Protein AF-A0A498NTJ5-F1 (afdb_monomer)

Structure (mmCIF, N/CA/C/O backbone):
data_AF-A0A498NTJ5-F1
#
_entry.id   AF-A0A498NTJ5-F1
#
loop_
_atom_site.group_PDB
_atom_site.id
_atom_site.type_symbol
_atom_site.label_atom_id
_atom_site.label_alt_id
_atom_site.label_comp_id
_atom_site.label_asym_id
_atom_site.label_entity_id
_atom_site.label_seq_id
_atom_site.pdbx_PDB_ins_code
_atom_site.Cartn_x
_atom_site.Cartn_y
_atom_site.Cartn_z
_atom_site.occupancy
_atom_site.B_iso_or_equiv
_atom_site.auth_seq_id
_atom_site.auth_comp_id
_atom_site.auth_asym_id
_atom_site.auth_atom_id
_atom_site.pdbx_PDB_model_num
ATOM 1 N N . MET A 1 1 ? -10.628 9.350 -6.117 1.00 83.56 1 MET A N 1
ATOM 2 C CA . MET A 1 1 ? -10.776 7.875 -6.080 1.00 83.56 1 MET A CA 1
ATOM 3 C C . MET A 1 1 ? -10.004 7.209 -4.951 1.00 83.56 1 MET A C 1
ATOM 5 O O . MET A 1 1 ? -10.630 6.451 -4.232 1.00 83.56 1 MET A O 1
ATOM 9 N N . HIS A 1 2 ? -8.700 7.454 -4.763 1.00 80.25 2 HIS A N 1
ATOM 10 C CA . HIS A 1 2 ? -7.953 6.816 -3.663 1.00 80.25 2 HIS A CA 1
ATOM 11 C C . HIS A 1 2 ? -8.502 7.172 -2.269 1.00 80.25 2 HIS A C 1
ATOM 13 O O . HIS A 1 2 ? -8.795 6.259 -1.506 1.00 80.25 2 HIS A O 1
ATOM 19 N N . THR A 1 3 ? -8.761 8.456 -1.995 1.00 82.31 3 THR A N 1
ATOM 20 C CA . THR A 1 3 ? -9.431 8.919 -0.761 1.00 82.31 3 THR A CA 1
ATOM 21 C C . THR A 1 3 ? -10.781 8.233 -0.555 1.00 82.31 3 THR A C 1
ATOM 23 O O . THR A 1 3 ? -11.012 7.612 0.473 1.00 82.31 3 THR A O 1
ATOM 26 N N . TRP A 1 4 ? -11.628 8.233 -1.590 1.00 89.62 4 TRP A N 1
ATOM 27 C CA . TRP A 1 4 ? -12.925 7.550 -1.563 1.00 89.62 4 TRP A CA 1
ATOM 28 C C . TRP A 1 4 ? -12.794 6.048 -1.250 1.00 89.62 4 TRP A C 1
ATOM 30 O O . TRP A 1 4 ? -13.597 5.501 -0.505 1.00 89.62 4 TRP A O 1
ATOM 40 N N . ALA A 1 5 ? -11.773 5.367 -1.784 1.00 89.00 5 ALA A N 1
ATOM 41 C CA . ALA A 1 5 ? -11.555 3.945 -1.521 1.00 89.00 5 ALA A CA 1
ATOM 42 C C . ALA A 1 5 ? -11.140 3.671 -0.064 1.00 89.00 5 ALA A C 1
ATOM 44 O O . ALA A 1 5 ? -11.487 2.619 0.468 1.00 89.00 5 ALA A O 1
ATOM 45 N N . LEU A 1 6 ? -10.418 4.600 0.574 1.00 87.62 6 LEU A N 1
ATOM 46 C CA . LEU A 1 6 ? -10.093 4.534 2.002 1.00 87.62 6 LEU A CA 1
ATOM 47 C C . LEU A 1 6 ? -11.348 4.738 2.865 1.00 87.62 6 LEU A C 1
ATOM 49 O O . LEU A 1 6 ? -11.599 3.968 3.784 1.00 87.62 6 LEU A O 1
ATOM 53 N N . GLU A 1 7 ? -12.174 5.731 2.537 1.00 89.50 7 GLU A N 1
ATOM 54 C CA . GLU A 1 7 ? -13.449 5.975 3.229 1.00 89.50 7 GLU A CA 1
ATOM 55 C C . GLU A 1 7 ? -14.404 4.778 3.087 1.00 89.50 7 GLU A C 1
ATOM 57 O O . GLU A 1 7 ? -15.030 4.348 4.055 1.00 89.50 7 GLU A O 1
ATOM 62 N N . ALA A 1 8 ? -14.477 4.187 1.891 1.00 92.19 8 ALA A N 1
ATOM 63 C CA . ALA A 1 8 ? -15.269 2.992 1.615 1.00 92.19 8 ALA A CA 1
ATOM 64 C C . ALA A 1 8 ? -14.791 1.775 2.427 1.00 92.19 8 ALA A C 1
ATOM 66 O O . ALA A 1 8 ? -15.608 1.043 2.986 1.00 92.19 8 ALA A O 1
ATOM 67 N N . GLU A 1 9 ? -13.476 1.572 2.533 1.00 91.62 9 GLU A N 1
ATOM 68 C CA . GLU A 1 9 ? -12.885 0.556 3.408 1.00 91.62 9 GLU A CA 1
ATOM 69 C C . GLU A 1 9 ? -13.235 0.808 4.880 1.00 91.62 9 GLU A C 1
ATOM 71 O O . GLU A 1 9 ? -13.718 -0.101 5.556 1.00 91.62 9 GLU A O 1
ATOM 76 N N . THR A 1 10 ? -13.048 2.036 5.368 1.00 91.06 10 THR A N 1
ATOM 77 C CA . THR A 1 10 ? -13.379 2.436 6.744 1.00 91.06 10 THR A CA 1
ATOM 78 C C . THR A 1 10 ? -14.848 2.174 7.065 1.00 91.06 10 THR A C 1
ATOM 80 O O . THR A 1 10 ? -15.159 1.615 8.119 1.00 91.06 10 THR A O 1
ATOM 83 N N . LYS A 1 11 ? -15.751 2.467 6.124 1.00 91.25 11 LYS A N 1
ATOM 84 C CA . LYS A 1 11 ? -17.179 2.170 6.256 1.00 91.25 11 LYS A CA 1
ATOM 85 C C . LYS A 1 11 ? -17.448 0.673 6.435 1.00 91.25 11 LYS A C 1
ATOM 87 O O . LYS A 1 11 ? -18.218 0.296 7.316 1.00 91.25 11 LYS A O 1
ATOM 92 N N . ILE A 1 12 ? -16.796 -0.189 5.649 1.00 92.00 12 ILE A N 1
ATOM 93 C CA . ILE A 1 12 ? -16.911 -1.649 5.809 1.00 92.00 12 ILE A CA 1
ATOM 94 C C . ILE A 1 12 ? -16.368 -2.085 7.177 1.00 92.00 12 ILE A C 1
ATOM 96 O O . ILE A 1 12 ? -17.017 -2.857 7.879 1.00 92.00 12 ILE A O 1
ATOM 100 N N . LEU A 1 13 ? -15.214 -1.563 7.601 1.00 89.94 13 LEU A N 1
ATOM 101 C CA . LEU A 1 13 ? -14.592 -1.912 8.885 1.00 89.94 13 LEU A CA 1
ATOM 102 C C . LEU A 1 13 ? -15.411 -1.469 10.113 1.00 89.94 13 LEU A C 1
ATOM 104 O O . LEU A 1 13 ? -15.220 -2.024 11.200 1.00 89.94 13 LEU A O 1
ATOM 108 N N . ASN A 1 14 ? -16.312 -0.497 9.962 1.00 90.44 14 ASN A N 1
ATOM 109 C CA . ASN A 1 14 ? -17.188 -0.006 11.030 1.00 90.44 14 ASN A CA 1
ATOM 110 C C . ASN A 1 14 ? -18.611 -0.579 11.017 1.00 90.44 14 ASN A C 1
ATOM 112 O O . ASN A 1 14 ? -19.323 -0.423 12.013 1.00 90.44 14 ASN A O 1
ATOM 116 N N . HIS A 1 15 ? -19.003 -1.291 9.958 1.00 89.38 15 HIS A N 1
ATOM 117 C CA . HIS A 1 15 ? -20.323 -1.914 9.830 1.00 89.38 15 HIS A CA 1
ATOM 118 C C . HIS A 1 15 ? -20.696 -2.723 11.086 1.00 89.38 15 HIS A C 1
ATOM 120 O O . HIS A 1 15 ? -19.908 -3.528 11.573 1.00 89.38 15 HIS A O 1
ATOM 126 N N . GLY A 1 16 ? -21.857 -2.491 11.680 1.00 84.75 16 GLY A N 1
ATOM 127 C CA . GLY A 1 16 ? -22.404 -3.260 12.802 1.00 84.75 16 GLY A CA 1
ATOM 128 C C . GLY A 1 16 ? -21.747 -2.985 14.154 1.00 84.75 16 GLY A C 1
ATOM 129 O O . GLY A 1 16 ? -22.014 -3.691 15.136 1.00 84.75 16 GLY A O 1
ATOM 130 N N . LYS A 1 17 ? -20.852 -1.991 14.250 1.00 85.25 17 LYS A N 1
ATOM 131 C CA . LYS A 1 17 ? -20.235 -1.609 15.532 1.00 85.25 17 LYS A CA 1
ATOM 132 C C . LYS A 1 17 ? -21.141 -0.714 16.371 1.00 85.25 17 LYS A C 1
ATOM 134 O O . LYS A 1 17 ? -21.290 -0.977 17.564 1.00 85.25 17 LYS A O 1
ATOM 139 N N . PHE A 1 18 ? -21.761 0.293 15.755 1.00 77.12 18 PHE A N 1
ATOM 140 C CA . PHE A 1 18 ? -22.486 1.357 16.468 1.00 77.12 18 PHE A CA 1
ATOM 141 C C . PHE A 1 18 ? -23.974 1.461 16.102 1.00 77.12 18 PHE A C 1
ATOM 143 O O . PHE A 1 18 ? -24.696 2.257 16.703 1.00 77.12 18 PHE A O 1
ATOM 150 N N . GLU A 1 19 ? -24.461 0.639 15.168 1.00 67.44 19 GLU A N 1
ATOM 151 C CA . GLU A 1 19 ? -25.876 0.588 14.795 1.00 67.44 19 GLU A CA 1
ATOM 152 C C . GLU A 1 19 ? -26.644 -0.499 15.563 1.00 67.44 19 GLU A C 1
ATOM 154 O O . GLU A 1 19 ? -26.161 -1.611 15.766 1.00 67.44 19 GLU A O 1
ATOM 159 N N . ASN A 1 20 ? -27.867 -0.171 15.996 1.00 53.12 20 ASN A N 1
ATOM 160 C CA . ASN A 1 20 ? -28.723 -1.083 16.764 1.00 53.12 20 ASN A CA 1
ATOM 161 C C . ASN A 1 20 ? -29.519 -2.067 15.878 1.00 53.12 20 ASN A C 1
ATOM 163 O O . ASN A 1 20 ? -30.051 -3.044 16.399 1.00 53.12 20 ASN A O 1
ATOM 167 N N . SER A 1 21 ? -29.603 -1.826 14.563 1.00 51.69 21 SER A N 1
ATOM 168 C CA . SER A 1 21 ? -30.212 -2.733 13.579 1.00 51.69 21 SER A CA 1
ATOM 169 C C . SER A 1 21 ? -29.812 -2.315 12.157 1.00 51.69 21 SER A C 1
ATOM 171 O O . SER A 1 21 ? -30.426 -1.411 11.582 1.00 51.69 21 SER A O 1
ATOM 173 N N . GLU A 1 22 ? -28.792 -2.943 11.580 1.00 61.88 22 GLU A N 1
ATOM 174 C CA . GLU A 1 22 ? -28.460 -2.707 10.174 1.00 61.88 22 GLU A CA 1
ATOM 175 C C . GLU A 1 22 ? -29.537 -3.324 9.280 1.00 61.88 22 GLU A C 1
ATOM 177 O O . GLU A 1 22 ? -29.847 -4.510 9.370 1.00 61.88 22 GLU A O 1
ATOM 182 N N . LYS A 1 23 ? -30.150 -2.496 8.426 1.00 66.00 23 LYS A N 1
ATOM 183 C CA . LYS A 1 23 ? -31.167 -2.944 7.457 1.00 66.00 23 LYS A CA 1
ATOM 184 C C . LYS A 1 23 ? -30.574 -3.743 6.293 1.00 66.00 23 LYS A C 1
ATOM 186 O O . LYS A 1 23 ? -31.330 -4.313 5.515 1.00 66.00 23 LYS A O 1
ATOM 191 N N . CYS A 1 24 ? -29.254 -3.737 6.148 1.00 80.12 24 CYS A N 1
ATOM 192 C CA . CYS A 1 24 ? -28.522 -4.336 5.039 1.00 80.12 24 CYS A CA 1
ATOM 193 C C . CYS A 1 24 ? -27.321 -5.115 5.572 1.00 80.12 24 CYS A C 1
ATOM 195 O O . CYS A 1 24 ? -26.736 -4.718 6.579 1.00 80.12 24 CYS A O 1
ATOM 197 N N . THR A 1 25 ? -26.968 -6.206 4.900 1.00 87.75 25 THR A N 1
ATOM 198 C CA . THR A 1 25 ? -25.796 -7.019 5.243 1.00 87.75 25 THR A CA 1
ATOM 199 C C . THR A 1 25 ? -24.503 -6.306 4.852 1.00 87.75 25 THR A C 1
ATOM 201 O O . THR A 1 25 ? -24.502 -5.381 4.034 1.00 87.75 25 THR A O 1
ATOM 204 N N . ILE A 1 26 ? -23.373 -6.749 5.398 1.00 88.50 26 ILE A N 1
ATOM 205 C CA . ILE A 1 26 ? -22.072 -6.195 5.022 1.00 88.50 26 ILE A CA 1
ATOM 206 C C . ILE A 1 26 ? -21.744 -6.478 3.549 1.00 88.50 26 ILE A C 1
ATOM 208 O O . ILE A 1 26 ? -21.110 -5.660 2.875 1.00 88.50 26 ILE A O 1
ATOM 212 N N . GLU A 1 27 ? -22.230 -7.603 3.022 1.00 90.50 27 GLU A N 1
ATOM 213 C CA . GLU A 1 27 ? -22.153 -7.949 1.609 1.00 90.50 27 GLU A CA 1
ATOM 214 C C . GLU A 1 27 ? -22.937 -6.950 0.745 1.00 90.50 27 GLU A C 1
ATOM 216 O O . GLU A 1 27 ? -22.429 -6.533 -0.301 1.00 90.50 27 GLU A O 1
ATOM 221 N N . ASP A 1 28 ? -24.112 -6.497 1.196 1.00 91.56 28 ASP A N 1
ATOM 222 C CA . ASP A 1 28 ? -24.896 -5.460 0.508 1.00 91.56 28 ASP A CA 1
ATOM 223 C C . ASP A 1 28 ? -24.151 -4.118 0.494 1.00 91.56 28 ASP A C 1
ATOM 225 O O . ASP A 1 28 ? -24.064 -3.466 -0.550 1.00 91.56 28 ASP A O 1
ATOM 229 N N . VAL A 1 29 ? -23.553 -3.722 1.628 1.00 91.81 29 VAL A N 1
ATOM 230 C CA . VAL A 1 29 ? -22.753 -2.486 1.731 1.00 91.81 29 VAL A CA 1
ATOM 231 C C . VAL A 1 29 ? -21.572 -2.524 0.766 1.00 91.81 29 VAL A C 1
ATOM 233 O O . VAL A 1 29 ? -21.326 -1.555 0.045 1.00 91.81 29 VAL A O 1
ATOM 236 N N . ARG A 1 30 ? -20.853 -3.649 0.709 1.00 93.94 30 ARG A N 1
ATOM 237 C CA . ARG A 1 30 ? -19.770 -3.845 -0.259 1.00 93.94 30 ARG A CA 1
ATOM 238 C C . ARG A 1 30 ? -20.280 -3.707 -1.695 1.00 93.94 30 ARG A C 1
ATOM 240 O O . ARG A 1 30 ? -19.623 -3.048 -2.501 1.00 93.94 30 ARG A O 1
ATOM 247 N N . CYS A 1 31 ? -21.411 -4.327 -2.030 1.00 93.06 31 CYS A N 1
ATOM 248 C CA . CYS A 1 31 ? -21.962 -4.275 -3.385 1.00 93.06 31 CYS A CA 1
ATOM 249 C C . CYS A 1 31 ? -22.344 -2.845 -3.800 1.00 93.06 31 CYS A C 1
ATOM 251 O O . CYS A 1 31 ? -21.976 -2.419 -4.895 1.00 93.06 31 CYS A O 1
ATOM 253 N N . ASP A 1 32 ? -22.990 -2.078 -2.916 1.00 94.56 32 ASP A N 1
ATOM 254 C CA . ASP A 1 32 ? -23.315 -0.660 -3.145 1.00 94.56 32 ASP A CA 1
ATOM 255 C C . ASP A 1 32 ? -22.052 0.189 -3.369 1.00 94.56 32 ASP A C 1
ATOM 257 O O . ASP A 1 32 ? -21.980 0.993 -4.303 1.00 94.56 32 ASP A O 1
ATOM 261 N N . LEU A 1 33 ? -21.013 -0.019 -2.555 1.00 95.25 33 LEU A N 1
ATOM 262 C CA . LEU A 1 33 ? -19.736 0.680 -2.716 1.00 95.25 33 LEU A CA 1
ATOM 263 C C . LEU A 1 33 ? -19.075 0.348 -4.060 1.00 95.25 33 LEU A C 1
ATOM 265 O O . LEU A 1 33 ? -18.625 1.258 -4.756 1.00 95.25 33 LEU A O 1
ATOM 269 N N . LEU A 1 34 ? -19.059 -0.921 -4.475 1.00 94.81 34 LEU A N 1
ATOM 270 C CA . LEU A 1 34 ? -18.514 -1.312 -5.780 1.00 94.81 34 LEU A CA 1
ATOM 271 C C . LEU A 1 34 ? -19.282 -0.696 -6.947 1.00 94.81 34 LEU A C 1
ATOM 273 O O . LEU A 1 34 ? -18.663 -0.239 -7.908 1.00 94.81 34 LEU A O 1
ATOM 277 N N . GLN A 1 35 ? -20.609 -0.628 -6.851 1.00 95.25 35 GLN A N 1
ATOM 278 C CA . GLN A 1 35 ? -21.428 0.024 -7.867 1.00 95.25 35 GLN A CA 1
ATOM 279 C C . GLN A 1 35 ? -21.103 1.520 -7.968 1.00 95.25 35 GLN A C 1
ATOM 281 O O . GLN A 1 35 ? -20.920 2.039 -9.070 1.00 95.25 35 GLN A O 1
ATOM 286 N N . LYS A 1 36 ? -20.958 2.213 -6.832 1.00 95.50 36 LYS A N 1
ATOM 287 C CA . LYS A 1 36 ? -20.545 3.628 -6.796 1.00 95.50 36 LYS A CA 1
ATOM 288 C C . LYS A 1 36 ? -19.158 3.839 -7.400 1.00 95.50 36 LYS A C 1
ATOM 290 O O . LYS A 1 36 ? -18.973 4.777 -8.174 1.00 95.50 36 LYS A O 1
ATOM 295 N N . ALA A 1 37 ? -18.209 2.952 -7.097 1.00 95.50 37 ALA A N 1
ATOM 296 C CA . ALA A 1 37 ? -16.875 2.990 -7.687 1.00 95.50 37 ALA A CA 1
ATOM 297 C C . ALA A 1 37 ? -16.925 2.848 -9.213 1.00 95.50 37 ALA A C 1
ATOM 299 O O . ALA A 1 37 ? -16.280 3.623 -9.919 1.00 95.50 37 ALA A O 1
ATOM 300 N N . ASP A 1 38 ? -17.691 1.882 -9.728 1.00 95.56 38 ASP A N 1
ATOM 301 C CA . ASP A 1 38 ? -17.811 1.654 -11.170 1.00 95.56 38 ASP A CA 1
ATOM 302 C C . ASP A 1 38 ? -18.456 2.846 -11.887 1.00 95.56 38 ASP A C 1
ATOM 304 O O . ASP A 1 38 ? -17.970 3.251 -12.945 1.00 95.56 38 ASP A O 1
ATOM 308 N N . VAL A 1 39 ? -19.484 3.464 -11.296 1.00 95.56 39 VAL A N 1
ATOM 309 C CA . VAL A 1 39 ? -20.124 4.671 -11.844 1.00 95.56 39 VAL A CA 1
ATOM 310 C C . VAL A 1 39 ? -19.128 5.828 -11.945 1.00 95.56 39 VAL A C 1
ATOM 312 O O . VAL A 1 39 ? -18.985 6.416 -13.017 1.00 95.56 39 VAL A O 1
ATOM 315 N N . GLU A 1 40 ? -18.405 6.144 -10.869 1.00 94.56 40 GLU A N 1
ATOM 316 C CA . GLU A 1 40 ? -17.444 7.257 -10.873 1.00 94.56 40 GLU A CA 1
ATOM 317 C C . GLU A 1 40 ? -16.251 6.999 -11.803 1.00 94.56 40 GLU A C 1
ATOM 319 O O . GLU A 1 40 ? -15.837 7.884 -12.556 1.00 94.56 40 GLU A O 1
ATOM 324 N N . LEU A 1 41 ? -15.728 5.770 -11.833 1.00 95.31 41 LEU A N 1
ATOM 325 C CA . LEU A 1 41 ? -14.657 5.407 -12.762 1.00 95.31 41 LEU A CA 1
ATOM 326 C C . LEU A 1 41 ? -15.127 5.411 -14.224 1.00 95.31 41 LEU A C 1
ATOM 328 O O . LEU A 1 41 ? -14.341 5.753 -15.108 1.00 95.31 41 LEU A O 1
ATOM 332 N N . SER A 1 42 ? -16.391 5.069 -14.491 1.00 95.50 42 SER A N 1
ATOM 333 C CA . SER A 1 42 ? -16.978 5.162 -15.835 1.00 95.50 42 SER A CA 1
ATOM 334 C C . SER A 1 42 ? -17.059 6.608 -16.308 1.00 95.50 42 SER A C 1
ATOM 336 O O . SER A 1 42 ? -16.630 6.891 -17.422 1.00 95.50 42 SER A O 1
ATOM 338 N N . LYS A 1 43 ? -17.493 7.540 -15.448 1.00 95.19 43 LYS A N 1
ATOM 339 C CA . LYS A 1 43 ? -17.498 8.978 -15.775 1.00 95.19 43 LYS A CA 1
ATOM 340 C C . LYS A 1 43 ? -16.104 9.472 -16.162 1.00 95.19 43 LYS A C 1
ATOM 342 O O . LYS A 1 43 ? -15.949 10.121 -17.191 1.00 95.19 43 LYS A O 1
ATOM 347 N N . GLY A 1 44 ? -15.082 9.121 -15.376 1.00 94.25 44 GLY A N 1
ATOM 348 C CA . GLY A 1 44 ? -13.696 9.491 -15.678 1.00 94.25 44 GLY A CA 1
ATOM 349 C C . GLY A 1 44 ? -13.176 8.862 -16.976 1.00 94.25 44 GLY A C 1
ATOM 350 O O . GLY A 1 44 ? -12.490 9.525 -17.753 1.00 94.25 44 GLY A O 1
ATOM 351 N N . GLN A 1 45 ? -13.526 7.600 -17.249 1.00 95.00 45 GLN A N 1
ATOM 352 C CA . GLN A 1 45 ? -13.206 6.945 -18.519 1.00 95.00 45 GLN A CA 1
ATOM 353 C C . GLN A 1 45 ? -13.830 7.699 -19.700 1.00 95.00 45 GLN A C 1
ATOM 355 O O . GLN A 1 45 ? -13.142 7.964 -20.687 1.00 95.00 45 GLN A O 1
ATOM 360 N N . ASP A 1 46 ? -15.110 8.047 -19.599 1.00 96.06 46 ASP A N 1
ATOM 361 C CA . ASP A 1 46 ? -15.847 8.717 -20.668 1.00 96.06 46 ASP A CA 1
ATOM 362 C C . ASP A 1 46 ? -15.338 10.144 -20.894 1.00 96.06 46 ASP A C 1
ATOM 364 O O . ASP A 1 46 ? -15.208 10.565 -22.042 1.00 96.06 46 ASP A O 1
ATOM 368 N N . GLU A 1 47 ? -14.940 10.856 -19.834 1.00 96.44 47 GLU A N 1
ATOM 369 C CA . GLU A 1 47 ? -14.291 12.167 -19.938 1.00 96.44 47 GLU A CA 1
ATOM 370 C C . GLU A 1 47 ? -12.951 12.079 -20.687 1.00 96.44 47 GLU A C 1
ATOM 372 O O . GLU A 1 47 ? -12.678 12.883 -21.583 1.00 96.44 47 GLU A O 1
ATOM 377 N N . ILE A 1 48 ? -12.118 11.082 -20.363 1.00 93.38 48 ILE A N 1
ATOM 378 C CA . ILE A 1 48 ? -10.844 10.847 -21.057 1.00 93.38 48 ILE A CA 1
ATOM 379 C C . ILE A 1 48 ? -11.096 10.512 -22.530 1.00 93.38 48 ILE A C 1
ATOM 381 O O . ILE A 1 48 ? -10.462 11.097 -23.406 1.00 93.38 48 ILE A O 1
ATOM 385 N N . ILE A 1 49 ? -12.029 9.600 -22.817 1.00 94.19 49 ILE A N 1
ATOM 386 C CA . ILE A 1 49 ? -12.376 9.215 -24.191 1.00 94.19 49 ILE A CA 1
ATOM 387 C C . ILE A 1 49 ? -12.939 10.413 -24.964 1.00 94.19 49 ILE A C 1
ATOM 389 O O . ILE A 1 49 ? -12.591 10.590 -26.130 1.00 94.19 49 ILE A O 1
ATOM 393 N N . GLY A 1 50 ? -13.764 11.250 -24.332 1.00 94.44 50 GLY A N 1
ATOM 394 C CA . GLY A 1 50 ? -14.281 12.485 -24.917 1.00 94.44 50 GLY A CA 1
ATOM 395 C C . GLY A 1 50 ? -13.156 13.440 -25.309 1.00 94.44 50 GLY A C 1
ATOM 396 O O . GLY A 1 50 ? -13.084 13.850 -26.462 1.00 94.44 50 GLY A O 1
ATOM 397 N N . LYS A 1 51 ? -12.211 13.703 -24.396 1.00 92.50 51 LYS A N 1
ATOM 398 C CA . LYS A 1 51 ? -11.023 14.534 -24.670 1.00 92.50 51 LYS A CA 1
ATOM 399 C C . LYS A 1 51 ? -10.154 13.972 -25.796 1.00 92.50 51 LYS A C 1
ATOM 401 O O . LYS A 1 51 ? -9.672 14.739 -26.624 1.00 92.50 51 LYS A O 1
ATOM 406 N N . ILE A 1 52 ? -9.976 12.649 -25.844 1.00 89.56 52 ILE A N 1
ATOM 407 C CA . ILE A 1 52 ? -9.266 11.979 -26.942 1.00 89.56 52 ILE A CA 1
ATOM 408 C C . ILE A 1 52 ? -9.994 12.250 -28.262 1.00 89.56 52 ILE A C 1
ATOM 410 O O . ILE A 1 52 ? -9.361 12.705 -29.204 1.00 89.56 52 ILE A O 1
ATOM 414 N N . LYS A 1 53 ? -11.310 12.023 -28.338 1.00 89.50 53 LYS A N 1
ATOM 415 C CA . LYS A 1 53 ? -12.091 12.257 -29.565 1.00 89.50 53 LYS A CA 1
ATOM 416 C C . LYS A 1 53 ? -12.015 13.711 -30.026 1.00 89.50 53 LYS A C 1
ATOM 418 O O . LYS A 1 53 ? -11.673 13.944 -31.179 1.00 89.50 53 LYS A O 1
ATOM 423 N N . SER A 1 54 ? -12.217 14.666 -29.117 1.00 89.00 54 SER A N 1
ATOM 424 C CA . SER A 1 54 ? -12.141 16.092 -29.445 1.00 89.00 54 SER A CA 1
ATOM 425 C C . SER A 1 54 ? -10.769 16.505 -29.985 1.00 89.00 54 SER A C 1
ATOM 427 O O . SER A 1 54 ? -10.712 17.319 -30.897 1.00 89.00 54 SER A O 1
ATOM 429 N N . TYR A 1 55 ? -9.671 15.923 -29.486 1.00 86.25 55 TYR A N 1
ATOM 430 C CA . TYR A 1 55 ? -8.327 16.179 -30.021 1.00 86.25 55 TYR A CA 1
ATOM 431 C C . TYR A 1 55 ? -8.193 15.767 -31.497 1.00 86.25 55 TYR A C 1
ATOM 433 O O . TYR A 1 55 ? -7.617 16.506 -32.288 1.00 86.25 55 TYR A O 1
ATOM 441 N N . TYR A 1 56 ? -8.758 14.619 -31.885 1.00 83.69 56 TYR A N 1
ATOM 442 C CA . TYR A 1 56 ? -8.738 14.167 -33.282 1.00 83.69 56 TYR A CA 1
ATOM 443 C C . TYR A 1 56 ? -9.730 14.933 -34.172 1.00 83.69 56 TYR A C 1
ATOM 445 O O . TYR A 1 56 ? -9.459 15.131 -35.351 1.00 83.69 56 TYR A O 1
ATOM 453 N N . GLU A 1 57 ? -10.858 15.390 -33.622 1.00 84.56 57 GLU A N 1
ATOM 454 C CA . GLU A 1 57 ? -11.879 16.162 -34.351 1.00 84.56 57 GLU A CA 1
ATOM 455 C C . GLU A 1 57 ? -11.458 17.614 -34.629 1.00 84.56 57 GLU A C 1
ATOM 457 O O . GLU A 1 57 ? -11.863 18.181 -35.641 1.00 84.56 57 GLU A O 1
ATOM 462 N N . GLN A 1 58 ? -10.653 18.224 -33.751 1.00 78.19 58 GLN A N 1
ATOM 463 C CA . GLN A 1 58 ? -10.228 19.624 -33.883 1.00 78.19 58 GLN A CA 1
ATOM 464 C C . GLN A 1 58 ? -9.291 19.868 -35.074 1.00 78.19 58 GLN A C 1
ATOM 466 O O . GLN A 1 58 ? -9.183 21.006 -35.519 1.00 78.19 58 GLN A O 1
ATOM 471 N N . GLY A 1 59 ? -8.614 18.836 -35.596 1.00 63.59 59 GLY A N 1
ATOM 472 C CA . GLY A 1 59 ? -7.723 18.941 -36.762 1.00 63.59 59 GLY A CA 1
ATOM 473 C C . GLY A 1 59 ? -6.504 19.863 -36.585 1.00 63.59 59 GLY A C 1
ATOM 474 O O . GLY A 1 59 ? -5.709 20.003 -37.511 1.00 63.59 59 GLY A O 1
ATOM 475 N N . GLU A 1 60 ? -6.329 20.493 -35.420 1.00 58.84 60 GLU A N 1
ATOM 476 C CA . GLU A 1 60 ? -5.197 21.367 -35.115 1.00 58.84 60 GLU A CA 1
ATOM 477 C C . GLU A 1 60 ? -3.971 20.555 -34.661 1.00 58.84 60 GLU A C 1
ATOM 479 O O . GLU A 1 60 ? -4.035 19.727 -33.751 1.00 58.84 60 GLU A O 1
ATOM 484 N N . GLY A 1 61 ? -2.816 20.829 -35.277 1.00 62.19 61 GLY A N 1
ATOM 485 C CA . GLY A 1 61 ? -1.541 20.174 -34.975 1.00 62.19 61 GLY A CA 1
ATOM 486 C C . GLY A 1 61 ? -1.231 18.972 -35.874 1.00 62.19 61 GLY A C 1
ATOM 487 O O . GLY A 1 61 ? -1.871 18.738 -36.891 1.00 62.19 61 GLY A O 1
ATOM 488 N N . HIS A 1 62 ? -0.203 18.201 -35.514 1.00 71.75 62 HIS A N 1
ATOM 489 C CA . HIS A 1 62 ? 0.250 17.035 -36.281 1.00 71.75 62 HIS A CA 1
ATOM 490 C C . HIS A 1 62 ? -0.601 15.777 -36.011 1.00 71.75 62 HIS A C 1
ATOM 492 O O . HIS A 1 62 ? -0.058 14.709 -35.729 1.00 71.75 62 HIS A O 1
ATOM 498 N N . VAL A 1 63 ? -1.932 15.905 -36.058 1.00 72.88 63 VAL A N 1
ATOM 499 C CA . VAL A 1 63 ? -2.890 14.822 -35.754 1.00 72.88 63 VAL A CA 1
ATOM 500 C C . VAL A 1 63 ? -2.658 13.599 -36.650 1.00 72.88 63 VAL A C 1
ATOM 502 O O . VAL A 1 63 ? -2.666 12.469 -36.163 1.00 72.88 63 VAL A O 1
ATOM 505 N N . GLU A 1 64 ? -2.328 13.824 -37.925 1.00 72.81 64 GLU A N 1
ATOM 506 C CA . GLU A 1 64 ? -1.974 12.782 -38.904 1.00 72.81 64 GLU A CA 1
ATOM 507 C C . GLU A 1 64 ? -0.803 11.891 -38.441 1.00 72.81 64 GLU A C 1
ATOM 509 O O . GLU A 1 64 ? -0.744 10.710 -38.775 1.00 72.81 64 GLU A O 1
ATOM 514 N N . LEU A 1 65 ? 0.125 12.420 -37.629 1.00 71.94 65 LEU A N 1
ATOM 515 C CA . LEU A 1 65 ? 1.275 11.654 -37.127 1.00 71.94 65 LEU A CA 1
ATOM 516 C C . LEU A 1 65 ? 0.908 10.695 -35.989 1.00 71.94 65 LEU A C 1
ATOM 518 O O . LEU A 1 65 ? 1.690 9.798 -35.673 1.00 71.94 65 LEU A O 1
ATOM 522 N N . VAL A 1 66 ? -0.248 10.891 -35.350 1.00 74.56 66 VAL A N 1
ATOM 523 C CA . VAL A 1 66 ? -0.670 10.126 -34.166 1.00 74.56 66 VAL A CA 1
ATOM 524 C C . VAL A 1 66 ? -1.984 9.369 -34.354 1.00 74.56 66 VAL A C 1
ATOM 526 O O . VAL A 1 66 ? -2.388 8.630 -33.459 1.00 74.56 66 VAL A O 1
ATOM 529 N N . GLU A 1 67 ? -2.617 9.482 -35.523 1.00 77.56 67 GLU A N 1
ATOM 530 C CA . GLU A 1 67 ? -3.893 8.840 -35.866 1.00 77.56 67 GLU A CA 1
ATOM 531 C C . GLU A 1 67 ? -3.880 7.320 -35.637 1.00 77.56 67 GLU A C 1
ATOM 533 O O . GLU A 1 67 ? -4.819 6.755 -35.071 1.00 77.56 67 GLU A O 1
ATOM 538 N N . SER A 1 68 ? -2.760 6.661 -35.950 1.00 74.44 68 SER A N 1
ATOM 539 C CA . SER A 1 68 ? -2.569 5.222 -35.730 1.00 74.44 68 SER A CA 1
ATOM 540 C C . SER A 1 68 ? -2.635 4.796 -34.254 1.00 74.44 68 SER A C 1
ATOM 542 O O . SER A 1 68 ? -2.890 3.624 -33.973 1.00 74.44 68 SER A O 1
ATOM 544 N N . PHE A 1 69 ? -2.461 5.727 -33.308 1.00 77.06 69 PHE A N 1
ATOM 545 C CA . PHE A 1 69 ? -2.482 5.470 -31.865 1.00 77.06 69 PHE A CA 1
ATOM 546 C C . PHE A 1 69 ? -3.823 5.800 -31.198 1.00 77.06 69 PHE A C 1
ATOM 548 O O . PHE A 1 69 ? -3.993 5.530 -30.005 1.00 77.06 69 PHE A O 1
ATOM 555 N N . GLN A 1 70 ? -4.804 6.348 -31.926 1.00 83.62 70 GLN A N 1
ATOM 556 C CA . GLN A 1 70 ? -6.104 6.730 -31.360 1.00 83.62 70 GLN A CA 1
ATOM 557 C C . GLN A 1 70 ? -6.764 5.573 -30.596 1.00 83.62 70 GLN A C 1
ATOM 559 O O . GLN A 1 70 ? -7.185 5.729 -29.444 1.00 83.62 70 GLN A O 1
ATOM 564 N N . GLN A 1 71 ? -6.819 4.392 -31.217 1.00 84.31 71 GLN A N 1
ATOM 565 C CA . GLN A 1 71 ? -7.427 3.212 -30.608 1.00 84.31 71 GLN A CA 1
ATOM 566 C C . GLN A 1 71 ? -6.645 2.732 -29.376 1.00 84.31 71 GLN A C 1
ATOM 568 O O . GLN A 1 71 ? -7.257 2.302 -28.396 1.00 84.31 71 GLN A O 1
ATOM 573 N N . ASP A 1 72 ? -5.317 2.857 -29.383 1.00 81.19 72 ASP A N 1
ATOM 574 C CA . ASP A 1 72 ? -4.465 2.507 -28.243 1.00 81.19 72 ASP A CA 1
ATOM 575 C C . ASP A 1 72 ? -4.697 3.446 -27.048 1.00 81.19 72 ASP A C 1
ATOM 577 O O . ASP A 1 72 ? -4.747 2.987 -25.901 1.00 81.19 72 ASP A O 1
ATOM 581 N N . PHE A 1 73 ? -4.932 4.743 -27.281 1.00 83.88 73 PHE A N 1
ATOM 582 C CA . PHE A 1 73 ? -5.298 5.679 -26.211 1.00 83.88 73 PHE A CA 1
ATOM 583 C C . PHE A 1 73 ? -6.672 5.364 -25.609 1.00 83.88 73 PHE A C 1
ATOM 585 O O . PHE A 1 73 ? -6.823 5.362 -24.384 1.00 83.88 73 PHE A O 1
ATOM 592 N N . ILE A 1 74 ? -7.660 5.024 -26.443 1.00 88.00 74 ILE A N 1
ATOM 593 C CA . ILE A 1 74 ? -8.988 4.593 -25.973 1.00 88.00 74 ILE A CA 1
ATOM 594 C C . ILE A 1 74 ? -8.874 3.298 -25.156 1.00 88.00 74 ILE A C 1
ATOM 596 O O . ILE A 1 74 ? -9.466 3.185 -24.079 1.00 88.00 74 ILE A O 1
ATOM 600 N N . ASN A 1 75 ? -8.098 2.325 -25.637 1.00 85.62 75 ASN A N 1
ATOM 601 C CA . ASN A 1 75 ? -7.856 1.069 -24.927 1.00 85.62 75 ASN A CA 1
ATOM 602 C C . ASN A 1 75 ? -7.144 1.309 -23.589 1.00 85.62 75 ASN A C 1
ATOM 604 O O . ASN A 1 75 ? -7.509 0.698 -22.585 1.00 85.62 75 ASN A O 1
ATOM 608 N N . SER A 1 76 ? -6.197 2.248 -23.545 1.00 83.88 76 SER A N 1
ATOM 609 C CA . SER A 1 76 ? -5.503 2.644 -22.315 1.00 83.88 76 SER A CA 1
ATOM 610 C C . SER A 1 76 ? -6.459 3.233 -21.273 1.00 83.88 76 SER A C 1
ATOM 612 O O . SER A 1 76 ? -6.364 2.878 -20.099 1.00 83.88 76 SER A O 1
ATOM 614 N N . ALA A 1 77 ? -7.417 4.074 -21.680 1.00 88.56 77 ALA A N 1
ATOM 615 C CA . ALA A 1 77 ? -8.430 4.626 -20.773 1.00 88.56 77 ALA A CA 1
ATOM 616 C C . ALA A 1 77 ? -9.326 3.525 -20.170 1.00 88.56 77 ALA A C 1
ATOM 618 O O . ALA A 1 77 ? -9.569 3.505 -18.961 1.00 88.56 77 ALA A O 1
ATOM 619 N N . LYS A 1 78 ? -9.758 2.560 -20.993 1.00 89.81 78 LYS A N 1
ATOM 620 C CA . LYS A 1 78 ? -10.548 1.396 -20.546 1.00 89.81 78 LYS A CA 1
ATOM 621 C C . LYS A 1 78 ? -9.752 0.466 -19.623 1.00 89.81 78 LYS A C 1
ATOM 623 O O . LYS A 1 78 ? -10.285 -0.024 -18.624 1.00 89.81 78 LYS A O 1
ATOM 628 N N . SER A 1 79 ? -8.472 0.240 -19.932 1.00 85.31 79 SER A N 1
ATOM 629 C CA . SER A 1 79 ? -7.561 -0.535 -19.076 1.00 85.31 79 SER A CA 1
ATOM 630 C C . SER A 1 79 ? -7.415 0.131 -17.714 1.00 85.31 79 SER A C 1
ATOM 632 O O . SER A 1 79 ? -7.593 -0.527 -16.694 1.00 85.31 79 SER A O 1
ATOM 634 N N . LEU A 1 80 ? -7.208 1.453 -17.686 1.00 86.19 80 LEU A N 1
ATOM 635 C CA . LEU A 1 80 ? -7.079 2.214 -16.445 1.00 86.19 80 LEU A CA 1
ATOM 636 C C . LEU A 1 80 ? -8.332 2.097 -15.565 1.00 86.19 80 LEU A C 1
ATOM 638 O O . LEU A 1 80 ? -8.200 1.839 -14.368 1.00 86.19 80 LEU A O 1
ATOM 642 N N . LYS A 1 81 ? -9.539 2.221 -16.143 1.00 91.25 81 LYS A N 1
ATOM 643 C CA . LYS A 1 81 ? -10.800 1.973 -15.419 1.00 91.25 81 LYS A CA 1
ATOM 644 C C . LYS A 1 81 ? -10.784 0.586 -14.772 1.00 91.25 81 LYS A C 1
ATOM 646 O O . LYS A 1 81 ? -11.020 0.454 -13.574 1.00 91.25 81 LYS A O 1
ATOM 651 N N . THR A 1 82 ? -10.488 -0.437 -15.570 1.00 88.56 82 THR A N 1
ATOM 652 C CA . THR A 1 82 ? -10.507 -1.843 -15.142 1.00 88.56 82 THR A CA 1
ATOM 653 C C . THR A 1 82 ? -9.491 -2.107 -14.028 1.00 88.56 82 THR A C 1
ATOM 655 O O . THR A 1 82 ? -9.803 -2.754 -13.031 1.00 88.56 82 THR A O 1
ATOM 658 N N . GLU A 1 83 ? -8.277 -1.574 -14.155 1.00 83.56 83 GLU A N 1
ATOM 659 C CA . GLU A 1 83 ? -7.214 -1.701 -13.156 1.00 83.56 83 GLU A CA 1
ATOM 660 C C . GLU A 1 83 ? -7.570 -1.017 -11.833 1.00 83.56 83 GLU A C 1
ATOM 662 O O . GLU A 1 83 ? -7.324 -1.581 -10.763 1.00 83.56 83 GLU A O 1
ATOM 667 N N . LEU A 1 84 ? -8.156 0.183 -11.886 1.00 88.38 84 LEU A N 1
ATOM 668 C CA . LEU A 1 84 ? -8.610 0.899 -10.694 1.00 88.38 84 LEU A CA 1
ATOM 669 C C . LEU A 1 84 ? -9.778 0.176 -10.020 1.00 88.38 84 LEU A C 1
ATOM 671 O O . LEU A 1 84 ? -9.751 0.006 -8.802 1.00 88.38 84 LEU A O 1
ATOM 675 N N . LEU A 1 85 ? -10.751 -0.314 -10.791 1.00 91.38 85 LEU A N 1
ATOM 676 C CA . LEU A 1 85 ? -11.893 -1.054 -10.256 1.00 91.38 85 LEU A CA 1
ATOM 677 C C . LEU A 1 85 ? -11.457 -2.366 -9.594 1.00 91.38 85 LEU A C 1
ATOM 679 O O . LEU A 1 85 ? -11.890 -2.664 -8.484 1.00 91.38 85 LEU A O 1
ATOM 683 N N . ASN A 1 86 ? -10.544 -3.114 -10.217 1.00 85.06 86 ASN A N 1
ATOM 684 C CA . ASN A 1 86 ? -9.969 -4.324 -9.623 1.00 85.06 86 ASN A CA 1
ATOM 685 C C . ASN A 1 86 ? -9.214 -4.013 -8.324 1.00 85.06 86 ASN A C 1
ATOM 687 O O . ASN A 1 86 ? -9.339 -4.745 -7.345 1.00 85.06 86 ASN A O 1
ATOM 691 N N . SER A 1 87 ? -8.454 -2.913 -8.298 1.00 84.25 87 SER A N 1
ATOM 692 C CA . SER A 1 87 ? -7.740 -2.473 -7.096 1.00 84.25 87 SER A CA 1
ATOM 693 C C . SER A 1 87 ? -8.697 -2.128 -5.953 1.00 84.25 87 SER A C 1
ATOM 695 O O . SER A 1 87 ? -8.429 -2.500 -4.815 1.00 84.25 87 SER A O 1
ATOM 697 N N . ILE A 1 88 ? -9.799 -1.430 -6.245 1.00 90.19 88 ILE A N 1
ATOM 698 C CA . ILE A 1 88 ? -10.844 -1.116 -5.262 1.00 90.19 88 ILE A CA 1
ATOM 699 C C . ILE A 1 88 ? -11.529 -2.402 -4.800 1.00 90.19 88 ILE A C 1
ATOM 701 O O . ILE A 1 88 ? -11.707 -2.593 -3.605 1.00 90.19 88 ILE A O 1
ATOM 705 N N . THR A 1 89 ? -11.850 -3.307 -5.725 1.00 88.12 89 THR A N 1
ATOM 706 C CA . THR A 1 89 ? -12.512 -4.581 -5.415 1.00 88.12 89 THR A CA 1
ATOM 707 C C . THR A 1 89 ? -11.700 -5.408 -4.433 1.00 88.12 89 THR A C 1
ATOM 709 O O . THR A 1 89 ? -12.215 -5.743 -3.374 1.00 88.12 89 THR A O 1
ATOM 712 N N . ASN A 1 90 ? -10.412 -5.631 -4.709 1.00 81.62 90 ASN A N 1
ATOM 713 C CA . ASN A 1 90 ? -9.541 -6.366 -3.789 1.00 81.62 90 ASN A CA 1
ATOM 714 C C . ASN A 1 90 ? -9.468 -5.690 -2.409 1.00 81.62 90 ASN A C 1
ATOM 716 O O . ASN A 1 90 ? -9.473 -6.361 -1.381 1.00 81.62 90 ASN A O 1
ATOM 720 N N . LYS A 1 91 ? -9.424 -4.351 -2.378 1.00 85.00 91 LYS A N 1
ATOM 721 C CA . LYS A 1 91 ? -9.365 -3.586 -1.130 1.00 85.00 91 LYS A CA 1
ATOM 722 C C . LYS A 1 91 ? -10.649 -3.740 -0.301 1.00 85.00 91 LYS A C 1
ATOM 724 O O . LYS A 1 91 ? -10.575 -3.995 0.900 1.00 85.00 91 LYS A O 1
ATOM 729 N N . LEU A 1 92 ? -11.818 -3.652 -0.937 1.00 90.88 92 LEU A N 1
ATOM 730 C CA . LEU A 1 92 ? -13.107 -3.854 -0.268 1.00 90.88 92 LEU A CA 1
ATOM 731 C C . LEU A 1 92 ? -13.338 -5.323 0.120 1.00 90.88 92 LEU A C 1
ATOM 733 O O . LEU A 1 92 ? -13.911 -5.570 1.176 1.00 90.88 92 LEU A O 1
ATOM 737 N N . ASP A 1 93 ? -12.854 -6.287 -0.666 1.00 84.50 93 ASP A N 1
ATOM 738 C CA . ASP A 1 93 ? -12.880 -7.721 -0.332 1.00 84.50 93 ASP A CA 1
ATOM 739 C C . ASP A 1 93 ? -12.063 -8.016 0.925 1.00 84.50 93 ASP A C 1
ATOM 741 O O . ASP A 1 93 ? -12.540 -8.692 1.839 1.00 84.50 93 ASP A O 1
ATOM 745 N N . ALA A 1 94 ? -10.857 -7.451 1.009 1.00 81.31 94 ALA A N 1
ATOM 746 C CA . ALA A 1 94 ? -10.016 -7.568 2.191 1.00 81.31 94 ALA A CA 1
ATOM 747 C C . ALA A 1 94 ? -10.674 -6.914 3.419 1.00 81.31 94 ALA A C 1
ATOM 749 O O . ALA A 1 94 ? -10.646 -7.477 4.512 1.00 81.31 94 ALA A O 1
ATOM 750 N N . ALA A 1 95 ? -11.299 -5.741 3.269 1.00 87.56 95 ALA A N 1
ATOM 751 C CA . ALA A 1 95 ? -12.055 -5.099 4.348 1.00 87.56 95 ALA A CA 1
ATOM 752 C C . ALA A 1 95 ? -13.262 -5.940 4.800 1.00 87.56 95 ALA A C 1
ATOM 754 O O . ALA A 1 95 ? -13.471 -6.118 6.002 1.00 87.56 95 ALA A O 1
ATOM 755 N N . LEU A 1 96 ? -14.015 -6.498 3.846 1.00 88.12 96 LEU A N 1
ATOM 756 C CA . LEU A 1 96 ? -15.168 -7.359 4.099 1.00 88.12 96 LEU A CA 1
ATOM 757 C C . LEU A 1 96 ? -14.751 -8.599 4.890 1.00 88.12 96 LEU A C 1
ATOM 759 O O . LEU A 1 96 ? -15.356 -8.900 5.919 1.00 88.12 96 LEU A O 1
ATOM 763 N N . SER A 1 97 ? -13.705 -9.295 4.440 1.00 81.06 97 SER A N 1
ATOM 764 C CA . SER A 1 97 ? -13.220 -10.494 5.119 1.00 81.06 97 SER A CA 1
ATOM 765 C C . SER A 1 97 ? -12.764 -10.190 6.548 1.00 81.06 97 SER A C 1
ATOM 767 O O . SER A 1 97 ? -13.234 -10.836 7.488 1.00 81.06 97 SER A O 1
ATOM 769 N N . ARG A 1 98 ? -11.954 -9.136 6.744 1.00 81.56 98 ARG A N 1
ATOM 770 C CA . ARG A 1 98 ? -11.522 -8.690 8.082 1.00 81.56 98 ARG A CA 1
ATOM 771 C C . ARG A 1 98 ? -12.707 -8.434 9.002 1.00 81.56 98 ARG A C 1
ATOM 773 O O . ARG A 1 98 ? -12.738 -8.906 10.141 1.00 81.56 98 ARG A O 1
ATOM 780 N N . ARG A 1 99 ? -13.720 -7.720 8.507 1.00 86.94 99 ARG A N 1
ATOM 781 C CA . ARG A 1 99 ? -14.896 -7.399 9.310 1.00 86.94 99 ARG A CA 1
ATOM 782 C C . ARG A 1 99 ? -15.738 -8.636 9.628 1.00 86.94 99 ARG A C 1
ATOM 784 O O . ARG A 1 99 ? -16.138 -8.793 10.782 1.00 86.94 99 ARG A O 1
ATOM 791 N N . ASN A 1 100 ? -15.947 -9.525 8.659 1.00 82.69 100 ASN A N 1
ATOM 792 C CA . ASN A 1 100 ? -16.632 -10.808 8.847 1.00 82.69 100 ASN A CA 1
ATOM 793 C C . ASN A 1 100 ? -15.915 -11.706 9.862 1.00 82.69 100 ASN A C 1
ATOM 795 O O . ASN A 1 100 ? -16.571 -12.354 10.683 1.00 82.69 100 ASN A O 1
ATOM 799 N N . GLY A 1 101 ? -14.580 -11.710 9.838 1.00 76.62 101 GLY A N 1
ATOM 800 C CA . GLY A 1 101 ? -13.744 -12.324 10.863 1.00 76.62 101 GLY A CA 1
ATOM 801 C C . GLY A 1 101 ? -14.093 -11.772 12.241 1.00 76.62 101 GLY A C 1
ATOM 802 O O . GLY A 1 101 ? -14.558 -12.525 13.090 1.00 76.62 101 GLY A O 1
ATOM 803 N N . MET A 1 102 ? -13.980 -10.454 12.431 1.00 81.00 102 MET A N 1
ATOM 804 C CA . MET A 1 102 ? -14.202 -9.784 13.722 1.00 81.00 102 MET A CA 1
ATOM 805 C C . MET A 1 102 ? -15.635 -9.901 14.269 1.00 81.00 102 MET A C 1
ATOM 807 O O . MET A 1 102 ? -15.807 -10.101 15.473 1.00 81.00 102 MET A O 1
ATOM 811 N N . MET A 1 103 ? -16.671 -9.825 13.422 1.00 81.56 103 MET A N 1
ATOM 812 C CA . MET A 1 103 ? -18.082 -9.880 13.858 1.00 81.56 103 MET A CA 1
ATOM 813 C C . MET A 1 103 ? -18.403 -11.132 14.677 1.00 81.56 103 MET A C 1
ATOM 815 O O . MET A 1 103 ? -19.153 -11.062 15.654 1.00 81.56 103 MET A O 1
ATOM 819 N N . LYS A 1 104 ? -17.803 -12.272 14.314 1.00 75.88 104 LYS A N 1
ATOM 820 C CA . LYS A 1 104 ? -17.997 -13.546 15.019 1.00 75.88 104 LYS A CA 1
ATOM 821 C C . LYS A 1 104 ? -17.502 -13.484 16.469 1.00 75.88 104 LYS A C 1
ATOM 823 O O . LYS A 1 104 ? -18.121 -14.080 17.347 1.00 75.88 104 LYS A O 1
ATOM 828 N N . PHE A 1 105 ? -16.418 -12.752 16.729 1.00 76.94 105 PHE A N 1
ATOM 829 C CA . PHE A 1 105 ? -15.805 -12.632 18.057 1.00 76.94 105 PHE A CA 1
ATOM 830 C C . PHE A 1 105 ? -16.503 -11.583 18.914 1.00 76.94 105 PHE A C 1
ATOM 832 O O . PHE A 1 105 ? -16.747 -11.822 20.096 1.00 76.94 105 PHE A O 1
ATOM 839 N N . GLU A 1 106 ? -16.846 -10.442 18.315 1.00 80.25 106 GLU A N 1
ATOM 840 C CA . GLU A 1 106 ? -17.517 -9.335 19.002 1.00 80.25 106 GLU A CA 1
ATOM 841 C C . GLU A 1 106 ? -18.832 -9.784 19.653 1.00 80.25 106 GLU A C 1
ATOM 843 O O . GLU A 1 106 ? -19.137 -9.367 20.767 1.00 80.25 106 GLU A O 1
ATOM 848 N N . GLY A 1 107 ? -19.595 -10.673 19.002 1.00 79.19 107 GLY A N 1
ATOM 849 C CA . GLY A 1 107 ? -20.825 -11.230 19.573 1.00 79.19 107 GLY A CA 1
ATOM 850 C C . GLY A 1 107 ? -20.586 -11.993 20.882 1.00 79.19 107 GLY A C 1
ATOM 851 O O . GLY A 1 107 ? -21.264 -11.738 21.875 1.00 79.19 107 GLY A O 1
ATOM 852 N N . ILE A 1 108 ? -19.583 -12.877 20.908 1.00 80.56 108 ILE A N 1
ATOM 853 C CA . ILE A 1 108 ? -19.242 -13.685 22.091 1.00 80.56 108 ILE A CA 1
ATOM 854 C C . ILE A 1 108 ? -18.687 -12.795 23.208 1.00 80.56 108 ILE A C 1
ATOM 856 O O . ILE A 1 108 ? -19.135 -12.881 24.353 1.00 80.56 108 ILE A O 1
ATOM 860 N N . LYS A 1 109 ? -17.736 -11.911 22.874 1.00 82.25 109 LYS A N 1
ATOM 861 C CA . LYS A 1 109 ? -17.139 -10.967 23.831 1.00 82.25 109 LYS A CA 1
ATOM 862 C C . LYS A 1 109 ? -18.210 -10.090 24.474 1.00 82.25 109 LYS A C 1
ATOM 864 O O . LYS A 1 109 ? -18.236 -9.959 25.697 1.00 82.25 109 LYS A O 1
ATOM 869 N N . LYS A 1 110 ? -19.149 -9.576 23.674 1.00 83.06 110 LYS A N 1
ATOM 870 C CA . LYS A 1 110 ? -20.283 -8.792 24.166 1.00 83.06 110 LYS A CA 1
ATOM 871 C C . LYS A 1 110 ? -21.124 -9.572 25.173 1.00 83.06 110 LYS A C 1
ATOM 873 O O . LYS A 1 110 ? -21.396 -9.038 26.242 1.00 83.06 110 LYS A O 1
ATOM 878 N N . THR A 1 111 ? -21.476 -10.828 24.890 1.00 85.31 111 THR A N 1
ATOM 879 C CA . THR A 1 111 ? -22.230 -11.667 25.839 1.00 85.31 111 THR A CA 1
ATOM 880 C C . THR A 1 111 ? -21.492 -11.842 27.169 1.00 85.31 111 THR A C 1
ATOM 882 O O . THR A 1 111 ? -22.117 -11.782 28.231 1.00 85.31 111 THR A O 1
ATOM 885 N N . TYR A 1 112 ? -20.168 -12.021 27.143 1.00 86.25 112 TYR A N 1
ATOM 886 C CA . TYR A 1 112 ? -19.375 -12.173 28.370 1.00 86.25 112 TYR A CA 1
ATOM 887 C C . TYR A 1 112 ? -19.325 -10.867 29.158 1.00 86.25 112 TYR A C 1
ATOM 889 O O . TYR A 1 112 ? -19.528 -10.877 30.370 1.00 86.25 112 TYR A O 1
ATOM 897 N N . MET A 1 113 ? -19.125 -9.743 28.470 1.00 86.38 113 MET A N 1
ATOM 898 C CA . MET A 1 113 ? -19.120 -8.417 29.085 1.00 86.38 113 MET A CA 1
ATOM 899 C C . MET A 1 113 ? -20.485 -8.036 29.668 1.00 86.38 113 MET A C 1
ATOM 901 O O . MET A 1 113 ? -20.525 -7.497 30.769 1.00 86.38 113 MET A O 1
ATOM 905 N N . ASP A 1 114 ? -21.589 -8.341 28.973 1.00 87.81 114 ASP A N 1
ATOM 906 C CA . ASP A 1 114 ? -22.962 -8.136 29.463 1.00 87.81 114 ASP A CA 1
ATOM 907 C C . ASP A 1 114 ? -23.217 -8.960 30.738 1.00 87.81 114 ASP A C 1
ATOM 909 O O . ASP A 1 114 ? -23.780 -8.464 31.714 1.00 87.81 114 ASP A O 1
ATOM 913 N N . THR A 1 115 ? -22.764 -10.218 30.748 1.00 90.12 115 THR A N 1
ATOM 914 C CA . THR A 1 115 ? -22.901 -11.112 31.908 1.00 90.12 115 THR A CA 1
ATOM 915 C C . THR A 1 115 ? -22.087 -10.605 33.096 1.00 90.12 115 THR A C 1
ATOM 917 O O . THR A 1 115 ? -22.610 -10.529 34.207 1.00 90.12 115 THR A O 1
ATOM 920 N N . MET A 1 116 ? -20.826 -10.232 32.867 1.00 90.81 116 MET A N 1
ATOM 921 C CA . MET A 1 116 ? -19.937 -9.746 33.921 1.00 90.81 116 MET A CA 1
ATOM 922 C C . MET A 1 116 ? -20.404 -8.401 34.485 1.00 90.81 116 MET A C 1
ATOM 924 O O . MET A 1 116 ? -20.422 -8.225 35.698 1.00 90.81 116 MET A O 1
ATOM 928 N N . GLU A 1 117 ? -20.854 -7.474 33.633 1.00 90.44 117 GLU A N 1
ATOM 929 C CA . GLU A 1 117 ? -21.433 -6.201 34.081 1.00 90.44 117 GLU A CA 1
ATOM 930 C C . GLU A 1 117 ? -22.631 -6.435 35.003 1.00 90.44 117 GLU A C 1
ATOM 932 O O . GLU A 1 117 ? -22.682 -5.867 36.092 1.00 90.44 117 GLU A O 1
ATOM 937 N N . LYS A 1 118 ? -23.558 -7.320 34.615 1.00 91.69 118 LYS A N 1
ATOM 938 C CA . LYS A 1 118 ? -24.705 -7.665 35.460 1.00 91.69 118 LYS A CA 1
ATOM 939 C C . LYS A 1 118 ? -24.262 -8.203 36.823 1.00 91.69 118 LYS A C 1
ATOM 941 O O . LYS A 1 118 ? -24.771 -7.758 37.843 1.00 91.69 118 LYS A O 1
ATOM 946 N N . LYS A 1 119 ? -23.292 -9.120 36.847 1.00 94.25 119 LYS A N 1
ATOM 947 C CA . LYS A 1 119 ? -22.776 -9.715 38.088 1.00 94.25 119 LYS A CA 1
ATOM 948 C C . LYS A 1 119 ? -22.086 -8.701 38.999 1.00 94.25 119 LYS A C 1
ATOM 950 O O . LYS A 1 119 ? -22.269 -8.764 40.210 1.00 94.25 119 LYS A O 1
ATOM 955 N N . VAL A 1 120 ? -21.343 -7.754 38.428 1.00 92.88 120 VAL A N 1
ATOM 956 C CA . VAL A 1 120 ? -20.726 -6.653 39.182 1.00 92.88 120 VAL A CA 1
ATOM 957 C C . VAL A 1 120 ? -21.788 -5.719 39.769 1.00 92.88 120 VAL A C 1
ATOM 959 O O . VAL A 1 120 ? -21.668 -5.321 40.925 1.00 92.88 120 VAL A O 1
ATOM 962 N N . LEU A 1 121 ? -22.843 -5.395 39.015 1.00 91.19 121 LEU A N 1
ATOM 963 C CA . LEU A 1 121 ? -23.947 -4.561 39.505 1.00 91.19 121 LEU A CA 1
ATOM 964 C C . LEU A 1 121 ? -24.761 -5.255 40.606 1.00 91.19 121 LEU A C 1
ATOM 966 O O . LEU A 1 121 ? -25.107 -4.614 41.599 1.00 91.19 121 LEU A O 1
ATOM 970 N N . ASP A 1 122 ? -25.028 -6.555 40.457 1.00 93.00 122 ASP A N 1
ATOM 971 C CA . ASP A 1 122 ? -25.686 -7.369 41.485 1.00 93.00 122 ASP A CA 1
ATOM 972 C C . ASP A 1 122 ? -24.833 -7.389 42.772 1.00 93.00 122 ASP A C 1
ATOM 974 O O . ASP A 1 122 ? -25.342 -7.109 43.856 1.00 93.00 122 ASP A O 1
ATOM 978 N N . LEU A 1 123 ? -23.515 -7.605 42.649 1.00 94.00 123 LEU A N 1
ATOM 979 C CA . LEU A 1 123 ? -22.579 -7.563 43.778 1.00 94.00 123 LEU A CA 1
ATOM 980 C C . LEU A 1 123 ? -22.557 -6.187 44.463 1.00 94.00 123 LEU A C 1
ATOM 982 O O . LEU A 1 123 ? -22.580 -6.109 45.689 1.00 94.00 123 LEU A O 1
ATOM 986 N N . LEU A 1 124 ? -22.530 -5.101 43.687 1.00 90.75 124 LEU A N 1
ATOM 987 C CA . LEU A 1 124 ? -22.559 -3.732 44.210 1.00 90.75 124 LEU A CA 1
ATOM 988 C C . LEU A 1 124 ? -23.813 -3.479 45.050 1.00 90.75 124 LEU A C 1
ATOM 990 O O . LEU A 1 124 ? -23.721 -2.905 46.137 1.00 90.75 124 LEU A O 1
ATOM 994 N N . LYS A 1 125 ? -24.973 -3.928 44.565 1.00 90.06 125 LYS A N 1
ATOM 995 C CA . LYS A 1 125 ? -26.237 -3.827 45.294 1.00 90.06 125 LYS A CA 1
ATOM 996 C C . LYS A 1 125 ? -26.184 -4.622 46.602 1.00 90.06 125 LYS A C 1
ATOM 998 O O . LYS A 1 125 ? -26.477 -4.060 47.656 1.00 90.06 125 LYS A O 1
ATOM 1003 N N . ASP A 1 126 ? -25.734 -5.873 46.547 1.00 89.50 126 ASP A N 1
ATOM 1004 C CA . ASP A 1 126 ? -25.617 -6.743 47.722 1.00 89.50 126 ASP A CA 1
ATOM 1005 C C . ASP A 1 126 ? -24.668 -6.165 48.785 1.00 89.50 126 ASP A C 1
ATOM 1007 O O . ASP A 1 126 ? -24.937 -6.255 49.986 1.00 89.50 126 ASP A O 1
ATOM 1011 N N . CYS A 1 127 ? -23.552 -5.563 48.365 1.00 88.38 127 CYS A N 1
ATOM 1012 C CA . CYS A 1 127 ? -22.601 -4.916 49.267 1.00 88.38 127 CYS A CA 1
ATOM 1013 C C . CYS A 1 127 ? -23.192 -3.662 49.923 1.00 88.38 127 CYS A C 1
ATOM 1015 O O . CYS A 1 127 ? -23.005 -3.481 51.121 1.00 88.38 127 CYS A O 1
ATOM 1017 N N . ARG A 1 128 ? -23.938 -2.830 49.182 1.00 86.69 128 ARG A N 1
ATOM 1018 C CA . ARG A 1 128 ? -24.588 -1.621 49.726 1.00 86.69 128 ARG A CA 1
ATOM 1019 C C . ARG A 1 128 ? -25.745 -1.940 50.683 1.00 86.69 128 ARG A C 1
ATOM 1021 O O . ARG A 1 128 ? -25.994 -1.187 51.620 1.00 86.69 128 ARG A O 1
ATOM 1028 N N . GLU A 1 129 ? -26.463 -3.043 50.468 1.00 85.75 129 GLU A N 1
ATOM 1029 C CA . GLU A 1 129 ? -27.584 -3.458 51.330 1.00 85.75 129 GLU A CA 1
ATOM 1030 C C . GLU A 1 129 ? -27.127 -4.082 52.662 1.00 85.75 129 GLU A C 1
ATOM 1032 O O . GLU A 1 129 ? -27.849 -4.029 53.667 1.00 85.75 129 GLU A O 1
ATOM 1037 N N . LYS A 1 130 ? -25.909 -4.635 52.714 1.00 79.00 130 LYS A N 1
ATOM 1038 C CA . LYS A 1 130 ? -25.270 -5.101 53.952 1.00 79.00 130 LYS A CA 1
ATOM 1039 C C . LYS A 1 130 ? -24.821 -3.886 54.773 1.00 79.00 130 LYS A C 1
ATOM 1041 O O . LYS A 1 130 ? -23.716 -3.404 54.614 1.00 79.00 130 LYS A O 1
ATOM 1046 N N . LYS A 1 131 ? -25.692 -3.410 55.669 1.00 55.28 131 LYS A N 1
ATOM 1047 C CA . LYS A 1 131 ? -25.599 -2.202 56.533 1.00 55.28 131 LYS A CA 1
ATOM 1048 C C . LYS A 1 131 ? -24.318 -1.976 57.384 1.00 55.28 131 LYS A C 1
ATOM 1050 O O . LYS A 1 131 ? -24.335 -1.103 58.248 1.00 55.28 131 LYS A O 1
ATOM 1055 N N . SER A 1 132 ? -23.248 -2.746 57.218 1.00 61.38 132 SER A N 1
ATOM 1056 C CA . SER A 1 132 ? -21.947 -2.548 57.875 1.00 61.38 132 SER A CA 1
ATOM 1057 C C . SER A 1 132 ? -20.930 -2.030 56.860 1.00 61.38 132 SER A C 1
ATOM 1059 O O . SER A 1 132 ? -20.866 -2.601 55.775 1.00 61.38 132 SER A O 1
ATOM 1061 N N . ASP A 1 133 ? -20.110 -1.037 57.220 1.00 68.38 133 ASP A N 1
ATOM 1062 C CA . ASP A 1 133 ? -19.009 -0.553 56.374 1.00 68.38 133 ASP A CA 1
ATOM 1063 C C . ASP A 1 133 ? -18.101 -1.722 55.956 1.00 68.38 133 ASP A C 1
ATOM 1065 O O . ASP A 1 133 ? -17.298 -2.228 56.745 1.00 68.38 133 ASP A O 1
ATOM 1069 N N . MET A 1 134 ? -18.268 -2.199 54.718 1.00 79.31 134 MET A N 1
ATOM 1070 C CA . MET A 1 134 ? -17.382 -3.198 54.129 1.00 79.31 134 MET A CA 1
ATOM 1071 C C . MET A 1 134 ? -15.982 -2.594 54.021 1.00 79.31 134 MET A C 1
ATOM 1073 O O . MET A 1 134 ? -15.808 -1.523 53.440 1.00 79.31 134 MET A O 1
ATOM 1077 N N . THR A 1 135 ? -14.980 -3.285 54.560 1.00 86.56 135 THR A N 1
ATOM 1078 C CA . THR A 1 135 ? -13.580 -2.894 54.358 1.00 86.56 135 THR A CA 1
ATOM 1079 C C . THR A 1 135 ? -13.140 -3.222 52.931 1.00 86.56 135 THR A C 1
ATOM 1081 O O . THR A 1 135 ? -13.697 -4.125 52.302 1.00 86.56 135 THR A O 1
ATOM 1084 N N . ASP A 1 136 ? -12.101 -2.548 52.432 1.00 87.19 136 ASP A N 1
ATOM 1085 C CA . ASP A 1 136 ? -11.560 -2.809 51.088 1.00 87.19 136 ASP A CA 1
ATOM 1086 C C . ASP A 1 136 ? -11.183 -4.288 50.893 1.00 87.19 136 ASP A C 1
ATOM 1088 O O . ASP A 1 136 ? -11.534 -4.889 49.884 1.00 87.19 136 ASP A O 1
ATOM 1092 N N . SER A 1 137 ? -10.599 -4.930 51.913 1.00 89.00 137 SER A N 1
ATOM 1093 C CA . SER A 1 137 ? -10.274 -6.366 51.873 1.00 89.00 137 SER A CA 1
ATOM 1094 C C . SER A 1 137 ? -11.512 -7.252 51.692 1.00 89.00 137 SER A C 1
ATOM 1096 O O . SER A 1 137 ? -11.446 -8.273 51.012 1.00 89.00 137 SER A O 1
ATOM 1098 N N . MET A 1 138 ? -12.650 -6.884 52.292 1.00 89.75 138 MET A N 1
ATOM 1099 C CA . MET A 1 138 ? -13.900 -7.637 52.141 1.00 89.75 138 MET A CA 1
ATOM 1100 C C . MET A 1 138 ? -14.520 -7.433 50.756 1.00 89.75 138 MET A C 1
ATOM 1102 O O . MET A 1 138 ? -15.126 -8.358 50.213 1.00 89.75 138 MET A O 1
ATOM 1106 N N . LEU A 1 139 ? -14.383 -6.233 50.183 1.00 91.69 139 LEU A N 1
ATOM 1107 C CA . LEU A 1 139 ? -14.813 -5.939 48.815 1.00 91.69 139 LEU A CA 1
ATOM 1108 C C . LEU A 1 139 ? -13.970 -6.718 47.797 1.00 91.69 139 LEU A C 1
ATOM 1110 O O . LEU A 1 139 ? -14.533 -7.305 46.871 1.00 91.69 139 LEU A O 1
ATOM 1114 N N . ASP A 1 140 ? -12.655 -6.787 48.006 1.00 93.38 140 ASP A N 1
ATOM 1115 C CA . ASP A 1 140 ? -11.720 -7.544 47.169 1.00 93.38 140 ASP A CA 1
ATOM 1116 C C . ASP A 1 140 ? -12.047 -9.041 47.159 1.00 93.38 140 ASP A C 1
ATOM 1118 O O . ASP A 1 140 ? -12.180 -9.644 46.092 1.00 93.38 140 ASP A O 1
ATOM 1122 N N . GLU A 1 141 ? -12.248 -9.643 48.335 1.00 93.38 141 GLU A N 1
ATOM 1123 C CA . GLU A 1 141 ? -12.629 -11.056 48.453 1.00 93.38 141 GLU A CA 1
ATOM 1124 C C . GLU A 1 141 ? -13.982 -11.348 47.792 1.00 93.38 141 GLU A C 1
ATOM 1126 O O . GLU A 1 141 ? -14.142 -12.359 47.098 1.00 93.38 141 GLU A O 1
ATOM 1131 N N . ALA A 1 142 ? -14.963 -10.461 47.981 1.00 93.31 142 ALA A N 1
ATOM 1132 C CA . ALA A 1 142 ? -16.288 -10.618 47.394 1.00 93.31 142 ALA A CA 1
ATOM 1133 C C . ALA A 1 142 ? -16.246 -10.516 45.861 1.00 93.31 142 ALA A C 1
ATOM 1135 O O . ALA A 1 142 ? -16.882 -11.325 45.173 1.00 93.31 142 ALA A O 1
ATOM 1136 N N . PHE A 1 143 ? -15.465 -9.574 45.324 1.00 95.50 143 PHE A N 1
ATOM 1137 C CA . PHE A 1 143 ? -15.242 -9.447 43.888 1.00 95.50 143 PHE A CA 1
ATOM 1138 C C . PHE A 1 143 ? -14.535 -10.677 43.320 1.00 95.50 143 PHE A C 1
ATOM 1140 O O . PHE A 1 143 ? -14.997 -11.229 42.322 1.00 95.50 143 PHE A O 1
ATOM 1147 N N . GLU A 1 144 ? -13.450 -11.138 43.950 1.00 95.75 144 GLU A N 1
ATOM 1148 C CA . GLU A 1 144 ? -12.689 -12.291 43.463 1.00 95.75 144 GLU A CA 1
ATOM 1149 C C . GLU A 1 144 ? -13.557 -13.551 43.430 1.00 95.75 144 GLU A C 1
ATOM 1151 O O . GLU A 1 144 ? -13.562 -14.280 42.435 1.00 95.75 144 GLU A O 1
ATOM 1156 N N . LYS A 1 145 ? -14.360 -13.773 44.475 1.00 94.88 145 LYS A N 1
ATOM 1157 C CA . LYS A 1 145 ? -15.312 -14.884 44.519 1.00 94.88 145 LYS A CA 1
ATOM 1158 C C . LYS A 1 145 ? -16.332 -14.800 43.379 1.00 94.88 145 LYS A C 1
ATOM 1160 O O . LYS A 1 145 ? -16.494 -15.771 42.639 1.00 94.88 145 LYS A O 1
ATOM 1165 N N . MET A 1 146 ? -16.978 -13.644 43.207 1.00 95.75 146 MET A N 1
ATOM 1166 C CA . MET A 1 146 ? -17.941 -13.413 42.124 1.00 95.75 146 MET A CA 1
ATOM 1167 C C . MET A 1 146 ? -17.298 -13.629 40.748 1.00 95.75 146 MET A C 1
ATOM 1169 O O . MET A 1 146 ? -17.905 -14.261 39.877 1.00 95.75 146 MET A O 1
ATOM 1173 N N . TRP A 1 147 ? -16.064 -13.154 40.558 1.00 94.81 147 TRP A N 1
ATOM 1174 C CA . TRP A 1 147 ? -15.314 -13.303 39.315 1.00 94.81 147 TRP A CA 1
ATOM 1175 C C . TRP A 1 147 ? -15.073 -14.776 38.983 1.00 94.81 147 TRP A C 1
ATOM 1177 O O . TRP A 1 147 ? -15.435 -15.223 37.893 1.00 94.81 147 TRP A O 1
ATOM 1187 N N . GLN A 1 148 ? -14.512 -15.547 39.922 1.00 92.69 148 GLN A N 1
ATOM 1188 C CA . GLN A 1 148 ? -14.203 -16.967 39.718 1.00 92.69 148 GLN A CA 1
ATOM 1189 C C . GLN A 1 148 ? -15.463 -17.793 39.439 1.00 92.69 148 GLN A C 1
ATOM 1191 O O . GLN A 1 148 ? -15.488 -18.584 38.492 1.00 92.69 148 GLN A O 1
ATOM 1196 N N . GLU A 1 149 ? -16.533 -17.572 40.208 1.00 93.12 149 GLU A N 1
ATOM 1197 C CA . GLU A 1 149 ? -17.822 -18.234 39.991 1.00 93.12 149 GLU A CA 1
ATOM 1198 C C . GLU A 1 149 ? -18.380 -17.899 38.603 1.00 93.12 149 GLU A C 1
ATOM 1200 O O . GLU A 1 149 ? -18.728 -18.799 37.839 1.00 93.12 149 GLU A O 1
ATOM 1205 N N . THR A 1 150 ? -18.389 -16.621 38.221 1.00 91.31 150 THR A N 1
ATOM 1206 C CA . THR A 1 150 ? -18.916 -16.186 36.921 1.00 91.31 150 THR A CA 1
ATOM 1207 C C . THR A 1 150 ? -18.111 -16.778 35.767 1.00 91.31 150 THR A C 1
ATOM 1209 O O . THR A 1 150 ? -18.692 -17.395 34.874 1.00 91.31 150 THR A O 1
ATOM 1212 N N . VAL A 1 151 ? -16.779 -16.677 35.802 1.00 88.75 151 VAL A N 1
ATOM 1213 C CA . VAL A 1 151 ? -15.897 -17.223 34.757 1.00 88.75 151 VAL A CA 1
ATOM 1214 C C . VAL A 1 151 ? -16.053 -18.740 34.619 1.00 88.75 151 VAL A C 1
ATOM 1216 O O . VAL A 1 151 ? -16.009 -19.242 33.498 1.00 88.75 151 VAL A O 1
ATOM 1219 N N . SER A 1 152 ? -16.293 -19.469 35.715 1.00 86.00 152 SER A N 1
ATOM 1220 C CA . SER A 1 152 ? -16.526 -20.922 35.674 1.00 86.00 152 SER A CA 1
ATOM 1221 C C . SER A 1 152 ? -17.824 -21.324 34.957 1.00 86.00 152 SER A C 1
ATOM 1223 O O . SER A 1 152 ? -17.905 -22.421 34.406 1.00 86.00 152 SER A O 1
ATOM 1225 N N . THR A 1 153 ? -18.824 -20.434 34.928 1.00 84.88 153 THR A N 1
ATOM 1226 C CA . THR A 1 153 ? -20.126 -20.680 34.279 1.00 84.88 153 THR A CA 1
ATOM 1227 C C . THR A 1 153 ? -20.165 -20.295 32.801 1.00 84.88 153 THR A C 1
ATOM 1229 O O . THR A 1 153 ? -21.057 -20.740 32.077 1.00 84.88 153 THR A O 1
ATOM 1232 N N . LEU A 1 154 ? -19.218 -19.476 32.331 1.00 82.44 154 LEU A N 1
ATOM 1233 C CA . LEU A 1 154 ? -19.152 -19.070 30.928 1.00 82.44 154 LEU A CA 1
ATOM 1234 C C . LEU A 1 154 ? -18.693 -20.251 30.059 1.00 82.44 154 LEU A C 1
ATOM 1236 O O . LEU A 1 154 ? -17.703 -20.920 30.355 1.00 82.44 154 LEU A O 1
ATOM 1240 N N . SER A 1 155 ? -19.411 -20.508 28.963 1.00 67.06 155 SER A N 1
ATOM 1241 C CA . SER A 1 155 ? -19.110 -21.609 28.043 1.00 67.06 155 SER A CA 1
ATOM 1242 C C . SER A 1 155 ? -17.691 -21.513 27.479 1.00 67.06 155 SER A C 1
ATOM 1244 O O . SER A 1 155 ? -17.210 -20.439 27.129 1.00 67.06 155 SER A O 1
ATOM 1246 N N . TYR A 1 156 ? -17.014 -22.644 27.308 1.00 63.62 156 TYR A N 1
ATOM 1247 C CA . TYR A 1 156 ? -15.682 -22.679 26.706 1.00 63.62 156 TYR A CA 1
ATOM 1248 C C . TYR A 1 156 ? -15.775 -22.655 25.174 1.00 63.62 156 TYR A C 1
ATOM 1250 O O . TYR A 1 156 ? -15.511 -23.649 24.501 1.00 63.62 156 TYR A O 1
ATOM 1258 N N . THR A 1 157 ? -16.177 -21.526 24.588 1.00 60.56 157 THR A N 1
ATOM 1259 C CA . THR A 1 157 ? -16.173 -21.375 23.125 1.00 60.56 157 THR A CA 1
ATOM 1260 C C . THR A 1 157 ? -14.744 -21.107 22.654 1.00 60.56 157 THR A C 1
ATOM 1262 O O . THR A 1 157 ? -14.367 -19.978 22.347 1.00 60.56 157 THR A O 1
ATOM 1265 N N . VAL A 1 158 ? -13.912 -22.150 22.650 1.00 59.50 158 VAL A N 1
ATOM 1266 C CA . VAL A 1 158 ? -12.597 -22.112 22.002 1.00 59.50 158 VAL A CA 1
ATOM 1267 C C . VAL A 1 158 ? -12.833 -22.237 20.509 1.00 59.50 158 VAL A C 1
ATOM 1269 O O . VAL A 1 158 ? -13.325 -23.257 20.020 1.00 59.50 158 VAL A O 1
ATOM 1272 N N . LEU A 1 159 ? -12.505 -21.173 19.787 1.00 63.97 159 LEU A N 1
ATOM 1273 C CA . LEU A 1 159 ? -12.483 -21.207 18.336 1.00 63.97 159 LEU A CA 1
ATOM 1274 C C . LEU A 1 159 ? -11.480 -22.255 17.878 1.00 63.97 159 LEU A C 1
ATOM 1276 O O . LEU A 1 159 ? -10.349 -22.307 18.360 1.00 63.97 159 LEU A O 1
ATOM 1280 N N . GLN A 1 160 ? -11.936 -23.112 16.972 1.00 68.88 160 GLN A N 1
ATOM 1281 C CA . GLN A 1 160 ? -11.127 -24.206 16.470 1.00 68.88 160 GLN A CA 1
ATOM 1282 C C . GLN A 1 160 ? -10.022 -23.640 15.575 1.00 68.88 160 GLN A C 1
ATOM 1284 O O . GLN A 1 160 ? -10.339 -22.897 14.639 1.00 68.88 160 GLN A O 1
ATOM 1289 N N . PRO A 1 161 ? -8.748 -23.984 15.834 1.00 79.25 161 PRO A N 1
ATOM 1290 C CA . PRO A 1 161 ? -7.672 -23.704 14.901 1.00 79.25 161 PRO A CA 1
ATOM 1291 C C . PRO A 1 161 ? -8.022 -24.269 13.527 1.00 79.25 161 PRO A C 1
ATOM 1293 O O . PRO A 1 161 ? -8.471 -25.411 13.407 1.00 79.25 161 PRO A O 1
ATOM 1296 N N . GLN A 1 162 ? -7.820 -23.471 12.490 1.00 85.25 162 GLN A N 1
ATOM 1297 C CA . GLN A 1 162 ? -7.980 -23.919 11.117 1.00 85.25 162 GLN A CA 1
ATOM 1298 C C . GLN A 1 162 ? -6.643 -24.402 10.567 1.00 85.25 162 GLN A C 1
ATOM 1300 O O . GLN A 1 162 ? -5.588 -23.836 10.861 1.00 85.25 162 GLN A O 1
ATOM 1305 N N . ASP A 1 163 ? -6.701 -25.426 9.720 1.00 90.56 163 ASP A N 1
ATOM 1306 C CA . ASP A 1 163 ? -5.554 -25.871 8.936 1.00 90.56 163 ASP A CA 1
ATOM 1307 C C . ASP A 1 163 ? -5.401 -24.981 7.694 1.00 90.56 163 ASP A C 1
ATOM 1309 O O . ASP A 1 163 ? -5.976 -25.225 6.625 1.00 90.56 163 ASP A O 1
ATOM 1313 N N . ILE A 1 164 ? -4.621 -23.912 7.856 1.00 92.44 164 ILE A N 1
ATOM 1314 C CA . ILE A 1 164 ? -4.347 -22.937 6.799 1.00 92.44 164 ILE A CA 1
ATOM 1315 C C . ILE A 1 164 ? -3.519 -23.566 5.681 1.00 92.44 164 ILE A C 1
ATOM 1317 O O . ILE A 1 164 ? -3.688 -23.228 4.509 1.00 92.44 164 ILE A O 1
ATOM 1321 N N . MET A 1 165 ? -2.651 -24.523 6.008 1.00 92.56 165 MET A N 1
ATOM 1322 C CA . MET A 1 165 ? -1.825 -25.200 5.014 1.00 92.56 165 MET A CA 1
ATOM 1323 C C . MET A 1 165 ? -2.678 -26.002 4.029 1.00 92.56 165 MET A C 1
ATOM 1325 O O . MET A 1 165 ? -2.457 -25.914 2.817 1.00 92.56 165 MET A O 1
ATOM 1329 N N . THR A 1 166 ? -3.697 -26.706 4.522 1.00 91.25 166 THR A N 1
ATOM 1330 C CA . THR A 1 166 ? -4.660 -27.424 3.677 1.00 91.25 166 THR A CA 1
ATOM 1331 C C . THR A 1 166 ? -5.506 -26.469 2.828 1.00 91.25 166 THR A C 1
ATOM 1333 O O . THR A 1 166 ? -5.711 -26.732 1.638 1.00 91.25 166 THR A O 1
ATOM 1336 N N . ARG A 1 167 ? -5.939 -25.321 3.372 1.00 92.12 167 ARG A N 1
ATOM 1337 C CA . ARG A 1 167 ? -6.664 -24.284 2.601 1.00 92.12 167 ARG A CA 1
ATOM 1338 C C . ARG A 1 167 ? -5.815 -23.690 1.473 1.00 92.12 167 ARG A C 1
ATOM 1340 O O . ARG A 1 167 ? -6.282 -23.565 0.337 1.00 92.12 167 ARG A O 1
ATOM 1347 N N . VAL A 1 168 ? -4.541 -23.405 1.747 1.00 93.50 168 VAL A N 1
ATOM 1348 C CA . VAL A 1 168 ? -3.573 -22.947 0.738 1.00 93.50 168 VAL A CA 1
ATOM 1349 C C . VAL A 1 168 ? -3.369 -24.007 -0.346 1.00 93.50 168 VAL A C 1
ATOM 1351 O O . VAL A 1 168 ? -3.384 -23.675 -1.533 1.00 93.50 168 VAL A O 1
ATOM 1354 N N . LEU A 1 169 ? -3.229 -25.282 0.031 1.00 91.38 169 LEU A N 1
ATOM 1355 C CA . LEU A 1 169 ? -3.098 -26.385 -0.924 1.00 91.38 169 LEU A CA 1
ATOM 1356 C C . LEU A 1 169 ? -4.340 -26.505 -1.824 1.00 91.38 169 LEU A C 1
ATOM 1358 O O . LEU A 1 169 ? -4.206 -26.698 -3.034 1.00 91.38 169 LEU A O 1
ATOM 1362 N N . HIS A 1 170 ? -5.539 -26.339 -1.261 1.00 89.94 170 HIS A N 1
ATOM 1363 C CA . HIS A 1 170 ? -6.792 -26.327 -2.018 1.00 89.94 170 HIS A CA 1
ATOM 1364 C C . HIS A 1 170 ? -6.859 -25.148 -3.003 1.00 89.94 170 HIS A C 1
ATOM 1366 O O . HIS A 1 170 ? -7.161 -25.337 -4.182 1.00 89.94 170 HIS A O 1
ATOM 1372 N N . SER A 1 171 ? -6.494 -23.945 -2.557 1.00 90.06 171 SER A N 1
ATOM 1373 C CA . SER A 1 171 ? -6.442 -22.752 -3.412 1.00 90.06 171 SER A CA 1
ATOM 1374 C C . SER A 1 171 ? -5.443 -22.905 -4.560 1.00 90.06 171 SER A C 1
ATOM 1376 O O . SER A 1 171 ? -5.740 -22.551 -5.705 1.00 90.06 171 SER A O 1
ATOM 1378 N N . LEU A 1 172 ? -4.275 -23.495 -4.282 1.00 90.94 172 LEU A N 1
ATOM 1379 C CA . LEU A 1 172 ? -3.303 -23.842 -5.312 1.00 90.94 172 LEU A CA 1
ATOM 1380 C C . LEU A 1 172 ? -3.914 -24.831 -6.313 1.00 90.94 172 LEU A C 1
ATOM 1382 O O . LEU A 1 172 ? -3.876 -24.549 -7.507 1.00 90.94 172 LEU A O 1
ATOM 1386 N N . ARG A 1 173 ? -4.552 -25.919 -5.856 1.00 88.56 173 ARG A N 1
ATOM 1387 C CA . ARG A 1 173 ? -5.224 -26.895 -6.736 1.00 88.56 173 ARG A CA 1
ATOM 1388 C C . ARG A 1 173 ? -6.217 -26.217 -7.688 1.00 88.56 173 ARG A C 1
ATOM 1390 O O . ARG A 1 173 ? -6.154 -26.462 -8.891 1.00 88.56 173 ARG A O 1
ATOM 1397 N N . ASN A 1 174 ? -7.065 -25.324 -7.180 1.00 85.75 174 ASN A N 1
ATOM 1398 C CA . ASN A 1 174 ? -8.049 -24.595 -7.991 1.00 85.75 174 ASN A CA 1
ATOM 1399 C C . ASN A 1 174 ? -7.375 -23.687 -9.035 1.00 85.75 174 ASN A C 1
ATOM 1401 O O . ASN A 1 174 ? -7.788 -23.645 -10.195 1.00 85.75 174 ASN A O 1
ATOM 1405 N N . ASN A 1 175 ? -6.284 -23.006 -8.667 1.00 86.75 175 ASN A N 1
ATOM 1406 C CA . ASN A 1 175 ? -5.498 -22.219 -9.619 1.00 86.75 175 ASN A CA 1
ATOM 1407 C C . ASN A 1 175 ? -4.884 -23.092 -10.728 1.00 86.75 175 ASN A C 1
ATOM 1409 O O . ASN A 1 175 ? -4.833 -22.650 -11.876 1.00 86.75 175 ASN A O 1
ATOM 1413 N N . LEU A 1 176 ? -4.459 -24.321 -10.418 1.00 83.75 176 LEU A N 1
ATOM 1414 C CA . LEU A 1 176 ? -3.878 -25.239 -11.404 1.00 83.75 176 LEU A CA 1
ATOM 1415 C C . LEU A 1 176 ? -4.919 -25.864 -12.339 1.00 83.75 176 LEU A C 1
ATOM 1417 O O . LEU A 1 176 ? -4.623 -26.051 -13.517 1.00 83.75 176 LEU A O 1
ATOM 1421 N N . GLN A 1 177 ? -6.136 -26.140 -11.858 1.00 78.44 177 GLN A N 1
ATOM 1422 C CA . GLN A 1 177 ? -7.223 -26.686 -12.687 1.00 78.44 177 GLN A CA 1
ATOM 1423 C C . GLN A 1 177 ? -7.526 -25.805 -13.905 1.00 78.44 177 GLN A C 1
ATOM 1425 O O . GLN A 1 177 ? -7.793 -26.311 -14.991 1.00 78.44 177 GLN A O 1
ATOM 1430 N N . SER A 1 178 ? -7.390 -24.485 -13.760 1.00 68.88 178 SER A N 1
ATOM 1431 C CA . SER A 1 178 ? -7.571 -23.534 -14.863 1.00 68.88 178 SER A CA 1
ATOM 1432 C C . SER A 1 178 ? -6.483 -23.589 -15.955 1.00 68.88 178 SER A C 1
ATOM 1434 O O . SER A 1 178 ? -6.593 -22.872 -16.948 1.00 68.88 178 SER A O 1
ATOM 1436 N N . LYS A 1 179 ? -5.424 -24.406 -15.794 1.00 66.69 179 LYS A N 1
ATOM 1437 C CA . LYS A 1 179 ? -4.195 -24.362 -16.619 1.00 66.69 179 LYS A CA 1
ATOM 1438 C C . LYS A 1 179 ? -3.817 -25.670 -17.330 1.00 66.69 179 LYS A C 1
ATOM 1440 O O . LYS A 1 179 ? -2.786 -25.700 -17.999 1.00 66.69 179 LYS A O 1
ATOM 1445 N N . GLY A 1 180 ? -4.655 -26.708 -17.251 1.00 61.75 180 GLY A N 1
ATOM 1446 C CA . GLY A 1 180 ? -4.544 -27.943 -18.046 1.00 61.75 180 GLY A CA 1
ATOM 1447 C C . GLY A 1 180 ? -4.069 -29.194 -17.284 1.00 61.75 180 GLY A C 1
ATOM 1448 O O . GLY A 1 180 ? -3.442 -29.103 -16.231 1.00 61.75 180 GLY A O 1
ATOM 1449 N N . ASN A 1 181 ? -4.349 -30.375 -17.857 1.00 63.62 181 ASN A N 1
ATOM 1450 C CA . ASN A 1 181 ? -4.283 -31.688 -17.184 1.00 63.62 181 ASN A CA 1
ATOM 1451 C C . ASN A 1 181 ? -2.883 -32.113 -16.695 1.00 63.62 181 ASN A C 1
ATOM 1453 O O . ASN A 1 181 ? -2.759 -32.728 -15.641 1.00 63.62 181 ASN A O 1
ATOM 1457 N N . SER A 1 182 ? -1.814 -31.765 -17.423 1.00 61.97 182 SER A N 1
ATOM 1458 C CA . SER A 1 182 ? -0.448 -32.220 -17.099 1.00 61.97 182 SER A CA 1
ATOM 1459 C C . SER A 1 182 ? 0.078 -31.659 -15.769 1.00 61.97 182 SER A C 1
ATOM 1461 O O . SER A 1 182 ? 0.776 -32.359 -15.037 1.00 61.97 182 SER A O 1
ATOM 1463 N N . MET A 1 183 ? -0.281 -30.420 -15.409 1.00 63.06 183 MET A N 1
ATOM 1464 C CA . MET A 1 183 ? 0.123 -29.846 -14.120 1.00 63.06 183 MET A CA 1
ATOM 1465 C C . MET A 1 183 ? -0.683 -30.444 -12.958 1.00 63.06 183 MET A C 1
ATOM 1467 O O . MET A 1 183 ? -0.164 -30.558 -11.848 1.00 63.06 183 MET A O 1
ATOM 1471 N N . THR A 1 184 ? -1.927 -30.856 -13.216 1.00 65.75 184 THR A N 1
ATOM 1472 C CA . THR A 1 184 ? -2.792 -31.531 -12.242 1.00 65.75 184 THR A CA 1
ATOM 1473 C C . THR A 1 184 ? -2.219 -32.898 -11.857 1.00 65.75 184 THR A C 1
ATOM 1475 O O . THR A 1 184 ? -2.072 -33.174 -10.672 1.00 65.75 184 THR A O 1
ATOM 1478 N N . GLU A 1 185 ? -1.754 -33.686 -12.832 1.00 70.00 185 GLU A N 1
ATOM 1479 C CA . GLU A 1 185 ? -1.122 -34.997 -12.596 1.00 70.00 185 GLU A CA 1
ATOM 1480 C C . GLU A 1 185 ? 0.179 -34.905 -11.779 1.00 70.00 185 GLU A C 1
ATOM 1482 O O . GLU A 1 185 ? 0.423 -35.709 -10.874 1.00 70.00 185 GLU A O 1
ATOM 1487 N N . SER A 1 186 ? 1.036 -33.917 -12.074 1.00 71.19 186 SER A N 1
ATOM 1488 C CA . SER A 1 186 ? 2.250 -33.666 -11.283 1.00 71.19 186 SER A CA 1
ATOM 1489 C C . SER A 1 186 ? 1.916 -33.191 -9.865 1.00 71.19 186 SER A C 1
ATOM 1491 O O . SER A 1 186 ? 2.608 -33.562 -8.914 1.00 71.19 186 SER A O 1
ATOM 1493 N N . PHE A 1 187 ? 0.852 -32.400 -9.707 1.00 77.56 187 PHE A N 1
ATOM 1494 C CA . PHE A 1 187 ? 0.395 -31.909 -8.410 1.00 77.56 187 PHE A CA 1
ATOM 1495 C C . PHE A 1 187 ? -0.266 -32.993 -7.551 1.00 77.56 187 PHE A C 1
ATOM 1497 O O . PHE A 1 187 ? -0.108 -32.956 -6.337 1.00 77.56 187 PHE A O 1
ATOM 1504 N N . ASP A 1 188 ? -0.923 -33.996 -8.132 1.00 78.25 188 ASP A N 1
ATOM 1505 C CA . ASP A 1 188 ? -1.559 -35.084 -7.369 1.00 78.25 188 ASP A CA 1
ATOM 1506 C C . ASP A 1 188 ? -0.562 -35.935 -6.561 1.00 78.25 188 ASP A C 1
ATOM 1508 O O . ASP A 1 188 ? -0.938 -36.632 -5.618 1.00 78.25 188 ASP A O 1
ATOM 1512 N N . LYS A 1 189 ? 0.738 -35.833 -6.868 1.00 78.38 189 LYS A N 1
ATOM 1513 C CA . LYS A 1 189 ? 1.826 -36.431 -6.074 1.00 78.38 189 LYS A CA 1
ATOM 1514 C C . LYS A 1 189 ? 2.161 -35.628 -4.809 1.00 78.38 189 LYS A C 1
ATOM 1516 O O . LYS A 1 189 ? 2.869 -36.136 -3.937 1.00 78.38 189 LYS A O 1
ATOM 1521 N N . VAL A 1 190 ? 1.690 -34.386 -4.702 1.00 81.44 190 VAL A N 1
ATOM 1522 C CA . VAL A 1 190 ? 1.916 -33.493 -3.561 1.00 81.44 190 VAL A CA 1
ATOM 1523 C C . VAL A 1 190 ? 0.859 -33.770 -2.495 1.00 81.44 190 VAL A C 1
ATOM 1525 O O . VAL A 1 190 ? -0.315 -33.457 -2.668 1.00 81.44 190 VAL A O 1
ATOM 1528 N N . LYS A 1 191 ? 1.288 -34.357 -1.373 1.00 79.75 191 LYS A N 1
ATOM 1529 C CA . LYS A 1 191 ? 0.402 -34.673 -0.241 1.00 79.75 191 LYS A CA 1
ATOM 1530 C C . LYS A 1 191 ? 0.155 -33.473 0.672 1.00 79.75 191 LYS A C 1
ATOM 1532 O O . LYS A 1 191 ? -0.958 -33.291 1.148 1.00 79.75 191 LYS A O 1
ATOM 1537 N N . ASP A 1 192 ? 1.189 -32.668 0.893 1.00 85.00 192 ASP A N 1
ATOM 1538 C CA . ASP A 1 192 ? 1.181 -31.514 1.787 1.00 85.00 192 ASP A CA 1
ATOM 1539 C C . ASP A 1 192 ? 2.225 -30.470 1.350 1.00 85.00 192 ASP A C 1
ATOM 1541 O O . ASP A 1 192 ? 3.029 -30.693 0.438 1.00 85.00 192 ASP A O 1
ATOM 1545 N N . LEU A 1 193 ? 2.208 -29.311 2.013 1.00 88.69 193 LEU A N 1
ATOM 1546 C CA . LEU A 1 193 ? 3.193 -28.240 1.829 1.00 88.69 193 LEU A CA 1
ATOM 1547 C C . LEU A 1 193 ? 4.238 -28.193 2.954 1.00 88.69 193 LEU A C 1
ATOM 1549 O O . LEU A 1 193 ? 5.090 -27.300 2.961 1.00 88.69 193 LEU A O 1
ATOM 1553 N N . GLN A 1 194 ? 4.213 -29.147 3.888 1.00 82.88 194 GLN A N 1
ATOM 1554 C CA . GLN A 1 194 ? 4.982 -29.098 5.130 1.00 82.88 194 GLN A CA 1
ATOM 1555 C C . GLN A 1 194 ? 6.486 -29.118 4.880 1.00 82.88 194 GLN A C 1
ATOM 1557 O O . GLN A 1 194 ? 7.233 -28.573 5.677 1.00 82.88 194 GLN A O 1
ATOM 1562 N N . ASN A 1 195 ? 6.940 -29.689 3.763 1.00 82.94 195 ASN A N 1
ATOM 1563 C CA . ASN A 1 195 ? 8.359 -29.733 3.397 1.00 82.94 195 ASN A CA 1
ATOM 1564 C C . ASN A 1 195 ? 8.765 -28.694 2.334 1.00 82.94 195 ASN A C 1
ATOM 1566 O O . ASN A 1 195 ? 9.943 -28.583 1.987 1.00 82.94 195 ASN A O 1
ATOM 1570 N N . GLN A 1 196 ? 7.830 -27.890 1.823 1.00 87.19 196 GLN A N 1
ATOM 1571 C CA . GLN A 1 196 ? 8.092 -26.945 0.732 1.00 87.19 196 GLN A CA 1
ATOM 1572 C C . GLN A 1 196 ? 8.657 -25.616 1.248 1.00 87.19 196 GLN A C 1
ATOM 1574 O O . GLN A 1 196 ? 8.284 -25.150 2.318 1.00 87.19 196 GLN A O 1
ATOM 1579 N N . GLY A 1 197 ? 9.573 -24.979 0.513 1.00 82.88 197 GLY A N 1
ATOM 1580 C CA . GLY A 1 197 ? 10.009 -23.606 0.821 1.00 82.88 197 GLY A CA 1
ATOM 1581 C C . GLY A 1 197 ? 10.833 -23.415 2.105 1.00 82.88 197 GLY A C 1
ATOM 1582 O O . GLY A 1 197 ? 10.775 -22.339 2.688 1.00 82.88 197 GLY A O 1
ATOM 1583 N N . HIS A 1 198 ? 11.543 -24.442 2.595 1.00 82.81 198 HIS A N 1
ATOM 1584 C CA . HIS A 1 198 ? 12.394 -24.351 3.804 1.00 82.81 198 HIS A CA 1
ATOM 1585 C C . HIS A 1 198 ? 13.839 -23.933 3.519 1.00 82.81 198 HIS A C 1
ATOM 1587 O O . HIS A 1 198 ? 14.506 -23.342 4.361 1.00 82.81 198 HIS A O 1
ATOM 1593 N N . ARG A 1 199 ? 14.352 -24.312 2.348 1.00 86.88 199 ARG A N 1
ATOM 1594 C CA . ARG A 1 199 ? 15.731 -24.057 1.910 1.00 86.88 199 ARG A CA 1
ATOM 1595 C C . ARG A 1 199 ? 15.716 -23.035 0.788 1.00 86.88 199 ARG A C 1
ATOM 1597 O O . ARG A 1 199 ? 14.652 -22.728 0.280 1.00 86.88 199 ARG A O 1
ATOM 1604 N N . LYS A 1 200 ? 16.883 -22.554 0.358 1.00 86.69 200 LYS A N 1
ATOM 1605 C CA . LYS A 1 200 ? 16.980 -21.715 -0.842 1.00 86.69 200 LYS A CA 1
ATOM 1606 C C . LYS A 1 200 ? 16.367 -22.440 -2.049 1.00 86.69 200 LYS A C 1
ATOM 1608 O O . LYS A 1 200 ? 16.656 -23.618 -2.260 1.00 86.69 200 LYS A O 1
ATOM 1613 N N . PHE A 1 201 ? 15.552 -21.741 -2.836 1.00 87.88 201 PHE A N 1
ATOM 1614 C CA . PHE A 1 201 ? 15.043 -22.264 -4.103 1.00 87.88 201 PHE A CA 1
ATOM 1615 C C . PHE A 1 201 ? 16.206 -22.552 -5.064 1.00 87.88 201 PHE A C 1
ATOM 1617 O O . PHE A 1 201 ? 17.092 -21.715 -5.246 1.00 87.88 201 PHE A O 1
ATOM 1624 N N . VAL A 1 202 ? 16.219 -23.742 -5.669 1.00 83.06 202 VAL A N 1
ATOM 1625 C CA . VAL A 1 202 ? 17.275 -24.170 -6.598 1.00 83.06 202 VAL A CA 1
ATOM 1626 C C . VAL A 1 202 ? 16.671 -24.420 -7.973 1.00 83.06 202 VAL A C 1
ATOM 1628 O O . VAL A 1 202 ? 15.754 -25.225 -8.134 1.00 83.06 202 VAL A O 1
ATOM 1631 N N . VAL A 1 203 ? 17.219 -23.752 -8.989 1.00 78.50 203 VAL A N 1
ATOM 1632 C CA . VAL A 1 203 ? 16.818 -23.950 -10.384 1.00 78.50 203 VAL A CA 1
ATOM 1633 C C . VAL A 1 203 ? 17.517 -25.195 -10.935 1.00 78.50 203 VAL A C 1
ATOM 1635 O O . VAL A 1 203 ? 18.707 -25.174 -11.252 1.00 78.50 203 VAL A O 1
ATOM 1638 N N . HIS A 1 204 ? 16.781 -26.297 -11.074 1.00 69.94 204 HIS A N 1
ATOM 1639 C CA . HIS A 1 204 ? 17.315 -27.529 -11.658 1.00 69.94 204 HIS A CA 1
ATOM 1640 C C . HIS A 1 204 ? 17.308 -27.494 -13.191 1.00 69.94 204 HIS A C 1
ATOM 1642 O O . HIS A 1 204 ? 16.310 -27.135 -13.814 1.00 69.94 204 HIS A O 1
ATOM 1648 N N . ARG A 1 205 ? 18.408 -27.954 -13.811 1.00 60.44 205 ARG A N 1
ATOM 1649 C CA . ARG A 1 205 ? 18.554 -28.067 -15.279 1.00 60.44 205 ARG A CA 1
ATOM 1650 C C . ARG A 1 205 ? 17.525 -28.980 -15.949 1.00 60.44 205 ARG A C 1
ATOM 1652 O O . ARG A 1 205 ? 17.287 -28.814 -17.136 1.00 60.44 205 ARG A O 1
ATOM 1659 N N . SER A 1 206 ? 16.947 -29.932 -15.222 1.00 58.31 206 SER A N 1
ATOM 1660 C CA . SER A 1 206 ? 15.893 -30.826 -15.717 1.00 58.31 206 SER A CA 1
ATOM 1661 C C . SER A 1 206 ? 14.559 -30.115 -15.945 1.00 58.31 206 SER A C 1
ATOM 1663 O O . SER A 1 206 ? 13.759 -30.566 -16.755 1.00 58.31 206 SER A O 1
ATOM 1665 N N . ASN A 1 207 ? 14.321 -28.987 -15.273 1.00 58.53 207 ASN A N 1
ATOM 1666 C CA . ASN A 1 207 ? 13.023 -28.309 -15.258 1.00 58.53 207 ASN A CA 1
ATOM 1667 C C . ASN A 1 207 ? 12.905 -27.297 -16.416 1.00 58.53 207 ASN A C 1
ATOM 1669 O O . ASN A 1 207 ? 12.318 -26.226 -16.296 1.00 58.53 207 ASN A O 1
ATOM 1673 N N . LEU A 1 208 ? 13.579 -27.579 -17.528 1.00 61.31 208 LEU A N 1
ATOM 1674 C CA . LEU A 1 208 ? 13.962 -26.592 -18.524 1.00 61.31 208 LEU A CA 1
ATOM 1675 C C . LEU A 1 208 ? 13.852 -27.219 -19.928 1.00 61.31 208 LEU A C 1
ATOM 1677 O O . LEU A 1 208 ? 14.428 -28.269 -20.189 1.00 61.31 208 LEU A O 1
ATOM 1681 N N . ILE A 1 209 ? 13.098 -26.584 -20.839 1.00 54.06 209 ILE A N 1
ATOM 1682 C CA . ILE A 1 209 ? 12.576 -27.210 -22.081 1.00 54.06 209 ILE A CA 1
ATOM 1683 C C . ILE A 1 209 ? 13.663 -27.594 -23.119 1.00 54.06 209 ILE A C 1
ATOM 1685 O O . ILE A 1 209 ? 13.406 -28.422 -23.988 1.00 54.06 209 ILE A O 1
ATOM 1689 N N . SER A 1 210 ? 14.886 -27.039 -23.078 1.00 52.94 210 SER A N 1
ATOM 1690 C CA . SER A 1 210 ? 15.863 -27.201 -24.180 1.00 52.94 210 SER A CA 1
ATOM 1691 C C . SER A 1 210 ? 17.219 -27.790 -23.777 1.00 52.94 210 SER A C 1
ATOM 1693 O O . SER A 1 210 ? 17.862 -27.278 -22.861 1.00 52.94 210 SER A O 1
ATOM 1695 N N . LYS A 1 211 ? 17.734 -28.731 -24.587 1.00 48.91 211 LYS A N 1
ATOM 1696 C CA . LYS A 1 211 ? 19.094 -29.309 -24.489 1.00 48.91 211 LYS A CA 1
ATOM 1697 C C . LYS A 1 211 ? 20.248 -28.301 -24.716 1.00 48.91 211 LYS A C 1
ATOM 1699 O O . LYS A 1 211 ? 21.372 -28.593 -24.330 1.00 48.91 211 LYS A O 1
ATOM 1704 N N . ASN A 1 212 ? 19.979 -27.101 -25.251 1.00 51.00 212 ASN A N 1
ATOM 1705 C CA . ASN A 1 212 ? 20.977 -26.044 -25.525 1.00 51.00 212 ASN A CA 1
ATOM 1706 C C . ASN A 1 212 ? 21.078 -24.987 -24.399 1.00 51.00 212 ASN A C 1
ATOM 1708 O O . ASN A 1 212 ? 21.160 -23.786 -24.653 1.00 51.00 212 ASN A O 1
ATOM 1712 N N . TRP A 1 213 ? 21.016 -25.407 -23.134 1.00 57.22 213 TRP A N 1
ATOM 1713 C CA . TRP A 1 213 ? 20.961 -24.487 -21.993 1.00 57.22 213 TRP A CA 1
ATOM 1714 C C . TRP A 1 213 ? 22.348 -23.963 -21.579 1.00 57.22 213 TRP A C 1
ATOM 1716 O O . TRP A 1 213 ? 23.216 -24.740 -21.184 1.00 57.22 213 TRP A O 1
ATOM 1726 N N . ASN A 1 214 ? 22.558 -22.640 -21.604 1.00 62.41 214 ASN A N 1
ATOM 1727 C CA . ASN A 1 214 ? 23.813 -22.003 -21.176 1.00 62.41 214 ASN A CA 1
ATOM 1728 C C . ASN A 1 214 ? 23.710 -21.350 -19.777 1.00 62.41 214 ASN A C 1
ATOM 1730 O O . ASN A 1 214 ? 22.620 -21.110 -19.254 1.00 62.41 214 ASN A O 1
ATOM 1734 N N . ALA A 1 215 ? 24.859 -21.029 -19.169 1.00 66.12 215 ALA A N 1
ATOM 1735 C CA . ALA A 1 215 ? 24.932 -20.427 -17.830 1.00 66.12 215 ALA A CA 1
ATOM 1736 C C . ALA A 1 215 ? 24.190 -19.078 -17.713 1.00 66.12 215 ALA A C 1
ATOM 1738 O O . ALA A 1 215 ? 23.715 -18.714 -16.640 1.00 66.12 215 ALA A O 1
ATOM 1739 N N . GLN A 1 216 ? 24.053 -18.338 -18.818 1.00 64.88 216 GLN A N 1
ATOM 1740 C CA . GLN A 1 216 ? 23.399 -17.032 -18.832 1.00 64.88 216 GLN A CA 1
ATOM 1741 C C . GLN A 1 216 ? 21.875 -17.145 -18.692 1.00 64.88 216 GLN A C 1
ATOM 1743 O O . GLN A 1 216 ? 21.274 -16.322 -18.003 1.00 64.88 216 GLN A O 1
ATOM 1748 N N . LYS A 1 217 ? 21.245 -18.161 -19.296 1.00 69.25 217 LYS A N 1
ATOM 1749 C CA . LYS A 1 217 ? 19.804 -18.400 -19.142 1.00 69.25 217 LYS A CA 1
ATOM 1750 C C . LYS A 1 217 ? 19.461 -18.933 -17.752 1.00 69.25 217 LYS A C 1
ATOM 1752 O O . LYS A 1 217 ? 18.495 -18.455 -17.171 1.00 69.25 217 LYS A O 1
ATOM 1757 N N . THR A 1 218 ? 20.278 -19.831 -17.187 1.00 74.50 218 THR A N 1
ATOM 1758 C CA . THR A 1 218 ? 20.123 -20.270 -15.782 1.00 74.50 218 THR A CA 1
ATOM 1759 C C . THR A 1 218 ? 20.110 -19.070 -14.851 1.00 74.50 218 THR A C 1
ATOM 1761 O O . THR A 1 218 ? 19.160 -18.902 -14.099 1.00 74.50 218 THR A O 1
ATOM 1764 N N . LYS A 1 219 ? 21.088 -18.172 -15.003 1.00 76.00 219 LYS A N 1
ATOM 1765 C CA . LYS A 1 219 ? 21.169 -16.964 -14.187 1.00 76.00 219 LYS A CA 1
ATOM 1766 C C . LYS A 1 219 ? 19.944 -16.057 -14.331 1.00 76.00 219 LYS A C 1
ATOM 1768 O O . LYS A 1 219 ? 19.483 -15.518 -13.339 1.00 76.00 219 LYS A O 1
ATOM 1773 N N . ARG A 1 220 ? 19.383 -15.904 -15.540 1.00 77.44 220 ARG A N 1
ATOM 1774 C CA . ARG A 1 220 ? 18.137 -15.134 -15.739 1.00 77.44 220 ARG A CA 1
ATOM 1775 C C . ARG A 1 220 ? 16.941 -15.777 -15.036 1.00 77.44 220 ARG A C 1
ATOM 1777 O O . ARG A 1 220 ? 16.120 -15.055 -14.486 1.00 77.44 220 ARG A O 1
ATOM 1784 N N . VAL A 1 221 ? 16.832 -17.107 -15.069 1.00 83.44 221 VAL A N 1
ATOM 1785 C CA . VAL A 1 221 ? 15.762 -17.835 -14.366 1.00 83.44 221 VAL A CA 1
ATOM 1786 C C . VAL A 1 221 ? 15.937 -17.725 -12.854 1.00 83.44 221 VAL A C 1
ATOM 1788 O O . VAL A 1 221 ? 14.952 -17.500 -12.162 1.00 83.44 221 VAL A O 1
ATOM 1791 N N . GLU A 1 222 ? 17.164 -17.831 -12.343 1.00 84.56 222 GLU A N 1
ATOM 1792 C CA . GLU A 1 222 ? 17.481 -17.612 -10.925 1.00 84.56 222 GLU A CA 1
ATOM 1793 C C . GLU A 1 222 ? 17.122 -16.186 -10.493 1.00 84.56 222 GLU A C 1
ATOM 1795 O O . GLU A 1 222 ? 16.315 -16.023 -9.588 1.00 84.56 222 GLU A O 1
ATOM 1800 N N . GLU A 1 223 ? 17.618 -15.164 -11.203 1.00 82.44 223 GLU A N 1
ATOM 1801 C CA . GLU A 1 223 ? 17.327 -13.749 -10.920 1.00 82.44 223 GLU A CA 1
ATOM 1802 C C . GLU A 1 223 ? 15.812 -13.462 -10.964 1.00 82.44 223 GLU A C 1
ATOM 1804 O O . GLU A 1 223 ? 15.288 -12.751 -10.108 1.00 82.44 223 GLU A O 1
ATOM 1809 N N . MET A 1 224 ? 15.085 -14.045 -11.925 1.00 87.12 224 MET A N 1
ATOM 1810 C CA . MET A 1 224 ? 13.623 -13.955 -11.991 1.00 87.12 224 MET A CA 1
ATOM 1811 C C . MET A 1 224 ? 12.951 -14.637 -10.792 1.00 87.12 224 MET A C 1
ATOM 1813 O O . MET A 1 224 ? 12.021 -14.079 -10.214 1.00 87.12 224 MET A O 1
ATOM 1817 N N . SER A 1 225 ? 13.385 -15.848 -10.441 1.00 90.50 225 SER A N 1
ATOM 1818 C CA . SER A 1 225 ? 12.786 -16.628 -9.353 1.00 90.50 225 SER A CA 1
ATOM 1819 C C . SER A 1 225 ? 12.984 -15.930 -8.018 1.00 90.50 225 SER A C 1
ATOM 1821 O O . SER A 1 225 ? 12.015 -15.758 -7.286 1.00 90.50 225 SER A O 1
ATOM 1823 N N . ASP A 1 226 ? 14.205 -15.465 -7.749 1.00 88.62 226 ASP A N 1
ATOM 1824 C CA . ASP A 1 226 ? 14.547 -14.703 -6.550 1.00 88.62 226 ASP A CA 1
ATOM 1825 C C . ASP A 1 226 ? 13.690 -13.431 -6.459 1.00 88.62 226 ASP A C 1
ATOM 1827 O O . ASP A 1 226 ? 13.148 -13.131 -5.400 1.00 88.62 226 ASP A O 1
ATOM 1831 N N . ASN A 1 227 ? 13.476 -12.728 -7.578 1.00 86.44 227 ASN A N 1
ATOM 1832 C CA . ASN A 1 227 ? 12.597 -11.557 -7.615 1.00 86.44 227 ASN A CA 1
ATOM 1833 C C . ASN A 1 227 ? 11.139 -11.906 -7.261 1.00 86.44 227 ASN A C 1
ATOM 1835 O O . ASN A 1 227 ? 10.537 -11.255 -6.412 1.00 86.44 227 ASN A O 1
ATOM 1839 N N . ILE A 1 228 ? 10.564 -12.948 -7.874 1.00 91.00 228 ILE A N 1
ATOM 1840 C CA . ILE A 1 228 ? 9.178 -13.365 -7.590 1.00 91.00 228 ILE A CA 1
ATOM 1841 C C . ILE A 1 228 ? 9.035 -13.816 -6.130 1.00 91.00 228 ILE A C 1
ATOM 1843 O O . ILE A 1 228 ? 8.057 -13.452 -5.474 1.00 91.00 228 ILE A O 1
ATOM 1847 N N . ILE A 1 229 ? 10.006 -14.578 -5.618 1.00 94.12 229 ILE A N 1
ATOM 1848 C CA . ILE A 1 229 ? 10.040 -15.035 -4.225 1.00 94.12 229 ILE A CA 1
ATOM 1849 C C . ILE A 1 229 ? 10.083 -13.838 -3.277 1.00 94.12 229 ILE A C 1
ATOM 1851 O O . ILE A 1 229 ? 9.277 -13.796 -2.352 1.00 94.12 229 ILE A O 1
ATOM 1855 N N . ASN A 1 230 ? 10.957 -12.861 -3.526 1.00 89.69 230 ASN A N 1
ATOM 1856 C CA . ASN A 1 230 ? 11.081 -11.671 -2.685 1.00 89.69 230 ASN A CA 1
ATOM 1857 C C . ASN A 1 230 ? 9.790 -10.848 -2.666 1.00 89.69 230 ASN A C 1
ATOM 1859 O O . ASN A 1 230 ? 9.323 -10.505 -1.587 1.00 89.69 230 ASN A O 1
ATOM 1863 N N . ILE A 1 231 ? 9.157 -10.619 -3.823 1.00 86.69 231 ILE A N 1
ATOM 1864 C CA . ILE A 1 231 ? 7.869 -9.904 -3.897 1.00 86.69 231 ILE A CA 1
ATOM 1865 C C . ILE A 1 231 ? 6.793 -10.628 -3.075 1.00 86.69 231 ILE A C 1
ATOM 1867 O O . ILE A 1 231 ? 6.039 -10.001 -2.335 1.00 86.69 231 ILE A O 1
ATOM 1871 N N . CYS A 1 232 ? 6.709 -11.957 -3.189 1.00 93.81 232 CYS A N 1
ATOM 1872 C CA . CYS A 1 232 ? 5.731 -12.730 -2.423 1.00 93.81 232 CYS A CA 1
ATOM 1873 C C . CYS A 1 232 ? 6.065 -12.748 -0.925 1.00 93.81 232 CYS A C 1
ATOM 1875 O O . CYS A 1 232 ? 5.159 -12.751 -0.098 1.00 93.81 232 CYS A O 1
ATOM 1877 N N . TRP A 1 233 ? 7.349 -12.753 -0.566 1.00 92.94 233 TRP A N 1
ATOM 1878 C CA . TRP A 1 233 ? 7.790 -12.686 0.823 1.00 92.94 233 TRP A CA 1
ATOM 1879 C C . TRP A 1 233 ? 7.468 -11.332 1.458 1.00 92.94 233 TRP A C 1
ATOM 1881 O O . TRP A 1 233 ? 6.936 -11.304 2.564 1.00 92.94 233 TRP A O 1
ATOM 1891 N N . GLU A 1 234 ? 7.706 -10.226 0.749 1.00 86.00 234 GLU A N 1
ATOM 1892 C CA . GLU A 1 234 ? 7.309 -8.881 1.183 1.00 86.00 234 GLU A CA 1
ATOM 1893 C C . GLU A 1 234 ? 5.797 -8.802 1.399 1.00 86.00 234 GLU A C 1
ATOM 1895 O O . GLU A 1 234 ? 5.358 -8.344 2.449 1.00 86.00 234 GLU A O 1
ATOM 1900 N N . PHE A 1 235 ? 5.002 -9.344 0.470 1.00 88.31 235 PHE A N 1
ATOM 1901 C CA . PHE A 1 235 ? 3.549 -9.418 0.627 1.00 88.31 235 PHE A CA 1
ATOM 1902 C C . PHE A 1 235 ? 3.138 -10.176 1.900 1.00 88.31 235 PHE A C 1
ATOM 1904 O O . PHE A 1 235 ? 2.334 -9.677 2.687 1.00 88.31 235 PHE A O 1
ATOM 1911 N N . VAL A 1 236 ? 3.707 -11.365 2.134 1.00 91.38 236 VAL A N 1
ATOM 1912 C CA . VAL A 1 236 ? 3.439 -12.163 3.345 1.00 91.38 236 VAL A CA 1
ATOM 1913 C C . VAL A 1 236 ? 3.844 -11.401 4.605 1.00 91.38 236 VAL A C 1
ATOM 1915 O O . VAL A 1 236 ? 3.082 -11.383 5.571 1.00 91.38 236 VAL A O 1
ATOM 1918 N N . LYS A 1 237 ? 5.004 -10.736 4.587 1.00 88.12 237 LYS A N 1
ATOM 1919 C CA . LYS A 1 237 ? 5.488 -9.924 5.704 1.00 88.12 237 LYS A CA 1
ATOM 1920 C C . LYS A 1 237 ? 4.512 -8.791 6.028 1.00 88.12 237 LYS A C 1
ATOM 1922 O O . LYS A 1 237 ? 4.088 -8.682 7.175 1.00 88.12 237 LYS A O 1
ATOM 1927 N N . THR A 1 238 ? 4.070 -8.029 5.029 1.00 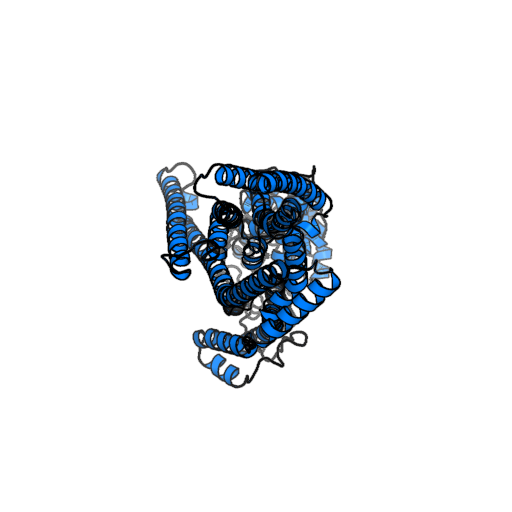82.62 238 THR A N 1
ATOM 1928 C CA . THR A 1 238 ? 3.071 -6.966 5.222 1.00 82.62 238 THR A CA 1
ATOM 1929 C C . THR A 1 238 ? 1.775 -7.507 5.828 1.00 82.62 238 THR A C 1
ATOM 1931 O O . THR A 1 238 ? 1.214 -6.890 6.729 1.00 82.62 238 THR A O 1
ATOM 1934 N N . LYS A 1 239 ? 1.304 -8.689 5.401 1.00 84.12 239 LYS A N 1
ATOM 1935 C CA . LYS A 1 239 ? 0.124 -9.320 6.017 1.00 84.12 239 LYS A CA 1
ATOM 1936 C C . LYS A 1 239 ? 0.381 -9.753 7.460 1.00 84.12 239 LYS A C 1
ATOM 1938 O O . LYS A 1 239 ? -0.486 -9.542 8.301 1.00 84.12 239 LYS A O 1
ATOM 1943 N N . SER A 1 240 ? 1.564 -10.276 7.777 1.00 82.50 240 SER A N 1
ATOM 1944 C CA . SER A 1 240 ? 1.914 -10.652 9.155 1.00 82.50 240 SER A CA 1
ATOM 1945 C C . SER A 1 240 ? 1.952 -9.474 10.131 1.00 82.50 240 SER A C 1
ATOM 1947 O O . SER A 1 240 ? 1.706 -9.653 11.319 1.00 82.50 240 SER A O 1
ATOM 1949 N N . GLU A 1 241 ? 2.188 -8.263 9.629 1.00 77.88 241 GLU A N 1
ATOM 1950 C CA . GLU A 1 241 ? 2.230 -7.037 10.430 1.00 77.88 241 GLU A CA 1
ATOM 1951 C C . GLU A 1 241 ? 0.832 -6.426 10.673 1.00 77.88 241 GLU A C 1
ATOM 1953 O O . GLU A 1 241 ? 0.673 -5.605 11.574 1.00 77.88 241 GLU A O 1
ATOM 1958 N N . SER A 1 242 ? -0.197 -6.849 9.922 1.00 68.38 242 SER A N 1
ATOM 1959 C CA . SER A 1 242 ? -1.544 -6.244 9.939 1.00 68.38 242 SER A CA 1
ATOM 1960 C C . SER A 1 242 ? -2.429 -6.609 11.144 1.00 68.38 242 SER A C 1
ATOM 1962 O O . SER A 1 242 ? -3.466 -5.983 11.336 1.00 68.38 242 SER A O 1
ATOM 1964 N N . LYS A 1 243 ? -2.024 -7.583 11.979 1.00 71.75 243 LYS A N 1
ATOM 1965 C CA . LYS A 1 243 ? -2.808 -8.166 13.102 1.00 71.75 243 LYS A CA 1
ATOM 1966 C C . LYS A 1 243 ? -4.172 -8.770 12.720 1.00 71.75 243 LYS A C 1
ATOM 1968 O O . LYS A 1 243 ? -4.949 -9.140 13.599 1.00 71.75 243 LYS A O 1
ATOM 1973 N N . ASP A 1 244 ? -4.461 -8.882 11.430 1.00 76.19 244 ASP A N 1
ATOM 1974 C CA . ASP A 1 244 ? -5.684 -9.480 10.906 1.00 76.19 244 ASP A CA 1
ATOM 1975 C C . ASP A 1 244 ? -5.594 -11.015 10.861 1.00 76.19 244 ASP A C 1
ATOM 1977 O O . ASP A 1 244 ? -4.504 -11.583 10.901 1.00 76.19 244 ASP A O 1
ATOM 1981 N N . ASP A 1 245 ? -6.738 -11.699 10.748 1.00 85.69 245 ASP A N 1
ATOM 1982 C CA . ASP A 1 245 ? -6.765 -13.146 10.502 1.00 85.69 245 ASP A CA 1
ATOM 1983 C C . ASP A 1 245 ? -6.277 -13.486 9.080 1.00 85.69 245 ASP A C 1
ATOM 1985 O O . ASP A 1 245 ? -6.212 -12.636 8.181 1.00 85.69 245 ASP A O 1
ATOM 1989 N N . TYR A 1 246 ? -5.962 -14.759 8.854 1.00 86.88 246 TYR A N 1
ATOM 1990 C CA . TYR A 1 246 ? -5.731 -15.285 7.519 1.00 86.88 246 TYR A CA 1
ATOM 1991 C C . TYR A 1 246 ? -7.021 -15.316 6.689 1.00 86.88 246 TYR A C 1
ATOM 1993 O O . TYR A 1 246 ? -8.050 -15.844 7.115 1.00 86.88 246 TYR A O 1
ATOM 2001 N N . ASP A 1 247 ? -6.905 -14.867 5.439 1.00 85.25 247 ASP A N 1
ATOM 2002 C CA . ASP A 1 247 ? -7.948 -14.978 4.428 1.00 85.25 247 ASP A CA 1
ATOM 2003 C C . ASP A 1 247 ? -7.432 -15.641 3.134 1.00 85.25 247 ASP A C 1
ATOM 2005 O O . ASP A 1 247 ? -6.297 -15.414 2.702 1.00 85.25 247 ASP A O 1
ATOM 2009 N N . ASP A 1 248 ? -8.279 -16.441 2.473 1.00 85.75 248 ASP A N 1
ATOM 2010 C CA . ASP A 1 248 ? -7.914 -17.160 1.236 1.00 85.75 248 ASP A CA 1
ATOM 2011 C C . ASP A 1 248 ? -7.625 -16.206 0.056 1.00 85.75 248 ASP A C 1
ATOM 2013 O O . ASP A 1 248 ? -6.971 -16.583 -0.929 1.00 85.75 248 ASP A O 1
ATOM 2017 N N . THR A 1 249 ? -8.047 -14.940 0.131 1.00 84.06 249 THR A N 1
ATOM 2018 C CA . THR A 1 249 ? -7.641 -13.919 -0.844 1.00 84.06 249 THR A CA 1
ATOM 2019 C C . THR A 1 249 ? -6.132 -13.698 -0.824 1.00 84.06 249 THR A C 1
ATOM 2021 O O . THR A 1 249 ? -5.559 -13.471 -1.888 1.00 84.06 249 THR A O 1
ATOM 2024 N N . TYR A 1 250 ? -5.448 -13.864 0.315 1.00 88.81 250 TYR A N 1
ATOM 2025 C CA . TYR A 1 250 ? -3.999 -13.641 0.412 1.00 88.81 250 TYR A CA 1
ATOM 2026 C C . TYR A 1 250 ? -3.227 -14.621 -0.469 1.00 88.81 250 TYR A C 1
ATOM 2028 O O . TYR A 1 250 ? -2.329 -14.232 -1.218 1.00 88.81 250 TYR A O 1
ATOM 2036 N N . ILE A 1 251 ? -3.603 -15.903 -0.432 1.00 92.94 251 ILE A N 1
ATOM 2037 C CA . ILE A 1 251 ? -2.974 -16.896 -1.304 1.00 92.94 251 ILE A CA 1
ATOM 2038 C C . ILE A 1 251 ? -3.397 -16.706 -2.761 1.00 92.94 251 ILE A C 1
ATOM 2040 O O . ILE A 1 251 ? -2.579 -16.858 -3.668 1.00 92.94 251 ILE A O 1
ATOM 2044 N N . SER A 1 252 ? -4.645 -16.306 -2.997 1.00 87.69 252 SER A N 1
ATOM 2045 C CA . SER A 1 252 ? -5.133 -15.992 -4.340 1.00 87.69 252 SER A CA 1
ATOM 2046 C C . SER A 1 252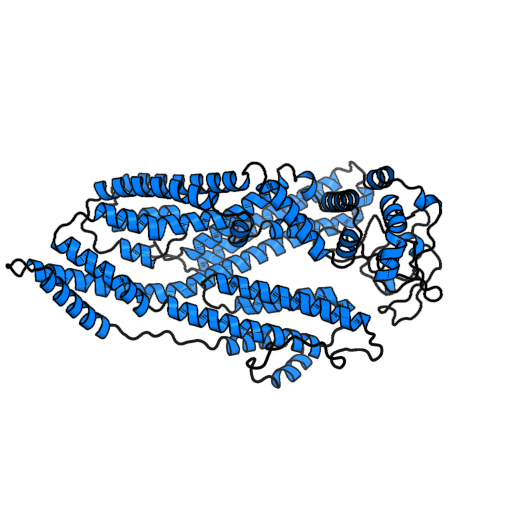 ? -4.344 -14.839 -4.975 1.00 87.69 252 SER A C 1
ATOM 2048 O O . SER A 1 252 ? -3.997 -14.909 -6.156 1.00 87.69 252 SER A O 1
ATOM 2050 N N . GLU A 1 253 ? -4.001 -13.804 -4.207 1.00 88.06 253 GLU A N 1
ATOM 2051 C CA . GLU A 1 253 ? -3.153 -12.690 -4.644 1.00 88.06 253 GLU A CA 1
ATOM 2052 C C . GLU A 1 253 ? -1.715 -13.131 -4.919 1.00 88.06 253 GLU A C 1
ATOM 2054 O O . GLU A 1 253 ? -1.190 -12.819 -5.988 1.00 88.06 253 GLU A O 1
ATOM 2059 N N . ILE A 1 254 ? -1.107 -13.933 -4.039 1.00 93.50 254 ILE A N 1
ATOM 2060 C CA . ILE A 1 254 ? 0.219 -14.525 -4.284 1.00 93.50 254 ILE A CA 1
ATOM 2061 C C . ILE A 1 254 ? 0.227 -15.309 -5.602 1.00 93.50 254 ILE A C 1
ATOM 2063 O O . ILE A 1 254 ? 1.118 -15.128 -6.434 1.00 93.50 254 ILE A O 1
ATOM 2067 N N . LEU A 1 255 ? -0.786 -16.142 -5.848 1.00 93.31 255 LEU A N 1
ATOM 2068 C CA . LEU A 1 255 ? -0.883 -16.919 -7.085 1.00 93.31 255 LEU A CA 1
ATOM 2069 C C . LEU A 1 255 ? -1.034 -16.013 -8.316 1.00 93.31 255 LEU A C 1
ATOM 2071 O O . LEU A 1 255 ? -0.366 -16.261 -9.324 1.00 93.31 255 LEU A O 1
ATOM 2075 N N . LYS A 1 256 ? -1.826 -14.935 -8.223 1.00 89.38 256 LYS A N 1
ATOM 2076 C CA . LYS A 1 256 ? -1.944 -13.907 -9.275 1.00 89.38 256 LYS A CA 1
ATOM 2077 C C . LYS A 1 256 ? -0.613 -13.187 -9.528 1.00 89.38 256 LYS A C 1
ATOM 2079 O O . LYS A 1 256 ? -0.263 -12.978 -10.690 1.00 89.38 256 LYS A O 1
ATOM 2084 N N . ILE A 1 257 ? 0.145 -12.837 -8.483 1.00 88.56 257 ILE A N 1
ATOM 2085 C CA . ILE A 1 257 ? 1.475 -12.206 -8.589 1.00 88.56 257 ILE A CA 1
ATOM 2086 C C . ILE A 1 257 ? 2.436 -13.130 -9.337 1.00 88.56 257 ILE A C 1
ATOM 2088 O O . ILE A 1 257 ? 3.055 -12.705 -10.320 1.00 88.56 257 ILE A O 1
ATOM 2092 N N . ILE A 1 258 ? 2.521 -14.394 -8.909 1.00 92.62 258 ILE A N 1
ATOM 2093 C CA . ILE A 1 258 ? 3.363 -15.414 -9.545 1.00 92.62 258 ILE A CA 1
ATOM 2094 C C . ILE A 1 258 ? 2.995 -15.531 -11.025 1.00 92.62 258 ILE A C 1
ATOM 2096 O O . ILE A 1 258 ? 3.867 -15.463 -11.888 1.00 92.62 258 ILE A O 1
ATOM 2100 N N . ASP A 1 259 ? 1.705 -15.643 -11.335 1.00 90.25 259 ASP A N 1
ATOM 2101 C CA . ASP A 1 259 ? 1.222 -15.813 -12.703 1.00 90.25 259 ASP A CA 1
ATOM 2102 C C . ASP A 1 259 ? 1.493 -14.590 -13.590 1.00 90.25 259 ASP A C 1
ATOM 2104 O O . ASP A 1 259 ? 1.984 -14.751 -14.712 1.00 90.25 259 ASP A O 1
ATOM 2108 N N . LYS A 1 260 ? 1.242 -13.368 -13.094 1.00 85.56 260 LYS A N 1
ATOM 2109 C CA . LYS A 1 260 ? 1.529 -12.119 -13.825 1.00 85.56 260 LYS A CA 1
ATOM 2110 C C . LYS A 1 260 ? 3.025 -12.007 -14.118 1.00 85.56 260 LYS A C 1
ATOM 2112 O O . LYS A 1 260 ? 3.403 -11.746 -15.260 1.00 85.56 260 LYS A O 1
ATOM 2117 N N . LYS A 1 261 ? 3.889 -12.247 -13.125 1.00 85.56 261 LYS A N 1
ATOM 2118 C CA . LYS A 1 261 ? 5.347 -12.139 -13.295 1.00 85.56 261 LYS A CA 1
ATOM 2119 C C . LYS A 1 261 ? 5.907 -13.259 -14.179 1.00 85.56 261 LYS A C 1
ATOM 2121 O O . LYS A 1 261 ? 6.709 -12.969 -15.064 1.00 85.56 261 LYS A O 1
ATOM 2126 N N . LEU A 1 262 ? 5.432 -14.498 -14.062 1.00 87.19 262 LEU A N 1
ATOM 2127 C CA . LEU A 1 262 ? 5.819 -15.570 -14.989 1.00 87.19 262 LEU A CA 1
ATOM 2128 C C . LEU A 1 262 ? 5.430 -15.237 -16.436 1.00 87.19 262 LEU A C 1
ATOM 2130 O O . LEU A 1 262 ? 6.242 -15.432 -17.337 1.00 87.19 262 LEU A O 1
ATOM 2134 N N . LYS A 1 263 ? 4.241 -14.661 -16.661 1.00 83.38 263 LYS A N 1
ATOM 2135 C CA . LYS A 1 263 ? 3.808 -14.207 -17.993 1.00 83.38 263 LYS A CA 1
ATOM 2136 C C . LYS A 1 263 ? 4.711 -13.105 -18.558 1.00 83.38 263 LYS A C 1
ATOM 2138 O O . LYS A 1 263 ? 5.002 -13.097 -19.750 1.00 83.38 263 LYS A O 1
ATOM 2143 N N . THR A 1 264 ? 5.233 -12.200 -17.724 1.00 74.88 264 THR A N 1
ATOM 2144 C CA . THR A 1 264 ? 6.193 -11.183 -18.205 1.00 74.88 264 THR A CA 1
ATOM 2145 C C . THR A 1 264 ? 7.507 -11.769 -18.728 1.00 74.88 264 THR A C 1
ATOM 2147 O O . THR A 1 264 ? 8.162 -11.111 -19.544 1.00 74.88 264 THR A O 1
ATOM 2150 N N . HIS A 1 265 ? 7.829 -13.003 -18.325 1.00 75.88 265 HIS A N 1
ATOM 2151 C CA . HIS A 1 265 ? 9.026 -13.764 -18.680 1.00 75.88 265 HIS A CA 1
ATOM 2152 C C . HIS A 1 265 ? 8.726 -14.986 -19.564 1.00 75.88 265 HIS A C 1
ATOM 2154 O O . HIS A 1 265 ? 9.445 -15.989 -19.535 1.00 75.88 265 HIS A O 1
ATOM 2160 N N . GLU A 1 266 ? 7.663 -14.919 -20.369 1.00 75.06 266 GLU A N 1
ATOM 2161 C CA . GLU A 1 266 ? 7.292 -15.981 -21.311 1.00 75.06 266 GLU A CA 1
ATOM 2162 C C . GLU A 1 266 ? 8.410 -16.284 -22.333 1.00 75.06 266 GLU A C 1
ATOM 2164 O O . GLU A 1 266 ? 8.551 -17.422 -22.788 1.00 75.06 266 GLU A O 1
ATOM 2169 N N . ASP A 1 267 ? 9.303 -15.317 -22.587 1.00 69.19 267 ASP A N 1
ATOM 2170 C CA . ASP A 1 267 ? 10.522 -15.480 -23.394 1.00 69.19 267 ASP A CA 1
ATOM 2171 C C . ASP A 1 267 ? 11.444 -16.595 -22.876 1.00 69.19 267 ASP A C 1
ATOM 2173 O O . ASP A 1 267 ? 12.161 -17.244 -23.645 1.00 69.19 267 ASP A O 1
ATOM 2177 N N . LEU A 1 268 ? 11.405 -16.880 -21.571 1.00 74.38 268 LEU A N 1
ATOM 2178 C CA . LEU A 1 268 ? 12.222 -17.927 -20.968 1.00 74.38 268 LEU A CA 1
ATOM 2179 C C . LEU A 1 268 ? 11.738 -19.338 -21.330 1.00 74.38 268 LEU A C 1
ATOM 2181 O O . LEU A 1 268 ? 12.541 -20.271 -21.206 1.00 74.38 268 LEU A O 1
ATOM 2185 N N . LYS A 1 269 ? 10.501 -19.501 -21.832 1.00 76.56 269 LYS A N 1
ATOM 2186 C CA . LYS A 1 269 ? 9.890 -20.796 -22.195 1.00 76.56 269 LYS A CA 1
ATOM 2187 C C . LYS A 1 269 ? 10.104 -21.841 -21.091 1.00 76.56 269 LYS A C 1
ATOM 2189 O O . LYS A 1 269 ? 10.776 -22.854 -21.287 1.00 76.56 269 LYS A O 1
ATOM 2194 N N . LEU A 1 270 ? 9.624 -21.519 -19.891 1.00 81.25 270 LEU A N 1
ATOM 2195 C CA . LEU A 1 270 ? 9.724 -22.370 -18.703 1.00 81.25 270 LEU A CA 1
ATOM 2196 C C . LEU A 1 270 ? 8.723 -23.523 -18.807 1.00 81.25 270 LEU A C 1
ATOM 2198 O O . LEU A 1 270 ? 7.595 -23.300 -19.248 1.00 81.25 270 LEU A O 1
ATOM 2202 N N . ASN A 1 271 ? 9.123 -24.731 -18.402 1.00 81.81 271 ASN A N 1
ATOM 2203 C CA . ASN A 1 271 ? 8.208 -25.870 -18.402 1.00 81.81 271 ASN A CA 1
ATOM 2204 C C . ASN A 1 271 ? 7.197 -25.772 -17.246 1.00 81.81 271 ASN A C 1
ATOM 2206 O O . ASN A 1 271 ? 7.381 -25.004 -16.296 1.00 81.81 271 ASN A O 1
ATOM 2210 N N . GLU A 1 272 ? 6.118 -26.547 -17.332 1.00 82.75 272 GLU A N 1
ATOM 2211 C CA . GLU A 1 272 ? 5.066 -26.533 -16.312 1.00 82.75 272 GLU A CA 1
ATOM 2212 C C . GLU A 1 272 ? 5.568 -27.056 -14.953 1.00 82.75 272 GLU A C 1
ATOM 2214 O O . GLU A 1 272 ? 5.214 -26.485 -13.924 1.00 82.75 272 GLU A O 1
ATOM 2219 N N . ASP A 1 273 ? 6.485 -28.032 -14.928 1.00 83.12 273 ASP A N 1
ATOM 2220 C CA . ASP A 1 273 ? 7.082 -28.542 -13.681 1.00 83.12 273 ASP A CA 1
ATOM 2221 C C . ASP A 1 273 ? 7.861 -27.467 -12.907 1.00 83.12 273 ASP A C 1
ATOM 2223 O O . ASP A 1 273 ? 7.826 -27.419 -11.675 1.00 83.12 273 ASP A O 1
ATOM 2227 N N . PHE A 1 274 ? 8.556 -26.570 -13.611 1.00 87.25 274 PHE A N 1
ATOM 2228 C CA . PHE A 1 274 ? 9.254 -25.438 -13.013 1.00 87.25 274 PHE A CA 1
ATOM 2229 C C . PHE A 1 274 ? 8.263 -24.460 -12.391 1.00 87.25 274 PHE A C 1
ATOM 2231 O O . PHE A 1 274 ? 8.431 -24.060 -11.237 1.00 87.25 274 PHE A O 1
ATOM 2238 N N . LYS A 1 275 ? 7.222 -24.082 -13.147 1.00 89.62 275 LYS A N 1
ATOM 2239 C CA . LYS A 1 275 ? 6.180 -23.164 -12.666 1.00 89.62 275 LYS A CA 1
ATOM 2240 C C . LYS A 1 275 ? 5.486 -23.746 -11.433 1.00 89.62 275 LYS A C 1
ATOM 2242 O O . LYS A 1 275 ? 5.268 -23.020 -10.463 1.00 89.62 275 LYS A O 1
ATOM 2247 N N . LEU A 1 276 ? 5.210 -25.051 -11.443 1.00 88.88 276 LEU A N 1
ATOM 2248 C CA . LEU A 1 276 ? 4.664 -25.785 -10.306 1.00 88.88 276 LEU A CA 1
ATOM 2249 C C . LEU A 1 276 ? 5.622 -25.777 -9.110 1.00 88.88 276 LEU A C 1
ATOM 2251 O O . LEU A 1 276 ? 5.210 -25.431 -8.007 1.00 88.88 276 LEU A O 1
ATOM 2255 N N . SER A 1 277 ? 6.904 -26.087 -9.322 1.00 90.25 277 SER A N 1
ATOM 2256 C CA . SER A 1 277 ? 7.925 -26.085 -8.263 1.00 90.25 277 SER A CA 1
ATOM 2257 C C . SER A 1 277 ? 8.051 -24.717 -7.589 1.00 90.25 277 SER A C 1
ATOM 2259 O O . SER A 1 277 ? 8.132 -24.636 -6.364 1.00 90.25 277 SER A O 1
ATOM 2261 N N . LEU A 1 278 ? 8.025 -23.632 -8.371 1.00 92.56 278 LEU A N 1
ATOM 2262 C CA . LEU A 1 278 ? 8.065 -22.267 -7.843 1.00 92.56 278 LEU A CA 1
ATOM 2263 C C . LEU A 1 278 ? 6.795 -21.934 -7.044 1.00 92.56 278 LEU A C 1
ATOM 2265 O O . LEU A 1 278 ? 6.890 -21.386 -5.946 1.00 92.56 278 LEU A O 1
ATOM 2269 N N . LYS A 1 279 ? 5.610 -22.302 -7.552 1.00 94.06 279 LYS A N 1
ATOM 2270 C CA . LYS A 1 279 ? 4.340 -22.133 -6.827 1.00 94.06 279 LYS A CA 1
ATOM 2271 C C . LYS A 1 279 ? 4.339 -22.900 -5.507 1.00 94.06 279 LYS A C 1
ATOM 2273 O O . LYS A 1 279 ? 4.005 -22.309 -4.488 1.00 94.06 279 LYS A O 1
ATOM 2278 N N . LEU A 1 280 ? 4.748 -24.169 -5.507 1.00 93.25 280 LEU A N 1
ATOM 2279 C CA . LEU A 1 280 ? 4.838 -24.999 -4.301 1.00 93.25 280 LEU A CA 1
ATOM 2280 C C . LEU A 1 280 ? 5.801 -24.403 -3.277 1.00 93.25 280 LEU A C 1
ATOM 2282 O O . LEU A 1 280 ? 5.457 -24.308 -2.101 1.00 93.25 280 LEU A O 1
ATOM 2286 N N . TYR A 1 281 ? 6.973 -23.952 -3.728 1.00 94.88 281 TYR A N 1
ATOM 2287 C CA . TYR A 1 281 ? 7.949 -23.283 -2.877 1.00 94.88 281 TYR A CA 1
ATOM 2288 C C . TYR A 1 281 ? 7.343 -22.068 -2.167 1.00 94.88 281 TYR A C 1
ATOM 2290 O O . TYR A 1 281 ? 7.446 -21.953 -0.944 1.00 94.88 281 TYR A O 1
ATOM 2298 N N . ILE A 1 282 ? 6.693 -21.182 -2.932 1.00 96.44 282 ILE A N 1
ATOM 2299 C CA . ILE A 1 282 ? 6.124 -19.940 -2.404 1.00 96.44 282 ILE A CA 1
ATOM 2300 C C . ILE A 1 282 ? 4.926 -20.222 -1.496 1.00 96.44 282 ILE A C 1
ATOM 2302 O O . ILE A 1 282 ? 4.874 -19.718 -0.376 1.00 96.44 282 ILE A O 1
ATOM 2306 N N . CYS A 1 283 ? 3.999 -21.077 -1.936 1.00 96.31 283 CYS A N 1
ATOM 2307 C CA . CYS A 1 283 ? 2.841 -21.472 -1.135 1.00 96.31 283 CYS A CA 1
ATOM 2308 C C . CYS A 1 283 ? 3.271 -22.134 0.176 1.00 96.31 283 CYS A C 1
ATOM 2310 O O . CYS A 1 283 ? 2.649 -21.883 1.199 1.00 96.31 283 CYS A O 1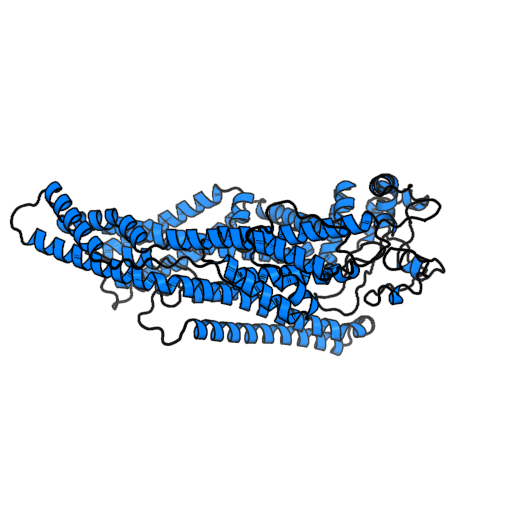
ATOM 2312 N N . GLY A 1 284 ? 4.349 -22.926 0.163 1.00 94.81 284 GLY A N 1
ATOM 2313 C CA . GLY A 1 284 ? 4.868 -23.588 1.353 1.00 94.81 284 GLY A CA 1
ATOM 2314 C C . GLY A 1 284 ? 5.356 -22.621 2.425 1.00 94.81 284 GLY A C 1
ATOM 2315 O O . GLY A 1 284 ? 4.996 -22.782 3.591 1.00 94.81 284 GLY A O 1
ATOM 2316 N N . PHE A 1 285 ? 6.156 -21.606 2.068 1.00 94.94 285 PHE A N 1
ATOM 2317 C CA . PHE A 1 285 ? 6.561 -20.610 3.067 1.00 94.94 285 PHE A CA 1
ATOM 2318 C C . PHE A 1 285 ? 5.403 -19.697 3.470 1.00 94.94 285 PHE A C 1
ATOM 2320 O O . PHE A 1 285 ? 5.250 -19.422 4.659 1.00 94.94 285 PHE A O 1
ATOM 2327 N N . ALA A 1 286 ? 4.562 -19.285 2.518 1.00 95.44 286 ALA A N 1
ATOM 2328 C CA . ALA A 1 286 ? 3.427 -18.412 2.791 1.00 95.44 286 ALA A CA 1
ATOM 2329 C C . ALA A 1 286 ? 2.431 -19.075 3.749 1.00 95.44 286 ALA A C 1
ATOM 2331 O O . ALA A 1 286 ? 2.043 -18.464 4.738 1.00 95.44 286 ALA A O 1
ATOM 2332 N N . SER A 1 287 ? 2.081 -20.348 3.530 1.00 95.38 287 SER A N 1
ATOM 2333 C CA . SER A 1 287 ? 1.133 -21.068 4.385 1.00 95.38 287 SER A CA 1
ATOM 2334 C C . SER A 1 287 ? 1.613 -21.200 5.826 1.00 95.38 287 SER A C 1
ATOM 2336 O O . SER A 1 287 ? 0.798 -21.158 6.741 1.00 95.38 287 SER A O 1
ATOM 2338 N N . ARG A 1 288 ? 2.926 -21.353 6.053 1.00 93.94 288 ARG A N 1
ATOM 2339 C CA . ARG A 1 288 ? 3.482 -21.408 7.414 1.00 93.94 288 ARG A CA 1
ATOM 2340 C C . ARG A 1 288 ? 3.337 -20.078 8.137 1.00 93.94 288 ARG A C 1
ATOM 2342 O O . ARG A 1 288 ? 2.930 -20.071 9.293 1.00 93.94 288 ARG A O 1
ATOM 2349 N N . GLU A 1 289 ? 3.660 -18.971 7.475 1.00 94.12 289 GLU A N 1
ATOM 2350 C CA . GLU A 1 289 ? 3.486 -17.648 8.079 1.00 94.12 289 GLU A CA 1
ATOM 2351 C C . GLU A 1 289 ? 2.002 -17.330 8.283 1.00 94.12 289 GLU A C 1
ATOM 2353 O O . GLU A 1 289 ? 1.613 -16.897 9.361 1.00 94.12 289 GLU A O 1
ATOM 2358 N N . PHE A 1 290 ? 1.141 -17.661 7.323 1.00 93.62 290 PHE A N 1
ATOM 2359 C CA . PHE A 1 290 ? -0.306 -17.499 7.462 1.00 93.62 290 PHE A CA 1
ATOM 2360 C C . PHE A 1 290 ? -0.909 -18.347 8.590 1.00 93.62 290 PHE A C 1
ATOM 2362 O O . PHE A 1 290 ? -1.791 -17.873 9.299 1.00 93.62 290 PHE A O 1
ATOM 2369 N N . GLN A 1 291 ? -0.399 -19.560 8.826 1.00 93.56 291 GLN A N 1
ATOM 2370 C CA . GLN A 1 291 ? -0.790 -20.355 9.991 1.00 93.56 291 GLN A CA 1
ATOM 2371 C C . GLN A 1 291 ? -0.404 -19.659 11.305 1.00 93.56 291 GLN A C 1
ATOM 2373 O O . GLN A 1 291 ? -1.182 -19.689 12.256 1.00 93.56 291 GLN A O 1
ATOM 2378 N N . LYS A 1 292 ? 0.774 -19.020 11.375 1.00 92.56 292 LYS A N 1
ATOM 2379 C CA . LYS A 1 292 ? 1.174 -18.238 12.558 1.00 92.56 292 LYS A CA 1
ATOM 2380 C C . LYS A 1 292 ? 0.251 -17.043 12.770 1.00 92.56 292 LYS A C 1
ATOM 2382 O O . LYS A 1 292 ? -0.186 -16.848 13.897 1.00 92.56 292 LYS A O 1
ATOM 2387 N N . ILE A 1 293 ? -0.074 -16.308 11.703 1.00 90.88 293 ILE A N 1
ATOM 2388 C CA . ILE A 1 293 ? -1.024 -15.186 11.743 1.00 90.88 293 ILE A CA 1
ATOM 2389 C C . ILE A 1 293 ? -2.365 -15.655 12.311 1.00 90.88 293 ILE A C 1
ATOM 2391 O O . ILE A 1 293 ? -2.842 -15.087 13.286 1.00 90.88 293 ILE A O 1
ATOM 2395 N N . HIS A 1 294 ? -2.928 -16.740 11.771 1.00 89.88 294 HIS A N 1
ATOM 2396 C CA . HIS A 1 294 ? -4.201 -17.292 12.236 1.00 89.88 294 HIS A CA 1
ATOM 2397 C C . HIS A 1 294 ? -4.161 -17.709 13.714 1.00 89.88 294 HIS A C 1
ATOM 2399 O O . HIS A 1 294 ? -5.047 -17.371 14.501 1.00 89.88 294 HIS A O 1
ATOM 2405 N N . ASN A 1 295 ? -3.102 -18.413 14.122 1.00 88.94 295 ASN A N 1
ATOM 2406 C CA . ASN A 1 295 ? -2.939 -18.844 15.508 1.00 88.94 295 ASN A CA 1
ATOM 2407 C C . ASN A 1 295 ? -2.813 -17.644 16.462 1.00 88.94 295 ASN A C 1
ATOM 2409 O O . ASN A 1 295 ? -3.432 -17.642 17.527 1.00 88.94 295 ASN A O 1
ATOM 2413 N N . GLN A 1 296 ? -2.045 -16.621 16.073 1.00 88.00 296 GLN A N 1
ATOM 2414 C CA . GLN A 1 296 ? -1.894 -15.385 16.837 1.00 88.00 296 GLN A CA 1
ATOM 2415 C C . GLN A 1 296 ? -3.223 -14.629 16.923 1.00 88.00 296 GLN A C 1
ATOM 2417 O O . GLN A 1 296 ? -3.616 -14.213 18.010 1.00 88.00 296 GLN A O 1
ATOM 2422 N N . PHE A 1 297 ? -3.960 -14.527 15.818 1.00 85.25 297 PHE A N 1
ATOM 2423 C CA . PHE A 1 297 ? -5.263 -13.875 15.771 1.00 85.25 297 PHE A CA 1
ATOM 2424 C C . PHE A 1 297 ? -6.270 -14.524 16.730 1.00 85.25 297 PHE A C 1
ATOM 2426 O O . PHE A 1 297 ? -6.925 -13.819 17.502 1.00 85.25 297 PHE A O 1
ATOM 2433 N N . ILE A 1 298 ? -6.361 -15.861 16.739 1.00 83.19 298 ILE A N 1
ATOM 2434 C CA . ILE A 1 298 ? -7.208 -16.603 17.689 1.00 83.19 298 ILE A CA 1
ATOM 2435 C C . ILE A 1 298 ? -6.766 -16.346 19.133 1.00 83.19 298 ILE A C 1
ATOM 2437 O O . ILE A 1 298 ? -7.614 -16.177 20.013 1.00 83.19 298 ILE A O 1
ATOM 2441 N N . GLN A 1 299 ? -5.458 -16.330 19.395 1.00 82.06 299 GLN A N 1
ATOM 2442 C CA . GLN A 1 299 ? -4.917 -16.108 20.734 1.00 82.06 299 GLN A CA 1
ATOM 2443 C C . GLN A 1 299 ? -5.235 -14.698 21.252 1.00 82.06 299 GLN A C 1
ATOM 2445 O O . GLN A 1 299 ? -5.701 -14.557 22.384 1.00 82.06 299 GLN A O 1
ATOM 2450 N N . GLU A 1 300 ? -5.019 -13.670 20.430 1.00 79.69 300 GLU A N 1
ATOM 2451 C CA . GLU A 1 300 ? -5.261 -12.262 20.768 1.00 79.69 300 GLU A CA 1
ATOM 2452 C C . GLU A 1 300 ? -6.757 -11.946 20.905 1.00 79.69 300 GLU A C 1
ATOM 2454 O O . GLU A 1 300 ? -7.151 -11.164 21.770 1.00 79.69 300 GLU A O 1
ATOM 2459 N N . ASN A 1 301 ? -7.608 -12.592 20.103 1.00 78.25 301 ASN A N 1
ATOM 2460 C CA . ASN A 1 301 ? -9.056 -12.382 20.126 1.00 78.25 301 ASN A CA 1
ATOM 2461 C C . ASN A 1 301 ? -9.817 -13.384 20.998 1.00 78.25 301 ASN A C 1
ATOM 2463 O O . ASN A 1 301 ? -11.051 -13.386 20.989 1.00 78.25 301 ASN A O 1
ATOM 2467 N N . ASN A 1 302 ? -9.113 -14.203 21.782 1.00 79.62 302 ASN A N 1
ATOM 2468 C CA . ASN A 1 302 ? -9.734 -15.157 22.687 1.00 79.62 302 ASN A CA 1
ATOM 2469 C C . ASN A 1 302 ? -10.656 -14.425 23.689 1.00 79.62 302 ASN A C 1
ATOM 2471 O O . ASN A 1 302 ? -10.166 -13.611 24.479 1.00 79.62 302 ASN A O 1
ATOM 2475 N N . PRO A 1 303 ? -11.973 -14.720 23.713 1.00 78.69 303 PRO A N 1
ATOM 2476 C CA . PRO A 1 303 ? -12.913 -14.016 24.585 1.00 78.69 303 PRO A CA 1
ATOM 2477 C C . PRO A 1 303 ? -12.579 -14.126 26.077 1.00 78.69 303 PRO A C 1
ATOM 2479 O O . PRO A 1 303 ? -12.823 -13.183 26.826 1.00 78.69 303 PRO A O 1
ATOM 2482 N N . ARG A 1 304 ? -11.985 -15.245 26.517 1.00 78.94 304 ARG A N 1
ATOM 2483 C CA . ARG A 1 304 ? -11.560 -15.436 27.910 1.00 78.94 304 ARG A CA 1
ATOM 2484 C C . ARG A 1 304 ? -10.341 -14.583 28.240 1.00 78.94 304 ARG A C 1
ATOM 2486 O O . ARG A 1 304 ? -10.349 -13.915 29.265 1.00 78.94 304 ARG A O 1
ATOM 2493 N N . THR A 1 305 ? -9.324 -14.577 27.380 1.00 81.62 305 THR A N 1
ATOM 2494 C CA . THR A 1 305 ? -8.145 -13.717 27.568 1.00 81.62 305 THR A CA 1
ATOM 2495 C C . THR A 1 305 ? -8.549 -12.244 27.578 1.00 81.62 305 THR A C 1
ATOM 2497 O O . THR A 1 305 ? -8.098 -11.492 28.437 1.00 81.62 305 THR A O 1
ATOM 2500 N N . ALA A 1 306 ? -9.449 -11.835 26.678 1.00 79.31 306 ALA A N 1
ATOM 2501 C CA . ALA A 1 306 ? -9.993 -10.480 26.657 1.00 79.31 306 ALA A CA 1
ATOM 2502 C C . ALA A 1 306 ? -10.724 -10.132 27.966 1.00 79.31 306 ALA A C 1
ATOM 2504 O O . ALA A 1 306 ? -10.470 -9.076 28.541 1.00 79.31 306 ALA A O 1
ATOM 2505 N N . LEU A 1 307 ? -11.577 -11.032 28.471 1.00 82.81 307 LEU A N 1
ATOM 2506 C CA . LEU A 1 307 ? -12.274 -10.841 29.744 1.00 82.81 307 LEU A CA 1
ATOM 2507 C C . LEU A 1 307 ? -11.295 -10.742 30.926 1.00 82.81 307 LEU A C 1
ATOM 2509 O O . LEU A 1 307 ? -11.426 -9.836 31.745 1.00 82.81 307 LEU A O 1
ATOM 2513 N N . GLU A 1 308 ? -10.289 -11.615 30.994 1.00 85.50 308 GLU A N 1
ATOM 2514 C CA . GLU A 1 308 ? -9.284 -11.605 32.067 1.00 85.50 308 GLU A CA 1
ATOM 2515 C C . GLU A 1 308 ? -8.442 -10.322 32.045 1.00 85.50 308 GLU A C 1
ATOM 2517 O O . GLU A 1 308 ? -8.220 -9.704 33.086 1.00 85.50 308 GLU A O 1
ATOM 2522 N N . ASN A 1 309 ? -8.086 -9.828 30.855 1.00 84.50 309 ASN A N 1
ATOM 2523 C CA . ASN A 1 309 ? -7.431 -8.527 30.687 1.00 84.50 309 ASN A CA 1
ATOM 2524 C C . ASN A 1 309 ? -8.284 -7.356 31.211 1.00 84.50 309 ASN A C 1
ATOM 2526 O O . ASN A 1 309 ? -7.758 -6.272 31.476 1.00 84.50 309 ASN A O 1
ATOM 2530 N N . PHE A 1 310 ? -9.599 -7.541 31.352 1.00 84.62 310 PHE A N 1
ATOM 2531 C CA . PHE A 1 310 ? -10.513 -6.537 31.891 1.00 84.62 310 PHE A CA 1
ATOM 2532 C C . PHE A 1 310 ? -10.789 -6.682 33.385 1.00 84.62 310 PHE A C 1
ATOM 2534 O O . PHE A 1 310 ? -11.358 -5.749 33.954 1.00 84.62 310 PHE A O 1
ATOM 2541 N N . LYS A 1 311 ? -10.351 -7.765 34.038 1.00 90.69 311 LYS A N 1
ATOM 2542 C CA . LYS A 1 311 ? -10.603 -8.031 35.463 1.00 90.69 311 LYS A CA 1
ATOM 2543 C C . LYS A 1 311 ? -10.250 -6.853 36.360 1.00 90.69 311 LYS A C 1
ATOM 2545 O O . LYS A 1 311 ? -11.095 -6.376 37.108 1.00 90.69 311 LYS A O 1
ATOM 2550 N N . HIS A 1 312 ? -9.028 -6.338 36.229 1.00 89.38 312 HIS A N 1
ATOM 2551 C CA . HIS A 1 312 ? -8.560 -5.199 37.021 1.00 89.38 312 HIS A CA 1
ATOM 2552 C C . HIS A 1 312 ? -9.425 -3.949 36.809 1.00 89.38 312 HIS A C 1
ATOM 2554 O O . HIS A 1 312 ? -9.666 -3.189 37.740 1.00 89.38 312 HIS A O 1
ATOM 2560 N N . THR A 1 313 ? -9.914 -3.716 35.587 1.00 85.62 313 THR A N 1
ATOM 2561 C CA . THR A 1 313 ? -10.803 -2.577 35.328 1.00 85.62 313 THR A CA 1
ATOM 2562 C C . THR A 1 313 ? -12.172 -2.786 35.962 1.00 85.62 313 THR A C 1
ATOM 2564 O O . THR A 1 313 ? -12.650 -1.878 36.624 1.00 85.62 313 THR A O 1
ATOM 2567 N N . TYR A 1 314 ? -12.770 -3.973 35.821 1.00 89.75 314 TYR A N 1
ATOM 2568 C CA . TYR A 1 314 ? -14.038 -4.298 36.482 1.00 89.75 314 TYR A CA 1
ATOM 2569 C C . TYR A 1 314 ? -13.940 -4.168 38.004 1.00 89.75 314 TYR A C 1
ATOM 2571 O O . TYR A 1 314 ? -14.843 -3.617 38.625 1.00 89.75 314 TYR A O 1
ATOM 2579 N N . HIS A 1 315 ? -12.834 -4.631 38.587 1.00 91.50 315 HIS A N 1
ATOM 2580 C CA . HIS A 1 315 ? -12.550 -4.502 40.013 1.00 91.50 315 HIS A CA 1
ATOM 2581 C C . HIS A 1 315 ? -12.416 -3.036 40.432 1.00 91.50 315 HIS A C 1
ATOM 2583 O O . HIS A 1 315 ? -13.134 -2.576 41.313 1.00 91.50 315 HIS A O 1
ATOM 2589 N N . SER A 1 316 ? -11.571 -2.270 39.740 1.00 88.19 316 SER A N 1
ATOM 2590 C CA . SER A 1 316 ? -11.373 -0.847 40.025 1.00 88.19 316 SER A CA 1
ATOM 2591 C C . SER A 1 316 ? -12.662 -0.031 39.872 1.00 88.19 316 SER A C 1
ATOM 2593 O O . SER A 1 316 ? -12.905 0.871 40.671 1.00 88.19 316 SER A O 1
ATOM 2595 N N . ASP A 1 317 ? -13.489 -0.341 38.873 1.00 86.75 317 ASP A N 1
ATOM 2596 C CA . ASP A 1 317 ? -14.782 0.314 38.670 1.00 86.75 317 ASP A CA 1
ATOM 2597 C C . ASP A 1 317 ? -15.782 -0.081 39.765 1.00 86.75 317 ASP A C 1
ATOM 2599 O O . ASP A 1 317 ? -16.475 0.783 40.289 1.00 86.75 317 ASP A O 1
ATOM 2603 N N . PHE A 1 318 ? -15.817 -1.353 40.176 1.00 90.31 318 PHE A N 1
ATOM 2604 C CA . PHE A 1 318 ? -16.633 -1.821 41.300 1.00 90.31 318 PHE A CA 1
ATOM 2605 C C . PHE A 1 318 ? -16.292 -1.090 42.607 1.00 90.31 318 PHE A C 1
ATOM 2607 O O . PHE A 1 318 ? -17.189 -0.545 43.250 1.00 90.31 318 PHE A O 1
ATOM 2614 N N . ILE A 1 319 ? -15.005 -1.025 42.965 1.00 88.81 319 ILE A N 1
ATOM 2615 C CA . ILE A 1 319 ? -14.532 -0.322 44.167 1.00 88.81 319 ILE A CA 1
ATOM 2616 C C . ILE A 1 319 ? -14.861 1.172 44.085 1.00 88.81 319 ILE A C 1
ATOM 2618 O O . ILE A 1 319 ? -15.391 1.747 45.036 1.00 88.81 319 ILE A O 1
ATOM 2622 N N . GLY A 1 320 ? -14.598 1.801 42.935 1.00 85.81 320 GLY A N 1
ATOM 2623 C CA . GLY A 1 320 ? -14.894 3.215 42.715 1.00 85.81 320 GLY A CA 1
ATOM 2624 C C . GLY A 1 320 ? -16.384 3.536 42.843 1.00 85.81 320 GLY A C 1
ATOM 2625 O O . GLY A 1 320 ? -16.739 4.532 43.469 1.00 85.81 320 GLY A O 1
ATOM 2626 N N . LEU A 1 321 ? -17.254 2.676 42.302 1.00 85.75 321 LEU A N 1
ATOM 2627 C CA . LEU A 1 321 ? -18.707 2.807 42.423 1.00 85.75 321 LEU A CA 1
ATOM 2628 C C . LEU A 1 321 ? -19.189 2.577 43.859 1.00 85.75 321 LEU A C 1
ATOM 2630 O O . LEU A 1 321 ? -20.089 3.281 44.312 1.00 85.75 321 LEU A O 1
ATOM 2634 N N . TYR A 1 322 ? -18.618 1.616 44.589 1.00 85.81 322 TYR A N 1
ATOM 2635 C CA . TYR A 1 322 ? -18.984 1.374 45.987 1.00 85.81 322 TYR A CA 1
ATOM 2636 C C . TYR A 1 322 ? -18.686 2.596 46.867 1.00 85.81 322 TYR A C 1
ATOM 2638 O O . TYR A 1 322 ? -19.553 3.011 47.630 1.00 85.81 322 TYR A O 1
ATOM 2646 N N . HIS A 1 323 ? -17.513 3.210 46.689 1.00 85.44 323 HIS A N 1
ATOM 2647 C CA . HIS A 1 323 ? -17.065 4.394 47.436 1.00 85.44 323 HIS A CA 1
ATOM 2648 C C . HIS A 1 323 ? -17.558 5.737 46.868 1.00 85.44 323 HIS A C 1
ATOM 2650 O O . HIS A 1 323 ? -17.095 6.785 47.312 1.00 85.44 323 HIS A O 1
ATOM 2656 N N . GLU A 1 324 ? -18.445 5.725 45.866 1.00 80.25 324 GLU A N 1
ATOM 2657 C CA . GLU A 1 324 ? -18.991 6.931 45.210 1.00 80.25 324 GLU A CA 1
ATOM 2658 C C . GLU A 1 324 ? -17.908 7.898 44.679 1.00 80.25 324 GLU A C 1
ATOM 2660 O O . GLU A 1 324 ? -18.065 9.121 44.658 1.00 80.25 324 GLU A O 1
ATOM 2665 N N . GLN A 1 325 ? -16.776 7.351 44.231 1.00 80.12 325 GLN A N 1
ATOM 2666 C CA . GLN A 1 325 ? -15.678 8.139 43.677 1.00 80.12 325 GLN A CA 1
ATOM 2667 C C . GLN A 1 325 ? -16.044 8.692 42.298 1.00 80.12 325 GLN A C 1
ATOM 2669 O O . GLN A 1 325 ? -16.515 7.960 41.428 1.00 80.12 325 GLN A O 1
ATOM 2674 N N . ASP A 1 326 ? -15.718 9.958 42.042 1.00 76.44 326 ASP A N 1
ATOM 2675 C CA . ASP A 1 326 ? -15.902 10.555 40.721 1.00 76.44 326 ASP A CA 1
ATOM 2676 C C . ASP A 1 326 ? -14.968 9.930 39.666 1.00 76.44 326 ASP A C 1
ATOM 2678 O O . ASP A 1 326 ? -13.765 10.200 39.625 1.00 76.44 326 ASP A O 1
ATOM 2682 N N . GLN A 1 327 ? -15.544 9.124 38.771 1.00 81.00 327 GLN A N 1
ATOM 2683 C CA . GLN A 1 327 ? -14.824 8.442 37.692 1.00 81.00 327 GLN A CA 1
ATOM 2684 C C . GLN A 1 327 ? -14.751 9.258 36.383 1.00 81.00 327 GLN A C 1
ATOM 2686 O O . GLN A 1 327 ? -14.214 8.747 35.396 1.00 81.00 327 GLN A O 1
ATOM 2691 N N . CYS A 1 328 ? -15.261 10.502 36.326 1.00 85.25 328 CYS A N 1
ATOM 2692 C CA . CYS A 1 328 ? -15.378 11.267 35.069 1.00 85.25 328 CYS A CA 1
ATOM 2693 C C . CYS A 1 328 ? -14.028 11.411 34.358 1.00 85.25 328 CYS A C 1
ATOM 2695 O O . CYS A 1 328 ? -13.912 11.126 33.166 1.00 85.25 328 CYS A O 1
ATOM 2697 N N . SER A 1 329 ? -13.000 11.809 35.111 1.00 86.69 329 SER A N 1
ATOM 2698 C CA . SER A 1 329 ? -11.649 12.022 34.587 1.00 86.69 329 SER A CA 1
ATOM 2699 C C . SER A 1 329 ? -11.024 10.720 34.071 1.00 86.69 329 SER A C 1
ATOM 2701 O O . SER A 1 329 ? -10.546 10.664 32.940 1.00 86.69 329 SER A O 1
ATOM 2703 N N . LYS A 1 330 ? -11.116 9.635 34.856 1.00 86.94 330 LYS A N 1
ATOM 2704 C CA . LYS A 1 330 ? -10.589 8.308 34.496 1.00 86.94 330 LYS A CA 1
ATOM 2705 C C . LYS A 1 330 ? -11.240 7.769 33.220 1.00 86.94 330 LYS A C 1
ATOM 2707 O O . LYS A 1 330 ? -10.536 7.339 32.313 1.00 86.94 330 LYS A O 1
ATOM 2712 N N . LYS A 1 331 ? -12.572 7.820 33.118 1.00 87.56 331 LYS A N 1
ATOM 2713 C CA . LYS A 1 331 ? -13.306 7.329 31.938 1.00 87.56 331 LYS A CA 1
ATOM 2714 C C . LYS A 1 331 ? -13.019 8.175 30.694 1.00 87.56 331 LYS A C 1
ATOM 2716 O O . LYS A 1 331 ? -12.904 7.624 29.600 1.00 87.56 331 LYS A O 1
ATOM 2721 N N . ALA A 1 332 ? -12.867 9.492 30.848 1.00 91.81 332 ALA A N 1
ATOM 2722 C CA . ALA A 1 332 ? -12.484 10.383 29.753 1.00 91.81 332 ALA A CA 1
ATOM 2723 C C . ALA A 1 332 ? -11.049 10.113 29.255 1.00 91.81 332 ALA A C 1
ATOM 2725 O O . ALA A 1 332 ? -10.830 10.062 28.039 1.00 91.81 332 ALA A O 1
ATOM 2726 N N . ASP A 1 333 ? -10.094 9.875 30.163 1.00 91.88 333 ASP A N 1
ATOM 2727 C CA . ASP A 1 333 ? -8.734 9.438 29.811 1.00 91.88 333 ASP A CA 1
ATOM 2728 C C . ASP A 1 333 ? -8.756 8.092 29.082 1.00 91.88 333 ASP A C 1
ATOM 2730 O O . ASP A 1 333 ? -8.172 7.956 28.008 1.00 91.88 333 ASP A O 1
ATOM 2734 N N . GLU A 1 334 ? -9.475 7.102 29.620 1.00 90.50 334 GLU A N 1
ATOM 2735 C CA . GLU A 1 334 ? -9.584 5.777 29.011 1.00 90.50 334 GLU A CA 1
ATOM 2736 C C . GLU A 1 334 ? -10.169 5.853 27.599 1.00 90.50 334 GLU A C 1
ATOM 2738 O O . GLU A 1 334 ? -9.572 5.294 26.675 1.00 90.50 334 GLU A O 1
ATOM 2743 N N . PHE A 1 335 ? -11.269 6.589 27.399 1.00 92.56 335 PHE A N 1
ATOM 2744 C CA . PHE A 1 335 ? -11.863 6.783 26.074 1.00 92.56 335 PHE A CA 1
ATOM 2745 C C . PHE A 1 335 ? -10.892 7.452 25.102 1.00 92.56 335 PHE A C 1
ATOM 2747 O O . PHE A 1 335 ? -10.718 6.996 23.967 1.00 92.56 335 PHE A O 1
ATOM 2754 N N . THR A 1 336 ? -10.191 8.487 25.556 1.00 95.25 336 THR A N 1
ATOM 2755 C CA . THR A 1 336 ? -9.219 9.192 24.720 1.00 95.25 336 THR A CA 1
ATOM 2756 C C . THR A 1 336 ? -8.050 8.282 24.350 1.00 95.25 336 THR A C 1
ATOM 2758 O O . THR A 1 336 ? -7.711 8.140 23.177 1.00 95.25 336 THR A O 1
ATOM 2761 N N . ARG A 1 337 ? -7.445 7.608 25.328 1.00 94.12 337 ARG A N 1
ATOM 2762 C CA . ARG A 1 337 ? -6.221 6.816 25.156 1.00 94.12 337 ARG A CA 1
ATOM 2763 C C . ARG A 1 337 ? -6.449 5.485 24.442 1.00 94.12 337 ARG A C 1
ATOM 2765 O O . ARG A 1 337 ? -5.552 5.032 23.734 1.00 94.12 337 ARG A O 1
ATOM 2772 N N . LYS A 1 338 ? -7.594 4.831 24.660 1.00 91.25 338 LYS A N 1
ATOM 2773 C CA . LYS A 1 338 ? -7.905 3.504 24.097 1.00 91.25 338 LYS A CA 1
ATOM 2774 C C . LYS A 1 338 ? -8.705 3.567 22.800 1.00 91.25 338 LYS A C 1
ATOM 2776 O O . LYS A 1 338 ? -8.552 2.664 21.986 1.00 91.25 338 LYS A O 1
ATOM 2781 N N . CYS A 1 339 ? -9.500 4.617 22.584 1.00 93.44 339 CYS A N 1
ATOM 2782 C CA . CYS A 1 339 ? -10.367 4.716 21.408 1.00 93.44 339 CYS A CA 1
ATOM 2783 C C . CYS A 1 339 ? -9.955 5.855 20.471 1.00 93.44 339 CYS A C 1
ATOM 2785 O O . CYS A 1 339 ? -9.634 5.591 19.314 1.00 93.44 339 CYS A O 1
ATOM 2787 N N . LEU A 1 340 ? -9.942 7.107 20.945 1.00 95.56 340 LEU A N 1
ATOM 2788 C CA . LEU A 1 340 ? -9.728 8.268 20.068 1.00 95.56 340 LEU A CA 1
ATOM 2789 C C . LEU A 1 340 ? -8.294 8.333 19.528 1.00 95.56 340 LEU A C 1
ATOM 2791 O O . LEU A 1 340 ? -8.100 8.429 18.317 1.00 95.56 340 LEU A O 1
ATOM 2795 N N . LYS A 1 341 ? -7.290 8.221 20.405 1.00 95.50 341 LYS A N 1
ATOM 2796 C CA . LYS A 1 341 ? -5.873 8.334 20.039 1.00 95.50 341 LYS A CA 1
ATOM 2797 C C . LYS A 1 341 ? -5.453 7.293 18.995 1.00 95.50 341 LYS A C 1
ATOM 2799 O O . LYS A 1 341 ? -4.932 7.709 17.963 1.00 95.50 341 LYS A O 1
ATOM 2804 N N . PRO A 1 342 ? -5.700 5.980 19.185 1.00 93.75 342 PRO A N 1
ATOM 2805 C CA . PRO A 1 342 ? -5.295 4.986 18.192 1.00 93.75 342 PRO A CA 1
ATOM 2806 C C . PRO A 1 342 ? -6.036 5.151 16.861 1.00 93.75 342 PRO A C 1
ATOM 2808 O O . PRO A 1 342 ? -5.443 4.962 15.801 1.00 93.75 342 PRO A O 1
ATOM 2811 N N . ALA A 1 343 ? -7.317 5.538 16.896 1.00 94.31 343 ALA A N 1
ATOM 2812 C CA . ALA A 1 343 ? -8.094 5.772 15.683 1.00 94.31 343 ALA A CA 1
ATOM 2813 C C . ALA A 1 343 ? -7.549 6.964 14.877 1.00 94.31 343 ALA A C 1
ATOM 2815 O O . ALA A 1 343 ? -7.447 6.886 13.652 1.00 94.31 343 ALA A O 1
ATOM 2816 N N . LEU A 1 344 ? -7.144 8.038 15.563 1.00 95.38 344 LEU A N 1
ATOM 2817 C CA . LEU A 1 344 ? -6.543 9.219 14.947 1.00 95.38 344 LEU A CA 1
ATOM 2818 C C . LEU A 1 344 ? -5.138 8.947 14.401 1.00 95.38 344 LEU A C 1
ATOM 2820 O O . LEU A 1 344 ? -4.834 9.354 13.282 1.00 95.38 344 LEU A O 1
ATOM 2824 N N . GLU A 1 345 ? -4.297 8.225 15.148 1.00 93.00 345 GLU A N 1
ATOM 2825 C CA . GLU A 1 345 ? -2.984 7.775 14.663 1.00 93.00 345 GLU A CA 1
ATOM 2826 C C . GLU A 1 345 ? -3.130 6.977 13.367 1.00 93.00 345 GLU A C 1
ATOM 2828 O O . GLU A 1 345 ? -2.437 7.256 12.386 1.00 93.00 345 GLU A O 1
ATOM 2833 N N . ARG A 1 346 ? -4.082 6.037 13.344 1.00 90.94 346 ARG A N 1
ATOM 2834 C CA . ARG A 1 346 ? -4.364 5.213 12.171 1.00 90.94 346 ARG A CA 1
ATOM 2835 C C . ARG A 1 346 ? -4.816 6.059 10.980 1.00 90.94 346 ARG A C 1
ATOM 2837 O O . ARG A 1 346 ? -4.240 5.923 9.904 1.00 90.94 346 ARG A O 1
ATOM 2844 N N . TYR A 1 347 ? -5.755 6.985 11.189 1.00 93.06 347 TYR A N 1
ATOM 2845 C CA . TYR A 1 347 ? -6.212 7.925 10.159 1.00 93.06 347 TYR A CA 1
ATOM 2846 C C . TYR A 1 347 ? -5.055 8.713 9.533 1.00 93.06 347 TYR A C 1
ATOM 2848 O O . TYR A 1 347 ? -4.961 8.807 8.307 1.00 93.06 347 TYR A O 1
ATOM 2856 N N . VAL A 1 348 ? -4.137 9.240 10.352 1.00 93.44 348 VAL A N 1
ATOM 2857 C CA . VAL A 1 348 ? -2.961 9.963 9.847 1.00 93.44 348 VAL A CA 1
ATOM 2858 C C . VAL A 1 348 ? -2.076 9.032 9.012 1.00 93.44 348 VAL A C 1
ATOM 2860 O O . VAL A 1 348 ? -1.707 9.394 7.896 1.00 93.44 348 VAL A O 1
ATOM 2863 N N . THR A 1 349 ? -1.771 7.821 9.490 1.00 90.00 349 THR A N 1
ATOM 2864 C CA . THR A 1 349 ? -0.918 6.867 8.751 1.00 90.00 349 THR A CA 1
ATOM 2865 C C . THR A 1 349 ? -1.545 6.351 7.453 1.00 90.00 349 THR A C 1
ATOM 2867 O O . THR A 1 349 ? -0.828 6.127 6.475 1.00 90.00 349 THR A O 1
ATOM 2870 N N . GLU A 1 350 ? -2.870 6.201 7.424 1.00 88.69 350 GLU A N 1
ATOM 2871 C CA . GLU A 1 350 ? -3.652 5.767 6.263 1.00 88.69 350 GLU A CA 1
ATOM 2872 C C . GLU A 1 350 ? -3.656 6.838 5.156 1.00 88.69 350 GLU A C 1
ATOM 2874 O O . GLU A 1 350 ? -3.552 6.514 3.971 1.00 88.69 350 GLU A O 1
ATOM 2879 N N . ASN A 1 351 ? -3.710 8.123 5.530 1.00 91.69 351 ASN A N 1
ATOM 2880 C CA . ASN A 1 351 ? -3.822 9.238 4.584 1.00 91.69 351 ASN A CA 1
ATOM 2881 C C . ASN A 1 351 ? -2.482 9.875 4.190 1.00 91.69 351 ASN A C 1
ATOM 2883 O O . ASN A 1 351 ? -2.343 10.369 3.067 1.00 91.69 351 ASN A O 1
ATOM 2887 N N . LEU A 1 352 ? -1.472 9.846 5.065 1.00 94.06 352 LEU A N 1
ATOM 2888 C CA . LEU A 1 352 ? -0.210 10.564 4.851 1.00 94.06 352 LEU A CA 1
ATOM 2889 C C . LEU A 1 352 ? 0.513 10.122 3.573 1.00 94.06 352 LEU A C 1
ATOM 2891 O O . LEU A 1 352 ? 0.998 10.965 2.820 1.00 94.06 352 LEU A O 1
ATOM 2895 N N . GLY A 1 353 ? 0.549 8.820 3.281 1.00 93.31 353 GLY A N 1
ATOM 2896 C CA . GLY A 1 353 ? 1.191 8.312 2.066 1.00 93.31 353 GLY A CA 1
ATOM 2897 C C . GLY A 1 353 ? 0.552 8.823 0.770 1.00 93.31 353 GLY A C 1
ATOM 2898 O O . GLY A 1 353 ? 1.262 9.087 -0.203 1.00 93.31 353 GLY A O 1
ATOM 2899 N N . MET A 1 354 ? -0.769 9.023 0.767 1.00 90.75 354 MET A N 1
ATOM 2900 C CA . MET A 1 354 ? -1.495 9.588 -0.374 1.00 90.75 354 MET A CA 1
ATOM 2901 C C . MET A 1 354 ? -1.224 11.087 -0.516 1.00 90.75 354 MET A C 1
ATOM 2903 O O 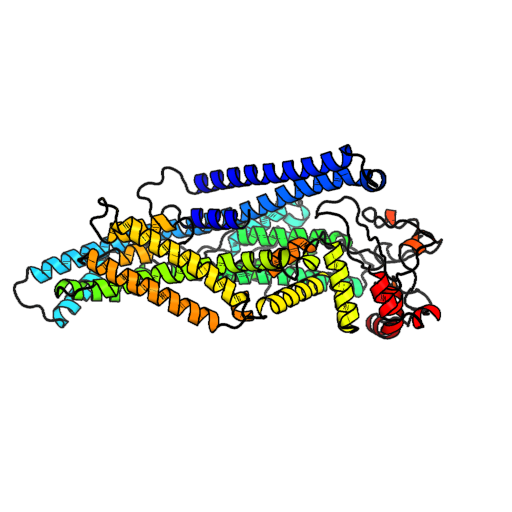. MET A 1 354 ? -0.834 11.528 -1.595 1.00 90.75 354 MET A O 1
ATOM 2907 N N . GLU A 1 355 ? -1.321 11.852 0.576 1.00 93.19 355 GLU A N 1
ATOM 2908 C CA . GLU A 1 355 ? -1.001 13.289 0.575 1.00 93.19 355 GLU A CA 1
ATOM 2909 C C . GLU A 1 355 ? 0.439 13.540 0.102 1.00 93.19 355 GLU A C 1
ATOM 2911 O O . GLU A 1 355 ? 0.702 14.458 -0.679 1.00 93.19 355 GLU A O 1
ATOM 2916 N N . MET A 1 356 ? 1.387 12.694 0.518 1.00 94.38 356 MET A N 1
ATOM 2917 C CA . MET A 1 356 ? 2.765 12.753 0.036 1.00 94.38 356 MET A CA 1
ATOM 2918 C C . MET A 1 356 ? 2.840 12.527 -1.479 1.00 94.38 356 MET A C 1
ATOM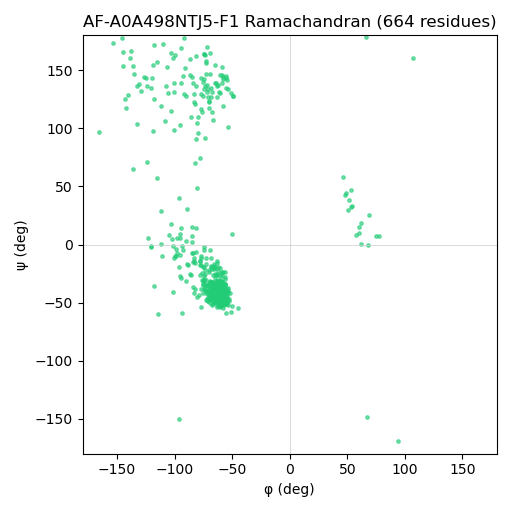 2920 O O . MET A 1 356 ? 3.477 13.315 -2.179 1.00 94.38 356 MET A O 1
ATOM 2924 N N . ALA A 1 357 ? 2.186 11.490 -2.007 1.00 93.06 357 ALA A N 1
ATOM 2925 C CA . ALA A 1 357 ? 2.170 11.221 -3.444 1.00 93.06 357 ALA A CA 1
ATOM 2926 C C . ALA A 1 357 ? 1.553 12.383 -4.244 1.00 93.06 357 ALA A C 1
ATOM 2928 O O . ALA A 1 357 ? 2.130 12.813 -5.245 1.00 93.06 357 ALA A O 1
ATOM 2929 N N . ASP A 1 358 ? 0.459 12.975 -3.767 1.00 91.50 358 ASP A N 1
ATOM 2930 C CA . ASP A 1 358 ? -0.161 14.133 -4.416 1.00 91.50 358 ASP A CA 1
ATOM 2931 C C . ASP A 1 358 ? 0.790 15.334 -4.448 1.00 91.50 358 ASP A C 1
ATOM 2933 O O . ASP A 1 358 ? 0.968 15.971 -5.492 1.00 91.50 358 ASP A O 1
ATOM 2937 N N . LYS A 1 359 ? 1.506 15.600 -3.348 1.00 93.12 359 LYS A N 1
ATOM 2938 C CA . LYS A 1 359 ? 2.532 16.656 -3.287 1.00 93.12 359 LYS A CA 1
ATOM 2939 C C . LYS A 1 359 ? 3.738 16.393 -4.194 1.00 93.12 359 LYS A C 1
ATOM 2941 O O . LYS A 1 359 ? 4.372 17.365 -4.617 1.00 93.12 359 LYS A O 1
ATOM 2946 N N . MET A 1 360 ? 4.047 15.140 -4.540 1.00 93.31 360 MET A N 1
ATOM 2947 C CA . MET A 1 360 ? 5.049 14.836 -5.575 1.00 93.31 360 MET A CA 1
ATOM 2948 C C . MET A 1 360 ? 4.568 15.266 -6.969 1.00 93.31 360 MET A C 1
ATOM 2950 O O . MET A 1 360 ? 5.380 15.677 -7.798 1.00 93.31 360 MET A O 1
ATOM 2954 N N . VAL A 1 361 ? 3.258 15.187 -7.230 1.00 89.94 361 VAL A N 1
ATOM 2955 C CA . VAL A 1 361 ? 2.655 15.483 -8.540 1.00 89.94 361 VAL A CA 1
ATOM 2956 C C . VAL A 1 361 ? 2.387 16.976 -8.739 1.00 89.94 361 VAL A C 1
ATOM 2958 O O . VAL A 1 361 ? 2.565 17.463 -9.854 1.00 89.94 361 VAL A O 1
ATOM 2961 N N . ILE A 1 362 ? 1.990 17.709 -7.695 1.00 87.44 362 ILE A N 1
ATOM 2962 C CA . ILE A 1 362 ? 1.607 19.134 -7.801 1.00 87.44 362 ILE A CA 1
ATOM 2963 C C . ILE A 1 362 ? 2.705 20.117 -7.355 1.00 87.44 362 ILE A C 1
ATOM 2965 O O . ILE A 1 362 ? 2.576 21.315 -7.585 1.00 87.44 362 ILE A O 1
ATOM 2969 N N . GLY A 1 363 ? 3.771 19.637 -6.705 1.00 83.38 363 GLY A N 1
ATOM 2970 C CA . GLY A 1 363 ? 4.827 20.472 -6.116 1.00 83.38 363 GLY A CA 1
ATOM 2971 C C . GLY A 1 363 ? 6.071 20.673 -6.992 1.00 83.38 363 GLY A C 1
ATOM 2972 O O . GLY A 1 363 ? 6.021 20.622 -8.220 1.00 83.38 363 GLY A O 1
ATOM 2973 N N . GLU A 1 364 ? 7.224 20.859 -6.343 1.00 85.56 364 GLU A N 1
ATOM 2974 C CA . GLU A 1 364 ? 8.539 21.056 -6.989 1.00 85.56 364 GLU A CA 1
ATOM 2975 C C . GLU A 1 364 ? 8.930 19.900 -7.922 1.00 85.56 364 GLU A C 1
ATOM 2977 O O . GLU A 1 364 ? 9.543 20.107 -8.966 1.00 85.56 364 GLU A O 1
ATOM 2982 N N . ASN A 1 365 ? 8.529 18.676 -7.575 1.00 89.44 365 ASN A N 1
ATOM 2983 C CA . ASN A 1 365 ? 8.782 17.487 -8.383 1.00 89.44 365 ASN A CA 1
ATOM 2984 C C . ASN A 1 365 ? 7.733 17.264 -9.489 1.00 89.44 365 ASN A C 1
ATOM 2986 O O . ASN A 1 365 ? 7.846 16.294 -10.242 1.00 89.44 365 ASN A O 1
ATOM 2990 N N . SER A 1 366 ? 6.750 18.159 -9.647 1.00 89.38 366 SER A N 1
ATOM 2991 C CA . SER A 1 366 ? 5.683 18.020 -10.648 1.00 89.38 366 SER A CA 1
ATOM 2992 C C . SER A 1 366 ? 6.230 17.817 -12.058 1.00 89.38 366 SER A C 1
ATOM 2994 O O . SER A 1 366 ? 5.738 16.961 -12.785 1.00 89.38 366 SER A O 1
ATOM 2996 N N . ALA A 1 367 ? 7.294 18.530 -12.437 1.00 89.38 367 ALA A N 1
ATOM 2997 C CA . ALA A 1 367 ? 7.939 18.375 -13.739 1.00 89.38 367 ALA A CA 1
ATOM 2998 C C . ALA A 1 367 ? 8.494 16.957 -13.965 1.00 89.38 367 ALA A C 1
ATOM 3000 O O . ALA A 1 367 ? 8.430 16.447 -15.080 1.00 89.38 367 ALA A O 1
ATOM 3001 N N . ILE A 1 368 ? 8.979 16.296 -12.909 1.00 92.38 368 ILE A N 1
ATOM 3002 C CA . ILE A 1 368 ? 9.502 14.926 -12.967 1.00 92.38 368 ILE A CA 1
ATOM 3003 C C . ILE A 1 368 ? 8.346 13.941 -13.169 1.00 92.38 368 ILE A C 1
ATOM 3005 O O . ILE A 1 368 ? 8.397 13.103 -14.064 1.00 92.38 368 ILE A O 1
ATOM 3009 N N . PHE A 1 369 ? 7.278 14.068 -12.377 1.00 91.19 369 PHE A N 1
ATOM 3010 C CA . PHE A 1 369 ? 6.178 13.095 -12.319 1.00 91.19 369 PHE A CA 1
ATOM 3011 C C . PHE A 1 369 ? 4.970 13.428 -13.210 1.00 91.19 369 PHE A C 1
ATOM 3013 O O . PHE A 1 369 ? 3.951 12.727 -13.169 1.00 91.19 369 PHE A O 1
ATOM 3020 N N . ARG A 1 370 ? 5.066 14.480 -14.033 1.00 84.94 370 ARG A N 1
ATOM 3021 C CA . ARG A 1 370 ? 4.007 14.906 -14.960 1.00 84.94 370 ARG A CA 1
ATOM 3022 C C . ARG A 1 370 ? 3.680 13.827 -15.984 1.00 84.94 370 ARG A C 1
ATOM 3024 O O . ARG A 1 370 ? 2.510 13.509 -16.178 1.00 84.94 370 ARG A O 1
ATOM 3031 N N . SER A 1 371 ? 4.709 13.277 -16.623 1.00 83.06 371 SER A N 1
ATOM 3032 C CA . SER A 1 371 ? 4.601 12.279 -17.685 1.00 83.06 371 SER A CA 1
ATOM 3033 C C . SER A 1 371 ? 5.744 11.266 -17.611 1.00 83.06 371 SER A C 1
ATOM 3035 O O . SER A 1 371 ? 6.759 11.494 -16.953 1.00 83.06 371 SER A O 1
ATOM 3037 N N . ARG A 1 372 ? 5.607 10.151 -18.332 1.00 84.56 372 ARG A N 1
ATOM 3038 C CA . ARG A 1 372 ? 6.667 9.138 -18.428 1.00 84.56 372 ARG A CA 1
ATOM 3039 C C . ARG A 1 372 ? 7.906 9.658 -19.149 1.00 84.56 372 ARG A C 1
ATOM 3041 O O . ARG A 1 372 ? 9.012 9.430 -18.674 1.00 84.56 372 ARG A O 1
ATOM 3048 N N . THR A 1 373 ? 7.727 10.422 -20.222 1.00 83.94 373 THR A N 1
ATOM 3049 C CA . THR A 1 373 ? 8.834 11.035 -20.965 1.00 83.94 373 THR A CA 1
ATOM 3050 C C . THR A 1 373 ? 9.628 11.997 -20.083 1.00 83.94 373 THR A C 1
ATOM 3052 O O . THR A 1 373 ? 10.846 11.883 -19.973 1.00 83.94 373 THR A O 1
ATOM 3055 N N . THR A 1 374 ? 8.948 12.892 -19.359 1.00 88.88 374 THR A N 1
ATOM 3056 C CA . THR A 1 374 ? 9.620 13.833 -18.445 1.00 88.88 374 THR A CA 1
ATOM 3057 C C . THR A 1 374 ? 10.311 13.121 -17.284 1.00 88.88 374 THR A C 1
ATOM 3059 O O . THR A 1 374 ? 11.399 13.533 -16.871 1.00 88.88 374 THR A O 1
ATOM 3062 N N . PHE A 1 375 ? 9.730 12.024 -16.788 1.00 92.00 375 PHE A N 1
ATOM 3063 C CA . PHE A 1 375 ? 10.361 11.176 -15.781 1.00 92.00 375 PHE A CA 1
ATOM 3064 C C . PHE A 1 375 ? 11.652 10.540 -16.316 1.00 92.00 375 PHE A C 1
ATOM 3066 O O . PHE A 1 375 ? 12.703 10.654 -15.687 1.00 92.00 375 PHE A O 1
ATOM 3073 N N . GLN A 1 376 ? 11.602 9.927 -17.503 1.00 89.50 376 GLN A N 1
ATOM 3074 C CA . GLN A 1 376 ? 12.765 9.305 -18.141 1.00 89.50 376 GLN A CA 1
ATOM 3075 C C . GLN A 1 376 ? 13.882 10.318 -18.415 1.00 89.50 376 GLN A C 1
ATOM 3077 O O . GLN A 1 376 ? 15.037 10.040 -18.097 1.00 89.50 376 GLN A O 1
ATOM 3082 N N . ILE A 1 377 ? 13.555 11.515 -18.913 1.00 90.69 377 ILE A N 1
ATOM 3083 C CA . ILE A 1 377 ? 14.532 12.600 -19.099 1.00 90.69 377 ILE A CA 1
ATOM 3084 C C . ILE A 1 377 ? 15.157 12.991 -17.756 1.00 90.69 377 ILE A C 1
ATOM 3086 O O . ILE A 1 377 ? 16.376 13.110 -17.654 1.00 90.69 377 ILE A O 1
ATOM 3090 N N . SER A 1 378 ? 14.349 13.135 -16.703 1.00 93.75 378 SER A N 1
ATOM 3091 C CA . SER A 1 378 ? 14.840 13.482 -15.361 1.00 93.75 378 SER A CA 1
ATOM 3092 C C . SER A 1 378 ? 15.786 12.419 -14.790 1.00 93.75 378 SER A C 1
ATOM 3094 O O . SER A 1 378 ? 16.782 12.763 -14.152 1.00 93.75 378 SER A O 1
ATOM 3096 N N . VAL A 1 379 ? 15.509 11.137 -15.045 1.00 94.19 379 VAL A N 1
ATOM 3097 C CA . VAL A 1 379 ? 16.403 10.023 -14.704 1.00 94.19 379 VAL A CA 1
ATOM 3098 C C . VAL A 1 379 ? 17.723 10.127 -15.469 1.00 94.19 379 VAL A C 1
ATOM 3100 O O . VAL A 1 379 ? 18.787 10.046 -14.860 1.00 94.19 379 VAL A O 1
ATOM 3103 N N . LEU A 1 380 ? 17.681 10.345 -16.787 1.00 94.56 380 LEU A N 1
ATOM 3104 C CA . LEU A 1 380 ? 18.894 10.467 -17.603 1.00 94.56 380 LEU A CA 1
ATOM 3105 C C . LEU A 1 380 ? 19.745 11.677 -17.196 1.00 94.56 380 LEU A C 1
ATOM 3107 O O . LEU A 1 380 ? 20.972 11.561 -17.146 1.00 94.56 380 LEU A O 1
ATOM 3111 N N . LYS A 1 381 ? 19.115 12.799 -16.836 1.00 94.94 381 LYS A N 1
ATOM 3112 C CA . LYS A 1 381 ? 19.803 13.974 -16.284 1.00 94.94 381 LYS A CA 1
ATOM 3113 C C . LYS A 1 381 ? 20.488 13.664 -14.961 1.00 94.94 381 LYS A C 1
ATOM 3115 O O . LYS A 1 381 ? 21.681 13.901 -14.832 1.00 94.94 381 LYS A O 1
ATOM 3120 N N . ASN A 1 382 ? 19.790 13.031 -14.017 1.00 94.94 382 ASN A N 1
ATOM 3121 C CA . ASN A 1 382 ? 20.402 12.633 -12.748 1.00 94.94 382 ASN A CA 1
ATOM 3122 C C . ASN A 1 382 ? 21.573 11.650 -12.937 1.00 94.94 382 ASN A C 1
ATOM 3124 O O . ASN A 1 382 ? 22.614 11.817 -12.304 1.00 94.94 382 ASN A O 1
ATOM 3128 N N . LEU A 1 383 ? 21.450 10.685 -13.853 1.00 96.19 383 LEU A N 1
ATOM 3129 C CA . LEU A 1 383 ? 22.549 9.788 -14.223 1.00 96.19 383 LEU A CA 1
ATOM 3130 C C . LEU A 1 383 ? 23.751 10.550 -14.800 1.00 96.19 383 LEU A C 1
ATOM 3132 O O . LEU A 1 383 ? 24.902 10.196 -14.536 1.00 96.19 383 LEU A O 1
ATOM 3136 N N . LEU A 1 384 ? 23.509 11.589 -15.600 1.00 96.62 384 LEU A N 1
ATOM 3137 C CA . LEU A 1 384 ? 24.557 12.438 -16.166 1.00 96.62 384 LEU A CA 1
ATOM 3138 C C . LEU A 1 384 ? 25.202 13.338 -15.112 1.00 96.62 384 LEU A C 1
ATOM 3140 O O . LEU A 1 384 ? 26.411 13.565 -15.167 1.00 96.62 384 LEU A O 1
ATOM 3144 N N . ASP A 1 385 ? 24.426 13.811 -14.141 1.00 94.75 385 ASP A N 1
ATOM 3145 C CA . ASP A 1 385 ? 24.901 14.619 -13.022 1.00 94.75 385 ASP A CA 1
ATOM 3146 C C . ASP A 1 385 ? 25.817 13.817 -12.100 1.00 94.75 385 ASP A C 1
ATOM 3148 O O . ASP A 1 385 ? 26.947 14.244 -11.862 1.00 94.75 385 ASP A O 1
ATOM 3152 N N . GLU A 1 386 ? 25.375 12.638 -11.653 1.00 94.31 386 GLU A N 1
ATOM 3153 C CA . GLU A 1 386 ? 26.169 11.750 -10.795 1.00 94.31 386 GLU A CA 1
ATOM 3154 C C . GLU A 1 386 ? 27.374 11.156 -11.521 1.00 94.31 386 GLU A C 1
ATOM 3156 O O . GLU A 1 386 ? 28.437 10.990 -10.926 1.00 94.31 386 GLU A O 1
ATOM 3161 N N . PHE A 1 387 ? 27.189 10.809 -12.795 1.00 95.06 387 PHE A N 1
ATOM 3162 C CA . PHE A 1 387 ? 28.195 10.263 -13.699 1.00 95.06 387 PHE A CA 1
ATOM 3163 C C . PHE A 1 387 ? 29.039 9.106 -13.129 1.00 95.06 387 PHE A C 1
ATOM 3165 O O . PHE A 1 387 ? 30.249 9.024 -13.338 1.00 95.06 387 PHE A O 1
ATOM 3172 N N . LYS A 1 388 ? 28.393 8.167 -12.426 1.00 96.69 388 LYS A N 1
ATOM 3173 C CA . LYS A 1 388 ? 29.024 6.952 -11.880 1.00 96.69 388 LYS A CA 1
ATOM 3174 C C . LYS A 1 388 ? 28.630 5.718 -12.687 1.00 96.69 388 LYS A C 1
ATOM 3176 O O . LYS A 1 388 ? 27.448 5.454 -12.900 1.00 96.69 388 LYS A O 1
ATOM 3181 N N . PHE A 1 389 ? 29.619 4.920 -13.091 1.00 96.19 389 PHE A N 1
ATOM 3182 C CA . PHE A 1 389 ? 29.402 3.687 -13.858 1.00 96.19 389 PHE A CA 1
ATOM 3183 C C . PHE A 1 389 ? 28.428 2.725 -13.171 1.00 96.19 389 PHE A C 1
ATOM 3185 O O . PHE A 1 389 ? 27.579 2.140 -13.833 1.00 96.19 389 PHE A O 1
ATOM 3192 N N . GLU A 1 390 ? 28.553 2.550 -11.857 1.00 94.75 390 GLU A N 1
ATOM 3193 C CA . GLU A 1 390 ? 27.733 1.654 -11.045 1.00 94.75 390 GLU A CA 1
ATOM 3194 C C . GLU A 1 390 ? 26.248 2.001 -11.167 1.00 94.75 390 GLU A C 1
ATOM 3196 O O . GLU A 1 390 ? 25.423 1.106 -11.362 1.00 94.75 390 GLU A O 1
ATOM 3201 N N . THR A 1 391 ? 25.927 3.297 -11.146 1.00 94.38 391 THR A N 1
ATOM 3202 C CA . THR A 1 391 ? 24.569 3.818 -11.304 1.00 94.38 391 THR A CA 1
ATOM 3203 C C . THR A 1 391 ? 24.026 3.520 -12.706 1.00 94.38 391 THR A C 1
ATOM 3205 O O . THR A 1 391 ? 22.945 2.945 -12.841 1.00 94.38 391 THR A O 1
ATOM 3208 N N . TYR A 1 392 ? 24.809 3.782 -13.764 1.00 95.38 392 TYR A N 1
ATOM 3209 C CA . TYR A 1 392 ? 24.436 3.412 -15.140 1.00 95.38 392 TYR A CA 1
ATOM 3210 C C . TYR A 1 392 ? 24.271 1.900 -15.311 1.00 95.38 392 TYR A C 1
ATOM 3212 O O . TYR A 1 392 ? 23.340 1.433 -15.966 1.00 95.38 392 TYR A O 1
ATOM 3220 N N . PHE A 1 393 ? 25.167 1.107 -14.729 1.00 93.12 393 PHE A N 1
ATOM 3221 C CA . PHE A 1 393 ? 25.107 -0.344 -14.813 1.00 93.12 393 PHE A CA 1
ATOM 3222 C C . PHE A 1 393 ? 23.848 -0.886 -14.129 1.00 93.12 393 PHE A C 1
ATOM 3224 O O . PHE A 1 393 ? 23.194 -1.765 -14.694 1.00 93.12 393 PHE A O 1
ATOM 3231 N N . CYS A 1 394 ? 23.485 -0.344 -12.961 1.00 91.00 394 CYS A N 1
ATOM 3232 C CA . CYS A 1 394 ? 22.248 -0.681 -12.260 1.00 91.00 394 CYS A CA 1
ATOM 3233 C C . CYS A 1 394 ? 21.015 -0.305 -13.094 1.00 91.00 394 CYS A C 1
ATOM 3235 O O . CYS A 1 394 ? 20.198 -1.178 -13.377 1.00 91.00 394 CYS A O 1
ATOM 3237 N N . PHE A 1 395 ? 20.947 0.931 -13.603 1.00 93.25 395 PHE A N 1
ATOM 3238 C CA . PHE A 1 395 ? 19.872 1.406 -14.485 1.00 93.25 395 PHE A CA 1
ATOM 3239 C C . PHE A 1 395 ? 19.633 0.484 -15.690 1.00 93.25 395 PHE A C 1
ATOM 3241 O O . PHE A 1 395 ? 18.497 0.196 -16.065 1.00 93.25 395 PHE A O 1
ATOM 3248 N N . ILE A 1 396 ? 20.710 -0.007 -16.306 1.00 90.88 396 ILE A N 1
ATOM 3249 C CA . ILE A 1 396 ? 20.636 -0.861 -17.496 1.00 90.88 396 ILE A CA 1
ATOM 3250 C C . ILE A 1 396 ? 20.293 -2.309 -17.148 1.00 90.88 396 ILE A C 1
ATOM 3252 O O . ILE A 1 396 ? 19.513 -2.943 -17.863 1.00 90.88 396 ILE A O 1
ATOM 3256 N N . LYS A 1 397 ? 20.916 -2.854 -16.097 1.00 84.25 397 LYS A N 1
ATOM 3257 C CA . LYS A 1 397 ? 20.762 -4.257 -15.693 1.00 84.25 397 LYS A CA 1
ATOM 3258 C C . LYS A 1 397 ? 19.420 -4.503 -14.997 1.00 84.25 397 LYS A C 1
ATOM 3260 O O . LYS A 1 397 ? 18.801 -5.528 -15.263 1.00 84.25 397 LYS A O 1
ATOM 3265 N N . SER A 1 398 ? 19.017 -3.587 -14.123 1.00 84.19 398 SER A N 1
ATOM 3266 C CA . SER A 1 398 ? 17.909 -3.715 -13.175 1.00 84.19 398 SER A CA 1
ATOM 3267 C C . SER A 1 398 ? 17.073 -2.430 -13.163 1.00 84.19 398 SER A C 1
ATOM 3269 O O . SER A 1 398 ? 17.018 -1.717 -12.164 1.00 84.19 398 SER A O 1
ATOM 3271 N N . TYR A 1 399 ? 16.420 -2.134 -14.293 1.00 87.50 399 TYR A N 1
ATOM 3272 C CA . TYR A 1 399 ? 15.651 -0.896 -14.480 1.00 87.50 399 TYR A CA 1
ATOM 3273 C C . TYR A 1 399 ? 14.547 -0.705 -13.424 1.00 87.50 399 TYR A C 1
ATOM 3275 O O . TYR A 1 399 ? 14.393 0.396 -12.911 1.00 87.50 399 TYR A O 1
ATOM 3283 N N . GLU A 1 400 ? 13.831 -1.773 -13.046 1.00 87.44 400 GLU A N 1
ATOM 3284 C CA . GLU A 1 400 ? 12.764 -1.725 -12.025 1.00 87.44 400 GLU A CA 1
ATOM 3285 C C . GLU A 1 400 ? 13.287 -1.256 -10.668 1.00 87.44 400 GLU A C 1
ATOM 3287 O O . GLU A 1 400 ? 12.774 -0.287 -10.113 1.00 87.44 400 GLU A O 1
ATOM 3292 N N . THR A 1 401 ? 14.345 -1.900 -10.173 1.00 87.44 401 THR A N 1
ATOM 3293 C CA . THR A 1 401 ? 14.995 -1.541 -8.908 1.00 87.44 401 THR A CA 1
ATOM 3294 C C . THR A 1 401 ? 15.499 -0.105 -8.944 1.00 87.44 401 THR A C 1
ATOM 3296 O O . THR A 1 401 ? 15.163 0.682 -8.070 1.00 87.44 401 THR A O 1
ATOM 3299 N N . PHE A 1 402 ? 16.214 0.267 -10.009 1.00 92.50 402 PHE A N 1
ATOM 3300 C CA . PHE A 1 402 ? 16.744 1.618 -10.145 1.00 92.50 402 PHE A CA 1
ATOM 3301 C C . PHE A 1 402 ? 15.639 2.685 -10.112 1.00 92.50 402 PHE A C 1
ATOM 3303 O O . PHE A 1 402 ? 15.778 3.704 -9.441 1.00 92.50 402 PHE A O 1
ATOM 3310 N N . VAL A 1 403 ? 14.537 2.471 -10.840 1.00 93.31 403 VAL A N 1
ATOM 3311 C CA . VAL A 1 403 ? 13.419 3.424 -10.870 1.00 93.31 403 VAL A CA 1
ATOM 3312 C C . VAL A 1 403 ? 12.778 3.547 -9.492 1.00 93.31 403 VAL A C 1
ATOM 3314 O O . VAL A 1 403 ? 12.489 4.664 -9.068 1.00 93.31 403 VAL A O 1
ATOM 3317 N N . LYS A 1 404 ? 12.582 2.432 -8.779 1.00 93.56 404 LYS A N 1
ATOM 3318 C CA . LYS A 1 404 ? 12.073 2.457 -7.403 1.00 93.56 404 LYS A CA 1
ATOM 3319 C C . LYS A 1 404 ? 12.986 3.279 -6.494 1.00 93.56 404 LYS A C 1
ATOM 3321 O O . LYS A 1 404 ? 12.483 4.190 -5.834 1.00 93.56 404 LYS A O 1
ATOM 3326 N N . ASP A 1 405 ? 14.289 3.020 -6.507 1.00 94.06 405 ASP A N 1
ATOM 3327 C CA . ASP A 1 405 ? 15.265 3.733 -5.674 1.00 94.06 405 ASP A CA 1
ATOM 3328 C C . ASP A 1 405 ? 15.273 5.235 -5.992 1.00 94.06 405 ASP A C 1
ATOM 3330 O O . ASP A 1 405 ? 15.141 6.070 -5.099 1.00 94.06 405 ASP A O 1
ATOM 3334 N N . PHE A 1 406 ? 15.292 5.592 -7.280 1.00 95.56 406 PHE A N 1
ATOM 3335 C CA . PHE A 1 406 ? 15.245 6.985 -7.720 1.00 95.56 406 PHE A CA 1
ATOM 3336 C C . PHE A 1 406 ? 13.988 7.715 -7.226 1.00 95.56 406 PHE A C 1
ATOM 3338 O O . PHE A 1 406 ? 14.065 8.852 -6.760 1.00 95.56 406 PHE A O 1
ATOM 3345 N N . ILE A 1 407 ? 12.816 7.078 -7.316 1.00 96.69 407 ILE A N 1
ATOM 3346 C CA . ILE A 1 407 ? 11.558 7.650 -6.817 1.00 96.69 407 ILE A CA 1
ATOM 3347 C C . ILE A 1 407 ? 11.636 7.868 -5.307 1.00 96.69 407 ILE A C 1
ATOM 3349 O O . ILE A 1 407 ? 11.259 8.940 -4.825 1.00 96.69 407 ILE A O 1
ATOM 3353 N N . PHE A 1 408 ? 12.141 6.879 -4.571 1.00 96.00 408 PHE A N 1
ATOM 3354 C CA . PHE A 1 408 ? 12.294 6.967 -3.125 1.00 96.00 408 PHE A CA 1
ATOM 3355 C C . PHE A 1 408 ? 13.213 8.119 -2.719 1.00 96.00 408 PHE A C 1
ATOM 3357 O O . PHE A 1 408 ? 12.847 8.917 -1.856 1.00 96.00 408 PHE A O 1
ATOM 3364 N N . ASP A 1 409 ? 14.345 8.285 -3.400 1.00 95.25 409 ASP A N 1
ATOM 3365 C CA . ASP A 1 409 ? 15.277 9.383 -3.147 1.00 95.25 409 ASP A CA 1
ATOM 3366 C C . ASP A 1 409 ? 14.639 10.756 -3.395 1.00 95.25 409 ASP A C 1
ATOM 3368 O O . ASP A 1 409 ? 14.867 11.698 -2.628 1.00 95.25 409 ASP A O 1
ATOM 3372 N N . LYS A 1 410 ? 13.787 10.893 -4.424 1.00 95.44 410 LYS A N 1
ATOM 3373 C CA . LYS A 1 410 ? 13.032 12.138 -4.663 1.00 95.44 410 LYS A CA 1
ATOM 3374 C C . LYS A 1 410 ? 12.015 12.418 -3.561 1.00 95.44 410 LYS A C 1
ATOM 3376 O O . LYS A 1 410 ? 11.923 13.567 -3.126 1.00 95.44 410 LYS A O 1
ATOM 3381 N N . ILE A 1 411 ? 11.295 11.396 -3.096 1.00 95.56 411 ILE A N 1
ATOM 3382 C CA . ILE A 1 411 ? 10.353 11.508 -1.971 1.00 95.56 411 ILE A CA 1
ATOM 3383 C C . ILE A 1 411 ? 11.114 11.926 -0.711 1.00 95.56 411 ILE A C 1
ATOM 3385 O O . ILE A 1 411 ? 10.784 12.942 -0.099 1.00 95.56 411 ILE A O 1
ATOM 3389 N N . LYS A 1 412 ? 12.186 11.209 -0.362 1.00 95.75 412 LYS A N 1
ATOM 3390 C CA . LYS A 1 412 ? 13.027 11.511 0.800 1.00 95.75 412 LYS A CA 1
ATOM 3391 C C . LYS A 1 412 ? 13.545 12.943 0.754 1.00 95.75 412 LYS A C 1
ATOM 3393 O O . LYS A 1 412 ? 13.346 13.693 1.705 1.00 95.75 412 LYS A O 1
ATOM 3398 N N . LYS A 1 413 ? 14.118 13.369 -0.376 1.00 93.88 413 LYS A N 1
ATOM 3399 C CA . LYS A 1 413 ? 14.605 14.745 -0.548 1.00 93.88 413 LYS A CA 1
ATOM 3400 C C . LYS A 1 413 ? 13.495 15.784 -0.352 1.00 93.88 413 LYS A C 1
ATOM 3402 O O . LYS A 1 413 ? 13.727 16.777 0.330 1.00 93.88 413 LYS A O 1
ATOM 3407 N N . GLN A 1 414 ? 12.310 15.570 -0.927 1.00 93.50 414 GLN A N 1
ATOM 3408 C CA . GLN A 1 414 ? 11.205 16.529 -0.823 1.00 93.50 414 GLN A CA 1
ATOM 3409 C C . GLN A 1 414 ? 10.657 16.639 0.601 1.00 93.50 414 GLN A C 1
ATOM 3411 O O . GLN A 1 414 ? 10.347 17.743 1.038 1.00 93.50 414 GLN A O 1
ATOM 3416 N N . PHE A 1 415 ? 10.519 15.523 1.317 1.00 93.75 415 PHE A N 1
ATOM 3417 C CA . PHE A 1 415 ? 9.815 15.494 2.602 1.00 93.75 415 PHE A CA 1
ATOM 3418 C C . PHE A 1 415 ? 10.724 15.605 3.826 1.00 93.75 415 PHE A C 1
ATOM 3420 O O . PHE A 1 415 ? 10.246 16.004 4.888 1.00 93.75 415 PHE A O 1
ATOM 3427 N N . SER A 1 416 ? 12.024 15.330 3.679 1.00 90.94 416 SER A N 1
ATOM 3428 C CA . SER A 1 416 ? 13.034 15.684 4.686 1.00 90.94 416 SER A CA 1
ATOM 3429 C C . SER A 1 416 ? 13.379 17.181 4.679 1.00 90.94 416 SER A C 1
ATOM 3431 O O . SER A 1 416 ? 13.906 17.686 5.664 1.00 90.94 416 SER A O 1
ATOM 3433 N N . ALA A 1 417 ? 13.084 17.911 3.597 1.00 90.62 417 ALA A N 1
ATOM 3434 C CA . ALA A 1 417 ? 13.303 19.355 3.536 1.00 90.62 417 ALA A CA 1
ATOM 3435 C C . ALA A 1 417 ? 12.265 20.119 4.377 1.00 90.62 417 ALA A C 1
ATOM 3437 O O . ALA A 1 417 ? 11.069 19.833 4.303 1.00 90.62 417 ALA A O 1
ATOM 3438 N N . GLU A 1 418 ? 12.721 21.118 5.143 1.00 87.19 418 GLU A N 1
ATOM 3439 C CA . GLU A 1 418 ? 11.876 22.116 5.833 1.00 87.19 418 GLU A CA 1
ATOM 3440 C C . GLU A 1 418 ? 10.734 21.526 6.682 1.00 87.19 418 GLU A C 1
ATOM 3442 O O . GLU A 1 418 ? 9.662 22.135 6.809 1.00 87.19 418 GLU A O 1
ATOM 3447 N N . ASN A 1 419 ? 10.936 20.320 7.224 1.00 87.44 419 ASN A N 1
ATOM 3448 C CA . ASN A 1 419 ? 9.934 19.577 7.989 1.00 87.44 419 ASN A CA 1
ATOM 3449 C C . ASN A 1 419 ? 8.596 19.405 7.238 1.00 87.44 419 ASN A C 1
ATOM 3451 O O . ASN A 1 419 ? 7.530 19.364 7.851 1.00 87.44 419 ASN A O 1
ATOM 3455 N N . ARG A 1 420 ? 8.621 19.304 5.901 1.00 92.50 420 ARG A N 1
ATOM 3456 C CA . ARG A 1 420 ? 7.410 19.190 5.064 1.00 92.50 420 ARG A CA 1
ATOM 3457 C C . ARG A 1 420 ? 6.564 17.963 5.405 1.00 92.50 420 ARG A C 1
ATOM 3459 O O . ARG A 1 420 ? 5.343 18.062 5.360 1.00 92.50 420 ARG A O 1
ATOM 3466 N N . MET A 1 421 ? 7.187 16.842 5.779 1.00 93.62 421 MET A N 1
ATOM 3467 C CA . MET A 1 421 ? 6.457 15.666 6.270 1.00 93.62 421 MET A CA 1
ATOM 3468 C C . MET A 1 421 ? 5.672 15.970 7.549 1.00 93.62 421 MET A C 1
ATOM 3470 O O . MET A 1 421 ? 4.485 15.676 7.615 1.00 93.62 421 MET A O 1
ATOM 3474 N N . ILE A 1 422 ? 6.317 16.629 8.517 1.00 92.25 422 ILE A N 1
ATOM 3475 C CA . ILE A 1 422 ? 5.704 17.005 9.800 1.00 92.25 422 ILE A CA 1
ATOM 3476 C C . ILE A 1 422 ? 4.531 17.958 9.572 1.00 92.25 422 ILE A C 1
ATOM 3478 O O . ILE A 1 422 ? 3.469 17.772 10.149 1.00 92.25 422 ILE A O 1
ATOM 3482 N N . LYS A 1 423 ? 4.664 18.921 8.653 1.00 93.62 423 LYS A N 1
ATOM 3483 C CA . LYS A 1 423 ? 3.558 19.825 8.292 1.00 93.62 423 LYS A CA 1
ATOM 3484 C C . LYS A 1 423 ? 2.342 19.081 7.723 1.00 93.62 423 LYS A C 1
ATOM 3486 O O . LYS A 1 423 ? 1.214 19.504 7.954 1.00 93.62 423 LYS A O 1
ATOM 3491 N N . LEU A 1 424 ? 2.553 17.997 6.969 1.00 94.81 424 LEU A N 1
ATOM 3492 C CA . LEU A 1 424 ? 1.455 17.155 6.476 1.00 94.81 424 LEU A CA 1
ATOM 3493 C C . LEU A 1 424 ? 0.833 16.317 7.598 1.00 94.81 424 LEU A C 1
ATOM 3495 O O . LEU A 1 424 ? -0.390 16.236 7.668 1.00 94.81 424 LEU A O 1
ATOM 3499 N N . GLU A 1 425 ? 1.652 15.744 8.483 1.00 95.31 425 GLU A N 1
ATOM 3500 C CA . GLU A 1 425 ? 1.181 15.040 9.684 1.00 95.31 425 GLU A CA 1
ATOM 3501 C C . GLU A 1 425 ? 0.319 15.962 10.556 1.00 95.31 425 GLU A C 1
ATOM 3503 O O . GLU A 1 425 ? -0.795 15.599 10.918 1.00 95.31 425 GLU A O 1
ATOM 3508 N N . GLU A 1 426 ? 0.787 17.182 10.826 1.00 94.75 426 GLU A N 1
ATOM 3509 C CA . GLU A 1 426 ? 0.064 18.191 11.605 1.00 94.75 426 GLU A CA 1
ATOM 3510 C C . GLU A 1 426 ? -1.231 18.638 10.921 1.00 94.75 426 GLU A C 1
ATOM 3512 O O . GLU A 1 426 ? -2.242 18.808 11.599 1.00 94.75 426 GLU A O 1
ATOM 3517 N N . LYS A 1 427 ? -1.235 18.798 9.589 1.00 95.56 427 LYS A N 1
ATOM 3518 C CA . LYS A 1 427 ? -2.454 19.100 8.820 1.00 95.56 427 LYS A CA 1
ATOM 3519 C C . LYS A 1 427 ? -3.510 18.009 9.030 1.00 95.56 427 LYS A C 1
ATOM 3521 O O . LYS A 1 427 ? -4.621 18.327 9.444 1.00 95.56 427 LYS A O 1
ATOM 3526 N N . LEU A 1 428 ? -3.155 16.747 8.776 1.00 95.31 428 LEU A N 1
ATOM 3527 C CA . LEU A 1 428 ? -4.072 15.609 8.917 1.00 95.31 428 LEU A CA 1
ATOM 3528 C C . LEU A 1 428 ? -4.540 15.442 10.365 1.00 95.31 428 LEU A C 1
ATOM 3530 O O . LEU A 1 428 ? -5.718 15.198 10.619 1.00 95.31 428 LEU A O 1
ATOM 3534 N N . LEU A 1 429 ? -3.630 15.613 11.322 1.00 95.69 429 LEU A N 1
ATOM 3535 C CA . LEU A 1 429 ? -3.957 15.545 12.737 1.00 95.69 429 LEU A CA 1
ATOM 3536 C C . LEU A 1 429 ? -4.965 16.632 13.128 1.00 95.69 429 LEU A C 1
ATOM 3538 O O . LEU A 1 429 ? -5.975 16.319 13.747 1.00 95.69 429 LEU A O 1
ATOM 3542 N N . ASN A 1 430 ? -4.740 17.882 12.712 1.00 95.25 430 ASN A N 1
ATOM 3543 C CA . ASN A 1 430 ? -5.662 18.983 12.986 1.00 95.25 430 ASN A CA 1
ATOM 3544 C C . ASN A 1 430 ? -7.044 18.734 12.362 1.00 95.25 430 ASN A C 1
ATOM 3546 O O . ASN A 1 430 ? -8.052 19.004 13.008 1.00 95.25 430 ASN A O 1
ATOM 3550 N N . GLU A 1 431 ? -7.109 18.208 11.134 1.00 94.81 431 GLU A N 1
ATOM 3551 C CA . GLU A 1 431 ? -8.375 17.829 10.490 1.00 94.81 431 GLU A CA 1
ATOM 3552 C C . GLU A 1 431 ? -9.144 16.800 11.333 1.00 94.81 431 GLU A C 1
ATOM 3554 O O . GLU A 1 431 ? -10.307 17.029 11.666 1.00 94.81 431 GLU A O 1
ATOM 3559 N N . GLY A 1 432 ? -8.488 15.709 11.746 1.00 94.56 432 GLY A N 1
ATOM 3560 C CA . GLY A 1 432 ? -9.114 14.670 12.568 1.00 94.56 432 GLY A CA 1
ATOM 3561 C C . GLY A 1 432 ? -9.494 15.145 13.976 1.00 94.56 432 GLY A C 1
ATOM 3562 O O . GLY A 1 432 ? -10.598 14.867 14.444 1.00 94.56 432 GLY A O 1
ATOM 3563 N N . THR A 1 433 ? -8.627 15.913 14.643 1.00 95.50 433 THR A N 1
ATOM 3564 C CA . THR A 1 433 ? -8.902 16.500 15.966 1.00 95.50 433 THR A CA 1
ATOM 3565 C C . THR A 1 433 ? -10.084 17.473 15.911 1.00 95.50 433 THR A C 1
ATOM 3567 O O . THR A 1 433 ? -10.914 17.482 16.823 1.00 95.50 433 THR A O 1
ATOM 3570 N N . ASN A 1 434 ? -10.195 18.287 14.858 1.00 95.38 434 ASN A N 1
ATOM 3571 C CA . ASN A 1 434 ? -11.313 19.219 14.697 1.00 95.38 434 ASN A CA 1
ATOM 3572 C C . ASN A 1 434 ? -12.639 18.479 14.497 1.00 95.38 434 ASN A C 1
ATOM 3574 O O . ASN A 1 434 ? -13.631 18.848 15.121 1.00 95.38 434 ASN A O 1
ATOM 3578 N N . GLU A 1 435 ? -12.650 17.401 13.712 1.00 94.62 435 GLU A N 1
ATOM 3579 C CA . GLU A 1 435 ? -13.840 16.553 13.561 1.00 94.62 435 GLU A CA 1
ATOM 3580 C C . GLU A 1 435 ? -14.258 15.908 14.886 1.00 94.62 435 GLU A C 1
ATOM 3582 O O . GLU A 1 435 ? -15.443 15.868 15.208 1.00 94.62 435 GLU A O 1
ATOM 3587 N N . MET A 1 436 ? -13.301 15.448 15.699 1.00 95.38 436 MET A N 1
ATOM 3588 C CA . MET A 1 436 ? -13.603 14.926 17.036 1.00 95.38 436 MET A CA 1
ATOM 3589 C C . MET A 1 436 ? -14.240 15.985 17.933 1.00 95.38 436 MET A C 1
ATOM 3591 O O . MET A 1 436 ? -15.233 15.702 18.603 1.00 95.38 436 MET A O 1
ATOM 3595 N N . LYS A 1 437 ? -13.686 17.203 17.946 1.00 95.81 437 LYS A N 1
ATOM 3596 C CA . LYS A 1 437 ? -14.230 18.327 18.722 1.00 95.81 437 LYS A CA 1
ATOM 3597 C C . LYS A 1 437 ? -15.650 18.660 18.282 1.00 95.81 437 LYS A C 1
ATOM 3599 O O . LYS A 1 437 ? -16.533 18.743 19.130 1.00 95.81 437 LYS A O 1
ATOM 3604 N N . GLN A 1 438 ? -15.881 18.735 16.974 1.00 96.19 438 GLN A N 1
ATOM 3605 C CA . GLN A 1 438 ? -17.210 18.948 16.413 1.00 96.19 438 GLN A CA 1
ATOM 3606 C C . GLN A 1 438 ? -18.178 17.820 16.807 1.00 96.19 438 GLN A C 1
ATOM 3608 O O . GLN A 1 438 ? -19.290 18.091 17.249 1.00 96.19 438 GLN A O 1
ATOM 3613 N N . ALA A 1 439 ? -17.761 16.553 16.724 1.00 95.75 439 ALA A N 1
ATOM 3614 C CA . ALA A 1 439 ? -18.599 15.421 17.116 1.00 95.75 439 ALA A CA 1
ATOM 3615 C C . ALA A 1 439 ? -18.974 15.448 18.610 1.00 95.75 439 ALA A C 1
ATOM 3617 O O . A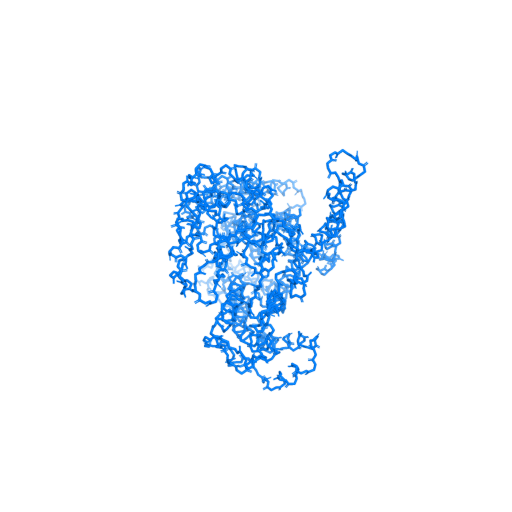LA A 1 439 ? -20.102 15.096 18.959 1.00 95.75 439 ALA A O 1
ATOM 3618 N N . ILE A 1 440 ? -18.053 15.879 19.481 1.00 95.25 440 ILE A N 1
ATOM 3619 C CA . ILE A 1 440 ? -18.292 16.072 20.920 1.00 95.25 440 ILE A CA 1
ATOM 3620 C C . ILE A 1 440 ? -19.304 17.199 21.151 1.00 95.25 440 ILE A C 1
ATOM 3622 O O . ILE A 1 440 ? -20.253 17.010 21.909 1.00 95.25 440 ILE A O 1
ATOM 3626 N N . GLU A 1 441 ? -19.126 18.348 20.498 1.00 94.94 441 GLU A N 1
ATOM 3627 C CA . GLU A 1 441 ? -20.021 19.507 20.622 1.00 94.94 441 GLU A CA 1
ATOM 3628 C C . GLU A 1 441 ? -21.437 19.191 20.130 1.00 94.94 441 GLU A C 1
ATOM 3630 O O . GLU A 1 441 ? -22.418 19.488 20.809 1.00 94.94 441 GLU A O 1
ATOM 3635 N N . GLU A 1 442 ? -21.561 18.530 18.981 1.00 94.06 442 GLU A N 1
ATOM 3636 C CA . GLU A 1 442 ? -22.859 18.131 18.436 1.00 94.06 442 GLU A CA 1
ATOM 3637 C C . GLU A 1 442 ? -23.556 17.077 19.307 1.00 94.06 442 GLU A C 1
ATOM 3639 O O . GLU A 1 442 ? -24.777 17.109 19.442 1.00 94.06 442 GLU A O 1
ATOM 3644 N N . ALA A 1 443 ? -22.807 16.140 19.899 1.00 92.62 443 ALA A N 1
ATOM 3645 C CA . ALA A 1 443 ? -23.367 15.167 20.835 1.00 92.62 443 ALA A CA 1
ATOM 3646 C C . ALA A 1 443 ? -23.801 15.824 22.157 1.00 92.62 443 ALA A C 1
ATOM 3648 O O . ALA A 1 443 ? -24.775 15.394 22.765 1.00 92.62 443 ALA A O 1
ATOM 3649 N N . GLU A 1 444 ? -23.104 16.870 22.606 1.00 92.00 444 GLU A N 1
ATOM 3650 C CA . GLU A 1 444 ? -23.454 17.616 23.824 1.00 92.00 444 GLU A CA 1
ATOM 3651 C C . GLU A 1 444 ? -24.748 18.419 23.641 1.00 92.00 444 GLU A C 1
ATOM 3653 O O . GLU A 1 444 ? -25.513 18.594 24.588 1.00 92.00 444 GLU A O 1
ATOM 3658 N N . GLN A 1 445 ? -25.010 18.878 22.417 1.00 91.62 445 GLN A N 1
ATOM 3659 C CA . GLN A 1 445 ? -26.211 19.634 22.062 1.00 91.62 445 GLN A CA 1
ATOM 3660 C C . GLN A 1 445 ? -27.438 18.756 21.773 1.00 91.62 445 GLN A C 1
ATOM 3662 O O . GLN A 1 445 ? -28.538 19.298 21.665 1.00 91.62 445 GLN A O 1
ATOM 3667 N N . ASP A 1 446 ? -27.291 17.433 21.632 1.00 89.50 446 ASP A N 1
ATOM 3668 C CA . ASP A 1 446 ? -28.416 16.543 21.330 1.00 89.50 446 ASP A CA 1
ATOM 3669 C C . ASP A 1 446 ? -29.232 16.232 22.602 1.00 89.50 446 ASP A C 1
ATOM 3671 O O . ASP A 1 446 ? -28.786 15.458 23.456 1.00 89.50 446 ASP A O 1
ATOM 3675 N N . PRO A 1 447 ? -30.468 16.758 22.733 1.00 84.50 447 PRO A N 1
ATOM 3676 C CA . PRO A 1 447 ? -31.284 16.563 23.929 1.00 84.50 447 PRO A CA 1
ATOM 3677 C C . PRO A 1 447 ? -31.753 15.112 24.111 1.00 84.50 447 PRO A C 1
ATOM 3679 O O . PRO A 1 447 ? -32.297 14.775 25.163 1.00 84.50 447 PRO A O 1
ATOM 3682 N N . LYS A 1 448 ? -31.590 14.246 23.100 1.00 86.38 448 LYS A N 1
ATOM 3683 C CA . LYS A 1 448 ? -31.938 12.820 23.187 1.00 86.38 448 LYS A CA 1
ATOM 3684 C C . LYS A 1 448 ? -30.887 12.006 23.939 1.00 86.38 448 LYS A C 1
ATOM 3686 O O . LYS A 1 448 ? -31.169 10.865 24.299 1.00 86.38 448 LYS A O 1
ATOM 3691 N N . ILE A 1 449 ? -29.694 12.558 24.157 1.00 83.94 449 ILE A N 1
ATOM 3692 C CA . ILE A 1 449 ? -28.580 11.869 24.806 1.00 83.94 449 ILE A CA 1
ATOM 3693 C C . ILE A 1 449 ? -28.574 12.213 26.291 1.00 83.94 449 ILE A C 1
ATOM 3695 O O . ILE A 1 449 ? -28.134 13.287 26.696 1.00 83.94 449 ILE A O 1
ATOM 3699 N N . ASN A 1 450 ? -29.047 11.277 27.109 1.00 80.31 450 ASN A N 1
ATOM 3700 C CA . ASN A 1 450 ? -29.195 11.459 28.553 1.00 80.31 450 ASN A CA 1
ATOM 3701 C C . ASN A 1 450 ? -28.234 10.606 29.398 1.00 80.31 450 ASN A C 1
ATOM 3703 O O . ASN A 1 450 ? -28.287 10.680 30.624 1.00 80.31 450 ASN A O 1
ATOM 3707 N N . ASP A 1 451 ? -27.367 9.805 28.771 1.00 84.19 451 ASP A N 1
ATOM 3708 C CA . ASP A 1 451 ? -26.363 8.986 29.446 1.00 84.19 451 ASP A CA 1
ATOM 3709 C C . ASP A 1 451 ? -25.004 8.998 28.716 1.00 84.19 451 ASP A C 1
ATOM 3711 O O . ASP A 1 451 ? -24.878 9.332 27.534 1.00 84.19 451 ASP A O 1
ATOM 3715 N N . ILE A 1 452 ? -23.940 8.627 29.436 1.00 85.62 452 ILE A N 1
ATOM 3716 C CA . ILE A 1 452 ? -22.568 8.610 28.896 1.00 85.62 452 ILE A CA 1
ATOM 3717 C C . ILE A 1 452 ? -22.394 7.533 27.822 1.00 85.62 452 ILE A C 1
ATOM 3719 O O . ILE A 1 452 ? -21.653 7.724 26.858 1.00 85.62 452 ILE A O 1
ATOM 3723 N N . LYS A 1 453 ? -23.115 6.415 27.944 1.00 86.88 453 LYS A N 1
ATOM 3724 C CA . LYS A 1 453 ? -23.102 5.336 26.953 1.00 86.88 453 LYS A CA 1
ATOM 3725 C C . LYS A 1 453 ? -23.639 5.810 25.602 1.00 86.88 453 LYS A C 1
ATOM 3727 O O . LYS A 1 453 ? -23.007 5.557 24.575 1.00 86.88 453 LYS A O 1
ATOM 3732 N N . GLY A 1 454 ? -24.774 6.501 25.584 1.00 88.38 454 GLY A N 1
ATOM 3733 C CA . GLY A 1 454 ? -25.350 7.120 24.394 1.00 88.38 454 GLY A CA 1
ATOM 3734 C C . GLY A 1 454 ? -24.456 8.220 23.831 1.00 88.38 454 GLY A C 1
ATOM 3735 O O . GLY A 1 454 ? -24.287 8.305 22.613 1.00 88.38 454 GLY A O 1
ATOM 3736 N N . PHE A 1 455 ? -23.813 8.997 24.704 1.00 91.00 455 PHE A N 1
ATOM 3737 C CA . PHE A 1 455 ? -22.881 10.051 24.307 1.00 91.00 455 PHE A CA 1
ATOM 3738 C C . PHE A 1 455 ? -21.650 9.501 23.571 1.00 91.00 455 PHE A C 1
ATOM 3740 O O . PHE A 1 455 ? -21.394 9.884 22.428 1.00 91.00 455 PHE A O 1
ATOM 3747 N N . ILE A 1 456 ? -20.942 8.534 24.166 1.00 91.81 456 ILE A N 1
ATOM 3748 C CA . ILE A 1 456 ? -19.776 7.875 23.553 1.00 91.81 456 ILE A CA 1
ATOM 3749 C C . ILE A 1 456 ? -20.155 7.235 22.212 1.00 91.81 456 ILE A C 1
ATOM 3751 O O . ILE A 1 456 ? -19.476 7.448 21.206 1.00 91.81 456 ILE A O 1
ATOM 3755 N N . LYS A 1 457 ? -21.268 6.490 22.170 1.00 90.12 457 LYS A N 1
ATOM 3756 C CA . LYS A 1 457 ? -21.741 5.850 20.933 1.00 90.12 457 LYS A CA 1
ATOM 3757 C C . LYS A 1 457 ? -22.061 6.860 19.837 1.00 90.12 457 LYS A C 1
ATOM 3759 O O . LYS A 1 457 ? -21.767 6.594 18.675 1.00 90.12 457 LYS A O 1
ATOM 3764 N N . THR A 1 458 ? -22.627 8.011 20.193 1.00 91.81 458 THR A N 1
ATOM 3765 C CA . THR A 1 458 ? -22.936 9.070 19.225 1.00 91.81 458 THR A CA 1
ATOM 3766 C C . THR A 1 458 ? -21.669 9.680 18.639 1.00 91.81 458 THR A C 1
ATOM 3768 O O . THR A 1 458 ? -21.601 9.854 17.423 1.00 91.81 458 THR A O 1
ATOM 3771 N N . ILE A 1 459 ? -20.645 9.937 19.461 1.00 93.69 459 ILE A N 1
ATOM 3772 C CA . ILE A 1 459 ? -19.338 10.407 18.976 1.00 93.69 459 ILE A CA 1
ATOM 3773 C C . ILE A 1 459 ? -18.740 9.392 17.996 1.00 93.69 459 ILE A C 1
ATOM 3775 O O . ILE A 1 459 ? -18.385 9.757 16.875 1.00 93.69 459 ILE A O 1
ATOM 3779 N N . CYS A 1 460 ? -18.675 8.112 18.382 1.00 92.94 460 CYS A N 1
ATOM 3780 C CA . CYS A 1 460 ? -18.138 7.058 17.518 1.00 92.94 460 CYS A CA 1
ATOM 3781 C C . CYS A 1 460 ? -18.901 6.953 16.194 1.00 92.94 460 CYS A C 1
ATOM 3783 O O . CYS A 1 460 ? -18.277 6.818 15.145 1.00 92.94 460 CYS A O 1
ATOM 3785 N N . LYS A 1 461 ? -20.233 7.076 16.232 1.00 89.94 461 LYS A N 1
ATOM 3786 C CA . LYS A 1 461 ? -21.078 7.056 15.036 1.00 89.94 461 LYS A CA 1
ATOM 3787 C C . LYS A 1 461 ? -20.811 8.245 14.114 1.00 89.94 461 LYS A C 1
ATOM 3789 O O . LYS A 1 461 ? -20.649 8.064 12.915 1.00 89.94 461 LYS A O 1
ATOM 3794 N N . LYS A 1 462 ? -20.726 9.466 14.647 1.00 91.62 462 LYS A N 1
ATOM 3795 C CA . LYS A 1 462 ? -20.440 10.665 13.833 1.00 91.62 462 LYS A CA 1
ATOM 3796 C C . LYS A 1 462 ? -19.094 10.568 13.106 1.00 91.62 462 LYS A C 1
ATOM 3798 O O . LYS A 1 462 ? -18.963 11.074 11.998 1.00 91.62 462 LYS A O 1
ATOM 3803 N N . LEU A 1 463 ? -18.126 9.880 13.707 1.00 92.69 463 LEU A N 1
ATOM 3804 C CA . LEU A 1 463 ? -16.768 9.730 13.184 1.00 92.69 463 LEU A CA 1
ATOM 3805 C C . LEU A 1 463 ? -16.565 8.460 12.335 1.00 92.69 463 LEU A C 1
ATOM 3807 O O . LEU A 1 463 ? -15.473 8.248 11.807 1.00 92.69 463 LEU A O 1
ATOM 3811 N N . GLU A 1 464 ? -17.591 7.620 12.166 1.00 88.75 464 GLU A N 1
ATOM 3812 C CA . GLU A 1 464 ? -17.462 6.264 11.606 1.00 88.75 464 GLU A CA 1
ATOM 3813 C C . GLU A 1 464 ? -17.040 6.214 10.129 1.00 88.75 464 GLU A C 1
ATOM 3815 O O . GLU A 1 464 ? -16.564 5.185 9.658 1.00 88.75 464 GLU A O 1
ATOM 3820 N N . ASN A 1 465 ? -17.189 7.309 9.383 1.00 86.12 465 ASN A N 1
ATOM 3821 C CA . ASN A 1 465 ? -16.749 7.368 7.985 1.00 86.12 465 ASN A CA 1
ATOM 3822 C C . ASN A 1 465 ? -15.247 7.669 7.846 1.00 86.12 465 ASN A C 1
ATOM 3824 O O . ASN A 1 465 ? -14.683 7.452 6.776 1.00 86.12 465 ASN A O 1
ATOM 3828 N N . LYS A 1 466 ? -14.599 8.160 8.912 1.00 87.69 466 LYS A N 1
ATOM 3829 C CA . LYS A 1 466 ? -13.185 8.574 8.899 1.00 87.69 466 LYS A CA 1
ATOM 3830 C C . LYS A 1 466 ? -12.305 7.767 9.839 1.00 87.69 466 LYS A C 1
ATOM 3832 O O . LYS A 1 466 ? -11.144 7.522 9.527 1.00 87.69 466 LYS A O 1
ATOM 3837 N N . LEU A 1 467 ? -12.844 7.371 10.986 1.00 92.44 467 LEU A N 1
ATOM 3838 C CA . LEU A 1 467 ? -12.112 6.715 12.060 1.00 92.44 467 LEU A CA 1
ATOM 3839 C C . LEU A 1 467 ? -12.721 5.341 12.319 1.00 92.44 467 LEU A C 1
ATOM 3841 O O . LEU A 1 467 ? -13.940 5.230 12.440 1.00 92.44 467 LEU A O 1
ATOM 3845 N N . VAL A 1 468 ? -11.900 4.295 12.462 1.00 89.88 468 VAL A N 1
ATOM 3846 C CA . VAL A 1 468 ? -12.393 3.016 13.004 1.00 89.88 468 VAL A CA 1
ATOM 3847 C C . VAL A 1 468 ? -12.005 2.885 14.462 1.00 89.88 468 VAL A C 1
ATOM 3849 O O . VAL A 1 468 ? -10.849 3.070 14.842 1.00 89.88 468 VAL A O 1
ATOM 3852 N N . PHE A 1 469 ? -12.991 2.524 15.274 1.00 90.00 469 PHE A N 1
ATOM 3853 C CA . PHE A 1 469 ? -12.809 2.305 16.701 1.00 90.00 469 PHE A CA 1
ATOM 3854 C C . PHE A 1 469 ? -12.861 0.812 17.026 1.00 90.00 469 PHE A C 1
ATOM 3856 O O . PHE A 1 469 ? -13.515 0.018 16.335 1.00 90.00 469 PHE A O 1
ATOM 3863 N N . SER A 1 470 ? -12.180 0.437 18.106 1.00 86.69 470 SER A N 1
ATOM 3864 C CA . SER A 1 470 ? -12.312 -0.880 18.727 1.00 86.69 470 SER A CA 1
ATOM 3865 C C . SER A 1 470 ? -13.680 -0.979 19.396 1.00 86.69 470 SER A C 1
ATOM 3867 O O . SER A 1 470 ? -13.985 -0.213 20.311 1.00 86.69 470 SER A O 1
ATOM 3869 N N . LYS A 1 471 ? -14.523 -1.905 18.927 1.00 84.69 471 LYS A N 1
ATOM 3870 C CA . LYS A 1 471 ? -15.855 -2.105 19.509 1.00 84.69 471 LYS A CA 1
ATOM 3871 C C . LYS A 1 471 ? -15.756 -2.565 20.960 1.00 84.69 471 LYS A C 1
ATOM 3873 O O . LYS A 1 471 ? -16.481 -2.042 21.795 1.00 84.69 471 LYS A O 1
ATOM 3878 N N . ASP A 1 472 ? -14.827 -3.475 21.253 1.00 82.38 472 ASP A N 1
ATOM 3879 C CA . ASP A 1 472 ? -14.606 -4.009 22.598 1.00 82.38 472 ASP A CA 1
ATOM 3880 C C . ASP A 1 472 ? -14.215 -2.902 23.586 1.00 82.38 472 ASP A C 1
ATOM 3882 O O . ASP A 1 472 ? -14.790 -2.812 24.671 1.00 82.38 472 ASP A O 1
ATOM 3886 N N . ASP A 1 473 ? -13.278 -2.024 23.205 1.00 86.94 473 ASP A N 1
ATOM 3887 C CA . ASP A 1 473 ? -12.850 -0.918 24.068 1.00 86.94 473 ASP A CA 1
ATOM 3888 C C . ASP A 1 473 ? -13.985 0.092 24.278 1.00 86.94 473 ASP A C 1
ATOM 3890 O O . ASP A 1 473 ? -14.249 0.493 25.414 1.00 86.94 473 ASP A O 1
ATOM 3894 N N . VAL A 1 474 ? -14.709 0.457 23.211 1.00 89.44 474 VAL A N 1
ATOM 3895 C CA . VAL A 1 474 ? -15.863 1.366 23.304 1.00 89.44 474 VAL A CA 1
ATOM 3896 C C . VAL A 1 474 ? -16.958 0.774 24.189 1.00 89.44 474 VAL A C 1
ATOM 3898 O O . VAL A 1 474 ? -17.431 1.451 25.105 1.00 89.44 474 VAL A O 1
ATOM 3901 N N . ASP A 1 475 ? -17.351 -0.480 23.959 1.00 85.06 475 ASP A N 1
ATOM 3902 C CA . ASP A 1 475 ? -18.380 -1.153 24.750 1.00 85.06 475 ASP A CA 1
ATOM 3903 C C . ASP A 1 475 ? -17.943 -1.300 26.209 1.00 85.06 475 ASP A C 1
ATOM 3905 O O . ASP A 1 475 ? -18.783 -1.170 27.091 1.00 85.06 475 ASP A O 1
ATOM 3909 N N . LYS A 1 476 ? -16.657 -1.528 26.493 1.00 83.75 476 LYS A N 1
ATOM 3910 C CA . LYS A 1 476 ? -16.138 -1.625 27.864 1.00 83.75 476 LYS A CA 1
ATOM 3911 C C . LYS A 1 476 ? -16.206 -0.287 28.589 1.00 83.75 476 LYS A C 1
ATOM 3913 O O . LYS A 1 476 ? -16.736 -0.215 29.692 1.00 83.75 476 LYS A O 1
ATOM 3918 N N . ILE A 1 477 ? -15.674 0.770 27.980 1.00 85.25 477 ILE A N 1
ATOM 3919 C CA . ILE A 1 477 ? -15.623 2.107 28.590 1.00 85.25 477 ILE A CA 1
ATOM 3920 C C . ILE A 1 477 ? -17.037 2.666 28.788 1.00 85.25 477 ILE A C 1
ATOM 3922 O O . ILE A 1 477 ? -17.299 3.404 29.734 1.00 85.25 477 ILE A O 1
ATOM 3926 N N . SER A 1 478 ? -17.976 2.258 27.934 1.00 83.56 478 SER A N 1
ATOM 3927 C CA . SER A 1 478 ? -19.383 2.646 28.031 1.00 83.56 478 SER A CA 1
ATOM 3928 C C . SER A 1 478 ? -20.164 1.946 29.158 1.00 83.56 478 SER A C 1
ATOM 3930 O O . SER A 1 478 ? -21.339 2.270 29.345 1.00 83.56 478 SER A O 1
ATOM 3932 N N . ARG A 1 479 ? -19.562 1.000 29.891 1.00 82.00 479 ARG A N 1
ATOM 3933 C CA . ARG A 1 479 ? -20.195 0.236 30.985 1.00 82.00 479 ARG A CA 1
ATOM 3934 C C . ARG A 1 479 ? -19.800 0.752 32.360 1.00 82.00 479 ARG A C 1
ATOM 3936 O O . ARG A 1 479 ? -18.757 1.392 32.510 1.00 82.00 479 ARG A O 1
ATOM 3943 N N . LEU A 1 480 ? -20.623 0.403 33.355 1.00 71.00 480 LEU A N 1
ATOM 3944 C CA . LEU A 1 480 ? -20.392 0.731 34.770 1.00 71.00 480 LEU A CA 1
ATOM 3945 C C . LEU A 1 480 ? -20.145 2.235 34.991 1.00 71.00 480 LEU A C 1
ATOM 3947 O O . LEU A 1 480 ? -19.193 2.643 35.651 1.00 71.00 480 LEU A O 1
ATOM 3951 N N . ASN A 1 481 ? -21.000 3.061 34.385 1.00 70.56 481 ASN A N 1
ATOM 3952 C CA . ASN A 1 481 ? -20.896 4.515 34.408 1.00 70.56 481 ASN A CA 1
ATOM 3953 C C . ASN A 1 481 ? -22.006 5.110 35.287 1.00 70.56 481 ASN A C 1
ATOM 3955 O O . ASN A 1 481 ? -23.155 5.162 34.857 1.00 70.56 481 ASN A O 1
ATOM 3959 N N . ASP A 1 482 ? -21.646 5.588 36.481 1.00 67.38 482 ASP A N 1
ATOM 3960 C CA . ASP A 1 482 ? -22.486 6.431 37.353 1.00 67.38 482 ASP A CA 1
ATOM 3961 C C . ASP A 1 482 ? -21.836 7.817 37.493 1.00 67.38 482 ASP A C 1
ATOM 3963 O O . ASP A 1 482 ? -21.375 8.240 38.549 1.00 67.38 482 ASP A O 1
ATOM 3967 N N . VAL A 1 483 ? -21.629 8.465 36.347 1.00 67.88 483 VAL A N 1
ATOM 3968 C CA . VAL A 1 483 ? -20.775 9.650 36.214 1.00 67.88 483 VAL A CA 1
ATOM 3969 C C . VAL A 1 483 ? -21.576 10.839 35.703 1.00 67.88 483 VAL A C 1
ATOM 3971 O O . VAL A 1 483 ? -22.469 10.706 34.865 1.00 67.88 483 VAL A O 1
ATOM 3974 N N . ASN A 1 484 ? -21.247 12.031 36.203 1.00 80.31 484 ASN A N 1
ATOM 3975 C CA . ASN A 1 484 ? -21.897 13.265 35.781 1.00 80.31 484 ASN A CA 1
ATOM 3976 C C . ASN A 1 484 ? -21.537 13.574 34.319 1.00 80.31 484 ASN A C 1
ATOM 3978 O O . ASN A 1 484 ? -20.388 13.888 34.006 1.00 80.31 484 ASN A O 1
ATOM 3982 N N . GLN A 1 485 ? -22.534 13.532 33.433 1.00 82.19 485 GLN A N 1
ATOM 3983 C CA . GLN A 1 485 ? -22.346 13.724 31.993 1.00 82.19 485 GLN A CA 1
ATOM 3984 C C . GLN A 1 485 ? -21.633 15.043 31.655 1.00 82.19 485 GLN A C 1
ATOM 3986 O O . GLN A 1 485 ? -20.724 15.038 30.831 1.00 82.19 485 GLN A O 1
ATOM 3991 N N . LYS A 1 486 ? -21.973 16.160 32.315 1.00 86.00 486 LYS A N 1
ATOM 3992 C CA . LYS A 1 486 ? -21.328 17.461 32.052 1.00 86.00 486 LYS A CA 1
ATOM 3993 C C . LYS A 1 486 ? -19.848 17.443 32.425 1.00 86.00 486 LYS A C 1
ATOM 3995 O O . LYS A 1 486 ? -19.007 17.817 31.614 1.00 86.00 486 LYS A O 1
ATOM 4000 N N . LYS A 1 487 ? -19.524 16.938 33.619 1.00 87.56 487 LYS A N 1
ATOM 4001 C CA . LYS A 1 487 ? -18.135 16.840 34.088 1.00 87.56 487 LYS A CA 1
ATOM 4002 C C . LYS A 1 487 ? -17.305 15.887 33.222 1.00 87.56 487 LYS A C 1
ATOM 4004 O O . LYS A 1 487 ? -16.153 16.180 32.916 1.00 87.56 487 LYS A O 1
ATOM 4009 N N . PHE A 1 488 ? -17.897 14.780 32.769 1.00 90.06 488 PHE A N 1
ATOM 4010 C CA . PHE A 1 488 ? -17.265 13.878 31.804 1.00 90.06 488 PHE A CA 1
ATOM 4011 C C . PHE A 1 488 ? -16.911 14.598 30.495 1.00 90.06 488 PHE A C 1
ATOM 4013 O O . PHE A 1 488 ? -15.789 14.457 30.012 1.00 90.06 488 PHE A O 1
ATOM 4020 N N . ILE A 1 489 ? -17.832 15.396 29.943 1.00 91.00 489 ILE A N 1
ATOM 4021 C CA . ILE A 1 489 ? -17.606 16.154 28.702 1.00 91.00 489 ILE A CA 1
ATOM 4022 C C . ILE A 1 489 ? -16.473 17.174 28.876 1.00 91.00 489 ILE A C 1
ATOM 4024 O O . ILE A 1 489 ? -15.601 17.274 28.009 1.00 91.00 489 ILE A O 1
ATOM 4028 N N . GLU A 1 490 ? -16.439 17.897 29.998 1.00 92.00 490 GLU A N 1
ATOM 4029 C CA . GLU A 1 490 ? -15.359 18.839 30.323 1.00 92.00 490 GLU A CA 1
ATOM 4030 C C . GLU A 1 490 ? -13.993 18.140 30.396 1.00 92.00 490 GLU A C 1
ATOM 4032 O O . GLU A 1 490 ? -13.031 18.584 29.760 1.00 92.00 490 GLU A O 1
ATOM 4037 N N . CYS A 1 491 ? -13.912 17.006 31.105 1.00 93.44 491 CYS A N 1
ATOM 4038 C CA . CYS A 1 491 ? -12.702 16.187 31.151 1.00 93.44 491 CYS A CA 1
ATOM 4039 C C . CYS A 1 491 ? -12.299 15.711 29.750 1.00 93.44 491 CYS A C 1
ATOM 4041 O O . CYS A 1 491 ? -11.137 15.848 29.367 1.00 93.44 491 CYS A O 1
ATOM 4043 N N . LEU A 1 492 ? -13.246 15.196 28.961 1.00 94.94 492 LEU A N 1
ATOM 4044 C CA . LEU A 1 492 ? -12.984 14.677 27.619 1.00 94.94 492 LEU A CA 1
ATOM 4045 C C . LEU A 1 492 ? -12.399 15.749 26.695 1.00 94.94 492 LEU A C 1
ATOM 4047 O O . LEU A 1 492 ? -11.400 15.491 26.026 1.00 94.94 492 LEU A O 1
ATOM 4051 N N . LYS A 1 493 ? -12.951 16.968 26.700 1.00 95.00 493 LYS A N 1
ATOM 4052 C CA . LYS A 1 493 ? -12.405 18.094 25.922 1.00 95.00 493 LYS A CA 1
ATOM 4053 C C . LYS A 1 493 ? -10.950 18.398 26.303 1.00 95.00 493 LYS A C 1
ATOM 4055 O O . LYS A 1 493 ? -10.128 18.647 25.421 1.00 95.00 493 LYS A O 1
ATOM 4060 N N . CYS A 1 494 ? -10.612 18.335 27.594 1.00 94.56 494 CYS A N 1
ATOM 4061 C CA . CYS A 1 494 ? -9.237 18.508 28.071 1.00 94.56 494 CYS A CA 1
ATOM 4062 C C . CYS A 1 494 ? -8.309 17.395 27.555 1.00 94.56 494 CYS A C 1
ATOM 4064 O O . CYS A 1 494 ? -7.263 17.680 26.968 1.00 94.56 494 CYS A O 1
ATOM 4066 N N . TYR A 1 495 ? -8.714 16.130 27.693 1.00 95.88 495 TYR A N 1
ATOM 4067 C CA . TYR A 1 495 ? -7.918 14.989 27.235 1.00 95.88 495 TYR A CA 1
ATOM 4068 C C . TYR A 1 495 ? -7.712 14.972 25.717 1.00 95.88 495 TYR A C 1
ATOM 4070 O O . TYR A 1 495 ? -6.606 14.682 25.266 1.00 95.88 495 TYR A O 1
ATOM 4078 N N . VAL A 1 496 ? -8.720 15.350 24.927 1.00 95.38 496 VAL A N 1
ATOM 4079 C CA . VAL A 1 496 ? -8.605 15.478 23.462 1.00 95.38 496 VAL A CA 1
ATOM 4080 C C . VAL A 1 496 ? -7.577 16.548 23.075 1.00 95.38 496 VAL A C 1
ATOM 4082 O O . VAL A 1 496 ? -6.769 16.320 22.177 1.00 95.38 496 VAL A O 1
ATOM 4085 N N . ASN A 1 497 ? -7.549 17.689 23.772 1.00 93.50 497 ASN A N 1
ATOM 4086 C CA . ASN A 1 497 ? -6.537 18.725 23.537 1.00 93.50 497 ASN A CA 1
ATOM 4087 C C . ASN A 1 497 ? -5.124 18.252 23.915 1.00 93.50 497 ASN A C 1
ATOM 4089 O O . ASN A 1 497 ? -4.177 18.490 23.169 1.00 93.50 497 ASN A O 1
ATOM 4093 N N . ASN A 1 498 ? -4.975 17.553 25.042 1.00 94.25 498 ASN A N 1
ATOM 4094 C CA . ASN A 1 498 ? -3.680 17.006 25.457 1.00 94.25 498 ASN A CA 1
ATOM 4095 C C . ASN A 1 498 ? -3.186 15.924 24.487 1.00 94.25 498 ASN A C 1
ATOM 4097 O O . ASN A 1 498 ? -2.007 15.889 24.141 1.00 94.25 498 ASN A O 1
ATOM 4101 N N . MET A 1 499 ? -4.091 15.065 24.014 1.00 95.06 499 MET A N 1
ATOM 4102 C CA . MET A 1 499 ? -3.805 14.034 23.019 1.00 95.06 499 MET A CA 1
ATOM 4103 C C . MET A 1 499 ? -3.247 14.634 21.726 1.00 95.06 499 MET A C 1
ATOM 4105 O O . MET A 1 499 ? -2.255 14.118 21.216 1.00 95.06 499 MET A O 1
ATOM 4109 N N . ASP A 1 500 ? -3.856 15.708 21.216 1.00 91.56 500 ASP A N 1
ATOM 4110 C CA . ASP A 1 500 ? -3.390 16.421 20.020 1.00 91.56 500 ASP A CA 1
ATOM 4111 C C . ASP A 1 500 ? -1.929 16.879 20.174 1.00 91.56 500 ASP A C 1
ATOM 4113 O O . ASP A 1 500 ? -1.088 16.574 19.326 1.00 91.56 500 ASP A O 1
ATOM 4117 N N . THR A 1 501 ? -1.594 17.504 21.307 1.00 93.81 501 THR A N 1
ATOM 4118 C CA . THR A 1 501 ? -0.219 17.918 21.632 1.00 93.81 501 THR A CA 1
ATOM 4119 C C . THR A 1 501 ? 0.738 16.726 21.701 1.00 93.81 501 THR A C 1
ATOM 4121 O O . THR A 1 501 ? 1.770 16.724 21.029 1.00 93.81 501 THR A O 1
ATOM 4124 N N . CYS A 1 502 ? 0.381 15.669 22.439 1.00 93.25 502 CYS A N 1
ATOM 4125 C CA . CYS A 1 502 ? 1.227 14.480 22.567 1.00 93.25 502 CYS A CA 1
ATOM 4126 C C . CYS A 1 502 ? 1.469 13.780 21.220 1.00 93.25 502 CYS A C 1
ATOM 4128 O O . CYS A 1 502 ? 2.548 13.232 20.990 1.00 93.25 502 CYS A O 1
ATOM 4130 N N . LEU A 1 503 ? 0.475 13.763 20.328 1.00 93.38 503 LEU A N 1
ATOM 4131 C CA . LEU A 1 503 ? 0.620 13.171 19.000 1.00 93.38 503 LEU A CA 1
ATOM 4132 C C . LEU A 1 503 ? 1.591 13.972 18.133 1.00 93.38 503 LEU A C 1
ATOM 4134 O O . LEU A 1 503 ? 2.476 13.362 17.528 1.00 93.38 503 LEU A O 1
ATOM 4138 N N . LYS A 1 504 ? 1.499 15.309 18.148 1.00 92.94 504 LYS A N 1
ATOM 4139 C CA . LYS A 1 504 ? 2.445 16.201 17.451 1.00 92.94 504 LYS A CA 1
ATOM 4140 C C . LYS A 1 504 ? 3.882 15.935 17.883 1.00 92.94 504 LYS A C 1
ATOM 4142 O O . LYS A 1 504 ? 4.734 15.676 17.036 1.00 92.94 504 LYS A O 1
ATOM 4147 N N . GLU A 1 505 ? 4.134 15.898 19.188 1.00 93.62 505 GLU A N 1
ATOM 4148 C CA . GLU A 1 505 ? 5.458 15.586 19.744 1.00 93.62 505 GLU A CA 1
ATOM 4149 C C . GLU A 1 505 ? 5.937 14.189 19.321 1.00 93.62 505 GLU A C 1
ATOM 4151 O O . GLU A 1 505 ? 7.076 14.014 18.881 1.00 93.62 505 GLU A O 1
ATOM 4156 N N . SER A 1 506 ? 5.051 13.189 19.385 1.00 90.44 506 SER A N 1
ATOM 4157 C CA . SER A 1 506 ? 5.393 11.810 19.022 1.00 90.44 506 SER A CA 1
ATOM 4158 C C . SER A 1 506 ? 5.749 11.652 17.543 1.00 90.44 506 SER A C 1
ATOM 4160 O O . SER A 1 506 ? 6.642 10.872 17.208 1.00 90.44 506 SER A O 1
ATOM 4162 N N . PHE A 1 507 ? 5.083 12.390 16.651 1.00 87.50 507 PHE A N 1
ATOM 4163 C CA . PHE A 1 507 ? 5.399 12.386 15.227 1.00 87.50 507 PHE A CA 1
ATOM 4164 C C . PHE A 1 507 ? 6.690 13.148 14.956 1.00 87.50 507 PHE A C 1
ATOM 4166 O O . PHE A 1 507 ? 7.515 12.678 14.176 1.00 87.50 507 PHE A O 1
ATOM 4173 N N . GLN A 1 508 ? 6.936 14.268 15.631 1.00 89.75 508 GLN A N 1
ATOM 4174 C CA . GLN A 1 508 ? 8.196 15.004 15.502 1.00 89.75 508 GLN A CA 1
ATOM 4175 C C . GLN A 1 508 ? 9.416 14.172 15.937 1.00 89.75 508 GLN A C 1
ATOM 4177 O O . GLN A 1 508 ? 10.480 14.304 15.337 1.00 89.75 508 GLN A O 1
ATOM 4182 N N . ALA A 1 509 ? 9.259 13.277 16.916 1.00 90.81 509 ALA A N 1
ATOM 4183 C CA . ALA A 1 509 ? 10.341 12.433 17.424 1.00 90.81 509 ALA A CA 1
ATOM 4184 C C . ALA A 1 509 ? 10.754 11.269 16.497 1.00 90.81 509 ALA A C 1
ATOM 4186 O O . ALA A 1 509 ? 11.843 10.719 16.663 1.00 90.81 509 ALA A O 1
ATOM 4187 N N . ARG A 1 510 ? 9.908 10.856 15.542 1.00 90.06 510 ARG A N 1
ATOM 4188 C CA . ARG A 1 510 ? 10.205 9.723 14.643 1.00 90.06 510 ARG A CA 1
ATOM 4189 C C . ARG A 1 510 ? 11.057 10.166 13.455 1.00 90.06 510 ARG A C 1
ATOM 4191 O O . ARG A 1 510 ? 10.792 11.199 12.839 1.00 90.06 510 ARG A O 1
ATOM 4198 N N . ASP A 1 511 ? 12.033 9.347 13.072 1.00 91.12 511 ASP A N 1
ATOM 4199 C CA . ASP A 1 511 ? 12.807 9.583 11.855 1.00 91.12 511 ASP A CA 1
ATOM 4200 C C . ASP A 1 511 ? 11.998 9.252 10.587 1.00 91.12 511 ASP A C 1
ATOM 4202 O O . ASP A 1 511 ? 10.973 8.568 10.619 1.00 91.12 511 ASP A O 1
ATOM 4206 N N . PHE A 1 512 ? 12.479 9.745 9.444 1.00 91.25 512 PHE A N 1
ATOM 4207 C CA . PHE A 1 512 ? 11.809 9.582 8.155 1.00 91.25 512 PHE A CA 1
ATOM 4208 C C . PHE A 1 512 ? 11.566 8.113 7.778 1.00 91.25 512 PHE A C 1
ATOM 4210 O O . PHE A 1 512 ? 10.482 7.796 7.291 1.00 91.25 512 PHE A O 1
ATOM 4217 N N . GLN A 1 513 ? 12.541 7.222 7.989 1.00 91.06 513 GLN A N 1
ATOM 4218 C CA . GLN A 1 513 ? 12.406 5.826 7.575 1.00 91.06 513 GLN A CA 1
ATOM 4219 C C . GLN A 1 513 ? 11.359 5.120 8.432 1.00 91.06 513 GLN A C 1
ATOM 4221 O O . GLN A 1 513 ? 10.440 4.521 7.880 1.00 91.06 513 GLN A O 1
ATOM 4226 N N . SER A 1 514 ? 11.423 5.295 9.754 1.00 89.44 514 SER A N 1
ATOM 4227 C CA . SER A 1 514 ? 10.419 4.748 10.673 1.00 89.44 514 SER A CA 1
ATOM 4228 C C . SER A 1 514 ? 9.003 5.209 10.318 1.00 89.44 514 SER A C 1
ATOM 4230 O O . SER A 1 514 ? 8.064 4.417 10.346 1.00 89.44 514 SER A O 1
ATOM 4232 N N . LYS A 1 515 ? 8.831 6.479 9.929 1.00 91.50 515 LYS A N 1
ATOM 4233 C CA . LYS A 1 515 ? 7.527 6.989 9.481 1.00 91.50 515 LYS A CA 1
ATOM 4234 C C . LYS A 1 515 ? 7.062 6.340 8.184 1.00 91.50 515 LYS A C 1
ATOM 4236 O O . LYS A 1 515 ? 5.910 5.922 8.112 1.00 91.50 515 LYS A O 1
ATOM 4241 N N . ILE A 1 516 ? 7.937 6.246 7.178 1.00 92.00 516 ILE A N 1
ATOM 4242 C CA . ILE A 1 516 ? 7.620 5.579 5.909 1.00 92.00 516 ILE A CA 1
ATOM 4243 C C . ILE A 1 516 ? 7.222 4.127 6.151 1.00 92.00 516 ILE A C 1
ATOM 4245 O O . ILE A 1 516 ? 6.239 3.673 5.566 1.00 92.00 516 ILE A O 1
ATOM 4249 N N . ASP A 1 517 ? 7.941 3.410 7.009 1.00 86.44 517 ASP A N 1
ATOM 4250 C CA . ASP A 1 517 ? 7.706 1.995 7.292 1.00 86.44 517 ASP A CA 1
ATOM 4251 C C . ASP A 1 517 ? 6.326 1.765 7.927 1.00 86.44 517 ASP A C 1
ATOM 4253 O O . ASP A 1 517 ? 5.667 0.784 7.586 1.00 86.44 517 ASP A O 1
ATOM 4257 N N . CYS A 1 518 ? 5.824 2.722 8.715 1.00 84.94 518 CYS A N 1
ATOM 4258 C CA . CYS A 1 518 ? 4.479 2.686 9.298 1.00 84.94 518 CYS A CA 1
ATOM 4259 C C . CYS A 1 518 ? 3.330 3.047 8.336 1.00 84.94 518 CYS A C 1
ATOM 4261 O O . CYS A 1 518 ? 2.174 2.855 8.702 1.00 84.94 518 CYS A O 1
ATOM 4263 N N . LEU A 1 519 ? 3.595 3.591 7.140 1.00 88.44 519 LEU A N 1
ATOM 4264 C CA . LEU A 1 519 ? 2.521 3.956 6.204 1.00 88.44 519 LEU A CA 1
ATOM 4265 C C . LEU A 1 519 ? 1.858 2.718 5.603 1.00 88.44 519 LEU A C 1
ATOM 4267 O O . LEU A 1 519 ? 2.556 1.847 5.081 1.00 88.44 519 LEU A O 1
ATOM 4271 N N . GLU A 1 520 ? 0.528 2.686 5.572 1.00 79.50 520 GLU A N 1
ATOM 4272 C CA . GLU A 1 520 ? -0.205 1.603 4.908 1.00 79.50 520 GLU A CA 1
ATOM 4273 C C . GLU A 1 520 ? -0.030 1.665 3.385 1.00 79.50 520 GLU A C 1
ATOM 4275 O O . GLU A 1 520 ? 0.292 0.671 2.737 1.00 79.50 520 GLU A O 1
ATOM 4280 N N . THR A 1 521 ? -0.174 2.859 2.805 1.00 84.31 521 THR A N 1
ATOM 4281 C CA . THR A 1 521 ? 0.080 3.093 1.379 1.00 84.31 521 THR A CA 1
ATOM 4282 C C . THR A 1 521 ? 1.418 3.795 1.20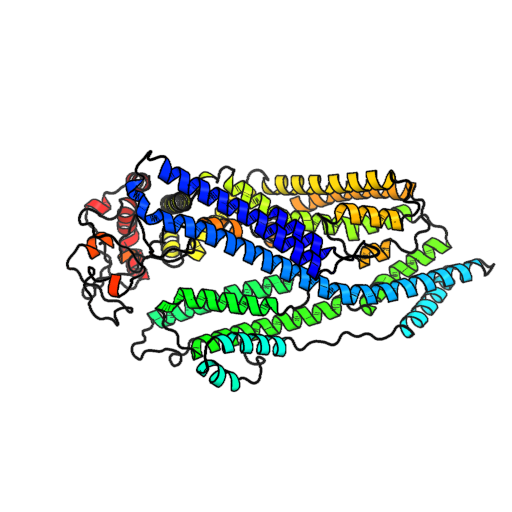4 1.00 84.31 521 THR A C 1
ATOM 4284 O O . THR A 1 521 ? 1.580 4.946 1.613 1.00 84.31 521 THR A O 1
ATOM 4287 N N . LYS A 1 522 ? 2.394 3.137 0.569 1.00 89.50 522 LYS A N 1
ATOM 4288 C CA . LYS A 1 522 ? 3.703 3.754 0.328 1.00 89.50 522 LYS A CA 1
ATOM 4289 C C . LYS A 1 522 ? 3.610 4.774 -0.818 1.00 89.50 522 LYS A C 1
ATOM 4291 O O . LYS A 1 522 ? 3.194 4.412 -1.922 1.00 89.50 522 LYS A O 1
ATOM 4296 N N . PRO A 1 523 ? 4.070 6.029 -0.632 1.00 93.38 523 PRO A N 1
ATOM 4297 C CA . PRO A 1 523 ? 4.068 7.024 -1.707 1.00 93.38 523 PRO A CA 1
ATOM 4298 C C . PRO A 1 523 ? 4.937 6.591 -2.897 1.00 93.38 523 PRO A C 1
ATOM 4300 O O . PRO A 1 523 ? 4.621 6.902 -4.043 1.00 93.38 523 PRO A O 1
ATOM 4303 N N . GLN A 1 524 ? 6.005 5.825 -2.644 1.00 94.38 524 GLN A N 1
ATOM 4304 C CA . GLN A 1 524 ? 6.874 5.266 -3.681 1.00 94.38 524 GLN A CA 1
ATOM 4305 C C . GLN A 1 524 ? 6.104 4.366 -4.651 1.00 94.38 524 GLN A C 1
ATOM 4307 O O . GLN A 1 524 ? 6.298 4.493 -5.857 1.00 94.38 524 GLN A O 1
ATOM 4312 N N . ASP A 1 525 ? 5.208 3.512 -4.153 1.00 90.12 525 ASP A N 1
ATOM 4313 C CA . ASP A 1 525 ? 4.442 2.581 -4.986 1.00 90.12 525 ASP A CA 1
ATOM 4314 C C . ASP A 1 525 ? 3.413 3.311 -5.851 1.00 90.12 525 ASP A C 1
ATOM 4316 O O . ASP A 1 525 ? 3.265 3.003 -7.038 1.00 90.12 525 ASP A O 1
ATOM 4320 N N . LEU A 1 526 ? 2.755 4.332 -5.291 1.00 89.44 526 LEU A N 1
ATOM 4321 C CA . LEU A 1 526 ? 1.842 5.203 -6.036 1.00 89.44 526 LEU A CA 1
ATOM 4322 C C . LEU A 1 526 ? 2.578 5.929 -7.168 1.00 89.44 526 LEU A C 1
ATOM 4324 O O . LEU A 1 526 ? 2.127 5.927 -8.319 1.00 89.44 526 LEU A O 1
ATOM 4328 N N . MET A 1 527 ? 3.746 6.500 -6.862 1.00 92.56 527 MET A N 1
ATOM 4329 C CA . MET A 1 527 ? 4.562 7.189 -7.858 1.00 92.56 527 MET A CA 1
ATOM 4330 C C . MET A 1 527 ? 5.124 6.233 -8.906 1.00 92.56 527 MET A C 1
ATOM 4332 O O . MET A 1 527 ? 5.112 6.556 -10.094 1.00 92.56 527 MET A O 1
ATOM 4336 N N . PHE A 1 528 ? 5.567 5.049 -8.492 1.00 91.56 528 PHE A N 1
ATOM 4337 C CA . PHE A 1 528 ? 6.070 4.015 -9.386 1.00 91.56 528 PHE A CA 1
ATOM 4338 C C . PHE A 1 528 ? 4.989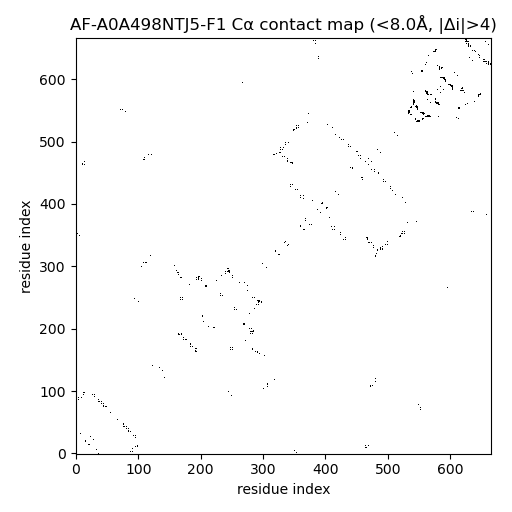 3.578 -10.371 1.00 91.56 528 PHE A C 1
ATOM 4340 O O . PHE A 1 528 ? 5.209 3.641 -11.581 1.00 91.56 528 PHE A O 1
ATOM 4347 N N . LYS A 1 529 ? 3.786 3.249 -9.885 1.00 86.06 529 LYS A N 1
ATOM 4348 C CA . LYS A 1 529 ? 2.644 2.875 -10.733 1.00 86.06 529 LYS A CA 1
ATOM 4349 C C . LYS A 1 529 ? 2.314 3.956 -11.767 1.00 86.06 529 LYS A C 1
ATOM 4351 O O . LYS A 1 529 ? 1.962 3.636 -12.899 1.00 86.06 529 LYS A O 1
ATOM 4356 N N . ARG A 1 530 ? 2.481 5.234 -11.411 1.00 85.75 530 ARG A N 1
ATOM 4357 C CA . ARG A 1 530 ? 2.252 6.365 -12.320 1.00 85.75 530 ARG A CA 1
ATOM 4358 C C . ARG A 1 530 ? 3.253 6.425 -13.483 1.00 85.75 530 ARG A C 1
ATOM 4360 O O . ARG A 1 530 ? 2.855 6.770 -14.596 1.00 85.75 530 ARG A O 1
ATOM 4367 N N . VAL A 1 531 ? 4.537 6.140 -13.245 1.00 87.62 531 VAL A N 1
ATOM 4368 C CA . VAL A 1 531 ? 5.620 6.398 -14.224 1.00 87.62 531 VAL A CA 1
ATOM 4369 C C . VAL A 1 531 ? 6.255 5.146 -14.837 1.00 87.62 531 VAL A C 1
ATOM 4371 O O . VAL A 1 531 ? 7.004 5.262 -15.803 1.00 87.62 531 VAL A O 1
ATOM 4374 N N . TRP A 1 532 ? 5.963 3.952 -14.324 1.00 86.62 532 TRP A N 1
ATOM 4375 C CA . TRP A 1 532 ? 6.630 2.713 -14.738 1.00 86.62 532 TRP A CA 1
ATOM 4376 C C . TRP A 1 532 ? 6.298 2.251 -16.168 1.00 86.62 532 TRP A C 1
ATOM 4378 O O . TRP A 1 532 ? 7.168 1.744 -16.879 1.00 86.62 532 TRP A O 1
ATOM 4388 N N . GLY A 1 533 ? 5.051 2.434 -16.613 1.00 82.25 533 GLY A N 1
ATOM 4389 C CA . GLY A 1 533 ? 4.578 1.887 -17.891 1.00 82.25 533 GLY A CA 1
ATOM 4390 C C . GLY A 1 533 ? 4.504 0.352 -17.878 1.00 82.25 533 GLY A C 1
ATOM 4391 O O . GLY A 1 533 ? 4.259 -0.253 -16.839 1.00 82.25 533 GLY A O 1
ATOM 4392 N N . CYS A 1 534 ? 4.722 -0.298 -19.027 1.00 81.75 534 CYS A N 1
ATOM 4393 C CA . CYS A 1 534 ? 4.614 -1.762 -19.140 1.00 81.75 534 CYS A CA 1
ATOM 4394 C C . CYS A 1 534 ? 5.857 -2.539 -18.663 1.00 81.75 534 CYS A C 1
ATOM 4396 O O . CYS A 1 534 ? 5.853 -3.771 -18.655 1.00 81.75 534 CYS A O 1
ATOM 4398 N N . GLY A 1 535 ? 6.950 -1.849 -18.316 1.00 81.88 535 GLY A N 1
ATOM 4399 C CA . GLY A 1 535 ? 8.200 -2.459 -17.844 1.00 81.88 535 GLY A CA 1
ATOM 4400 C C . GLY A 1 535 ? 8.991 -3.273 -18.881 1.00 81.88 535 GLY A C 1
ATOM 4401 O O . GLY A 1 535 ? 10.057 -3.800 -18.557 1.00 81.88 535 GLY A O 1
ATOM 4402 N N . LYS A 1 536 ? 8.519 -3.395 -20.130 1.00 85.81 536 LYS A N 1
ATOM 4403 C CA . LYS A 1 536 ? 9.248 -4.088 -21.204 1.00 85.81 536 LYS A CA 1
ATOM 4404 C C . LYS A 1 536 ? 10.446 -3.255 -21.666 1.00 85.81 536 LYS A C 1
ATOM 4406 O O . LYS A 1 536 ? 10.402 -2.029 -21.686 1.00 85.81 536 LYS A O 1
ATOM 4411 N N . GLN A 1 537 ? 11.527 -3.928 -22.058 1.00 89.75 537 GLN A N 1
ATOM 4412 C CA . GLN A 1 537 ? 12.754 -3.294 -22.547 1.00 89.75 537 GLN A CA 1
ATOM 4413 C C . GLN A 1 537 ? 13.133 -3.836 -23.922 1.00 89.75 537 GLN A C 1
ATOM 4415 O O . GLN A 1 537 ? 13.025 -5.041 -24.158 1.00 89.75 537 GLN A O 1
ATOM 4420 N N . CYS A 1 538 ? 13.654 -2.964 -24.787 1.00 92.50 538 CYS A N 1
ATOM 4421 C CA . CYS A 1 538 ? 14.064 -3.311 -26.142 1.00 92.50 538 CYS A CA 1
ATOM 4422 C C . CYS A 1 538 ? 14.988 -4.541 -26.121 1.00 92.50 538 CYS A C 1
ATOM 4424 O O . CYS A 1 538 ? 15.974 -4.550 -25.365 1.00 92.50 538 CYS A O 1
ATOM 4426 N N . PRO A 1 539 ? 14.733 -5.569 -26.953 1.00 90.88 539 PRO A N 1
ATOM 4427 C CA . PRO A 1 539 ? 15.475 -6.828 -26.903 1.00 90.88 539 PRO A CA 1
ATOM 4428 C C . PRO A 1 539 ? 16.976 -6.643 -27.162 1.00 90.88 539 PRO A C 1
ATOM 4430 O O . PRO A 1 539 ? 17.792 -7.401 -26.631 1.00 90.88 539 PRO A O 1
ATOM 4433 N N . PHE A 1 540 ? 17.345 -5.600 -27.910 1.00 92.75 540 PHE A N 1
ATOM 4434 C CA . PHE A 1 540 ? 18.719 -5.326 -28.317 1.00 92.75 540 PHE A CA 1
ATOM 4435 C C . PHE A 1 540 ? 19.460 -4.381 -27.366 1.00 92.75 540 PHE A C 1
ATOM 4437 O O . PHE A 1 540 ? 20.494 -4.750 -26.816 1.00 92.75 540 PHE A O 1
ATOM 4444 N N . CYS A 1 541 ? 18.956 -3.162 -27.151 1.00 93.31 541 CYS A N 1
ATOM 4445 C CA . CYS A 1 541 ? 19.672 -2.150 -26.365 1.00 93.31 541 CYS A CA 1
ATOM 4446 C C . CYS A 1 541 ? 19.214 -2.045 -24.902 1.00 93.31 541 CYS A C 1
ATOM 4448 O O . CYS A 1 541 ? 19.851 -1.339 -24.119 1.00 93.31 541 CYS A O 1
ATOM 4450 N N . LYS A 1 542 ? 18.143 -2.748 -24.509 1.00 91.38 542 LYS A N 1
ATOM 4451 C CA . LYS A 1 542 ? 17.531 -2.697 -23.168 1.00 91.38 542 LYS A CA 1
ATOM 4452 C C . LYS A 1 542 ? 16.970 -1.322 -22.766 1.00 91.38 542 LYS A C 1
ATOM 4454 O O . LYS A 1 542 ? 16.781 -1.065 -21.581 1.00 91.38 542 LYS A O 1
ATOM 4459 N N . ALA A 1 543 ? 16.730 -0.426 -23.721 1.00 92.25 543 ALA A N 1
ATOM 4460 C CA . ALA A 1 543 ? 15.995 0.808 -23.446 1.00 92.25 543 ALA A CA 1
ATOM 4461 C C . ALA A 1 543 ? 14.538 0.480 -23.052 1.00 92.25 543 ALA A C 1
ATOM 4463 O O . ALA A 1 543 ? 13.977 -0.456 -23.632 1.00 92.25 543 ALA A O 1
ATOM 4464 N N . PRO A 1 544 ? 13.957 1.161 -22.050 1.00 90.69 544 PRO A N 1
ATOM 4465 C CA . PRO A 1 544 ? 12.594 0.896 -21.596 1.00 90.69 544 PRO A CA 1
ATOM 4466 C C . PRO A 1 544 ? 11.569 1.328 -22.644 1.00 90.69 544 PRO A C 1
ATOM 4468 O O . PRO A 1 544 ? 11.792 2.298 -23.357 1.00 90.69 544 PRO A O 1
ATOM 4471 N N . CYS A 1 545 ? 10.458 0.602 -22.732 1.00 89.19 545 CYS A N 1
ATOM 4472 C CA . CYS A 1 545 ? 9.364 0.924 -23.638 1.00 89.19 545 CYS A CA 1
ATOM 4473 C C . CYS A 1 545 ? 8.720 2.274 -23.286 1.00 89.19 545 CYS A C 1
ATOM 4475 O O . CYS A 1 545 ? 8.500 2.581 -22.112 1.00 89.19 545 CYS A O 1
ATOM 4477 N N . GLU A 1 546 ? 8.395 3.054 -24.313 1.00 85.31 546 GLU A N 1
ATOM 4478 C CA . GLU A 1 546 ? 7.763 4.374 -24.183 1.00 85.31 546 GLU A CA 1
ATOM 4479 C C . GLU A 1 546 ? 6.243 4.342 -24.426 1.00 85.31 546 GLU A C 1
ATOM 4481 O O . GLU A 1 546 ? 5.545 5.310 -24.122 1.00 85.31 546 GLU A O 1
ATOM 4486 N N . ALA A 1 547 ? 5.710 3.219 -24.920 1.00 78.81 547 ALA A N 1
ATOM 4487 C CA . ALA A 1 547 ? 4.306 3.081 -25.298 1.00 78.81 547 ALA A CA 1
ATOM 4488 C C . ALA A 1 547 ? 3.334 3.352 -24.137 1.00 78.81 547 ALA A C 1
ATOM 4490 O O . ALA A 1 547 ? 3.613 3.066 -22.970 1.00 78.81 547 ALA A O 1
ATOM 4491 N N . GLY A 1 548 ? 2.179 3.936 -24.468 1.00 68.12 548 GLY A N 1
ATOM 4492 C CA . GLY A 1 548 ? 1.126 4.328 -23.533 1.00 68.12 548 GLY A CA 1
ATOM 4493 C C . GLY A 1 548 ? 0.495 3.163 -22.755 1.00 68.12 548 GLY A C 1
ATOM 4494 O O . GLY A 1 548 ? 0.198 2.141 -23.357 1.00 68.12 548 GLY A O 1
ATOM 4495 N N . GLY A 1 549 ? 0.260 3.320 -21.441 1.00 65.12 549 GLY A N 1
ATOM 4496 C CA . GLY A 1 549 ? -0.500 2.350 -20.627 1.00 65.12 549 GLY A CA 1
ATOM 4497 C C . GLY A 1 549 ? 0.156 0.965 -20.453 1.00 65.12 549 GLY A C 1
ATOM 4498 O O . GLY A 1 549 ? 1.242 0.709 -20.973 1.00 65.12 549 GLY A O 1
ATOM 4499 N N . GLU A 1 550 ? -0.489 0.061 -19.699 1.00 67.31 550 GLU A N 1
ATOM 4500 C CA . GLU A 1 550 ? -0.091 -1.364 -19.652 1.00 67.31 550 GLU A CA 1
ATOM 4501 C C . GLU A 1 550 ? -0.543 -2.122 -20.918 1.00 67.31 550 GLU A C 1
ATOM 4503 O O . GLU A 1 550 ? 0.134 -3.056 -21.347 1.00 67.31 550 GLU A O 1
ATOM 4508 N N . ALA A 1 551 ? -1.662 -1.715 -21.531 1.00 71.06 551 ALA A N 1
ATOM 4509 C CA . ALA A 1 551 ? -2.269 -2.383 -22.680 1.00 71.06 551 ALA A CA 1
ATOM 4510 C C . ALA A 1 551 ? -1.938 -1.669 -24.002 1.00 71.06 551 ALA A C 1
ATOM 4512 O O . ALA A 1 551 ? -2.599 -0.703 -24.377 1.00 71.06 551 ALA A O 1
ATOM 4513 N N . HIS A 1 552 ? -0.942 -2.181 -24.724 1.00 78.00 552 HIS A N 1
ATOM 4514 C CA . HIS A 1 552 ? -0.611 -1.770 -26.091 1.00 78.00 552 HIS A CA 1
ATOM 4515 C C . HIS A 1 552 ? -0.126 -2.963 -26.916 1.00 78.00 552 HIS A C 1
ATOM 4517 O O . HIS A 1 552 ? 0.389 -3.945 -26.378 1.00 78.00 552 HIS A O 1
ATOM 4523 N N . THR A 1 553 ? -0.303 -2.879 -28.235 1.00 81.38 553 THR A N 1
ATOM 4524 C CA . THR A 1 553 ? 0.021 -3.977 -29.162 1.00 81.38 553 THR A CA 1
ATOM 4525 C C . THR A 1 553 ? 1.482 -3.980 -29.608 1.00 81.38 553 THR A C 1
ATOM 4527 O O . THR A 1 553 ? 2.013 -5.035 -29.961 1.00 81.38 553 THR A O 1
ATOM 4530 N N . LYS A 1 554 ? 2.134 -2.811 -29.592 1.00 86.69 554 LYS A N 1
ATOM 4531 C CA . LYS A 1 554 ? 3.519 -2.625 -30.026 1.00 86.69 554 LYS A CA 1
ATOM 4532 C C . LYS A 1 554 ? 4.342 -1.897 -28.975 1.00 86.69 554 LYS A C 1
ATOM 4534 O O . LYS A 1 554 ? 3.948 -0.858 -28.454 1.00 86.69 554 LYS A O 1
ATOM 4539 N N . HIS A 1 555 ? 5.517 -2.442 -28.696 1.00 90.38 555 HIS A N 1
ATOM 4540 C CA . HIS A 1 555 ? 6.550 -1.824 -27.885 1.00 90.38 555 HIS A CA 1
ATOM 4541 C C . HIS A 1 555 ? 7.508 -1.041 -28.779 1.00 90.38 555 HIS A C 1
ATOM 4543 O O . HIS A 1 555 ? 8.059 -1.597 -29.727 1.00 90.38 555 HIS A O 1
ATOM 4549 N N . PHE A 1 556 ? 7.769 0.219 -28.446 1.00 89.88 556 PHE A N 1
ATOM 4550 C CA . PHE A 1 556 ? 8.742 1.044 -29.160 1.00 89.88 556 PHE A CA 1
ATOM 4551 C C . PHE A 1 556 ? 9.596 1.872 -28.195 1.00 89.88 556 PHE A C 1
ATOM 4553 O O . PHE A 1 556 ? 9.307 1.962 -26.994 1.00 89.88 556 PHE A O 1
ATOM 4560 N N . VAL A 1 557 ? 10.675 2.431 -28.742 1.00 89.12 557 VAL A N 1
ATOM 4561 C CA . VAL A 1 557 ? 11.579 3.387 -28.095 1.00 89.12 557 VAL A CA 1
ATOM 4562 C C . VAL A 1 557 ? 11.957 4.425 -29.141 1.00 89.12 557 VAL A C 1
ATOM 4564 O O . VAL A 1 557 ? 12.428 4.045 -30.211 1.00 89.12 557 VAL A O 1
ATOM 4567 N N . SER A 1 558 ? 11.810 5.710 -28.833 1.00 84.56 558 SER A N 1
ATOM 4568 C CA . SER A 1 558 ? 12.163 6.778 -29.774 1.00 84.56 558 SER A CA 1
ATOM 4569 C C . SER A 1 558 ? 13.681 6.945 -29.885 1.00 84.56 558 SER A C 1
ATOM 4571 O O . SER A 1 558 ? 14.223 7.136 -30.971 1.00 84.56 558 SER A O 1
ATOM 4573 N N . ILE A 1 559 ? 14.402 6.813 -28.763 1.00 86.56 559 ILE A N 1
ATOM 4574 C CA . ILE A 1 559 ? 15.861 6.990 -28.711 1.00 86.56 559 ILE A CA 1
ATOM 4575 C C . ILE A 1 559 ? 16.551 5.697 -28.271 1.00 86.56 559 ILE A C 1
ATOM 4577 O O . ILE A 1 559 ? 16.703 5.386 -27.086 1.00 86.56 559 ILE A O 1
ATOM 4581 N N . HIS A 1 560 ? 17.047 4.937 -29.247 1.00 92.38 560 HIS A N 1
ATOM 4582 C CA . HIS A 1 560 ? 17.857 3.757 -28.965 1.00 92.38 560 HIS A CA 1
ATOM 4583 C C . HIS A 1 560 ? 19.296 4.121 -28.570 1.00 92.38 560 HIS A C 1
ATOM 4585 O O . HIS A 1 560 ? 19.933 5.005 -29.136 1.00 92.38 560 HIS A O 1
ATOM 4591 N N . ARG A 1 561 ? 19.855 3.346 -27.635 1.00 93.75 561 ARG A N 1
ATOM 4592 C CA . ARG A 1 561 ? 21.265 3.428 -27.221 1.00 93.75 561 ARG A CA 1
ATOM 4593 C C . ARG A 1 561 ? 22.143 2.352 -27.878 1.00 93.75 561 ARG A C 1
ATOM 4595 O O . ARG A 1 561 ? 21.596 1.350 -28.355 1.00 93.75 561 ARG A O 1
ATOM 4602 N N . PRO A 1 562 ? 23.486 2.502 -27.878 1.00 95.75 562 PRO A N 1
ATOM 4603 C CA . PRO A 1 562 ? 24.409 1.487 -28.376 1.00 95.75 562 PRO A CA 1
ATOM 4604 C C . PRO A 1 562 ? 24.103 0.106 -27.798 1.00 95.75 562 PRO A C 1
ATOM 4606 O O . PRO A 1 562 ? 24.008 -0.069 -26.579 1.00 95.75 562 PRO A O 1
ATOM 4609 N N . LYS A 1 563 ? 23.954 -0.901 -28.666 1.00 94.56 563 LYS A N 1
ATOM 4610 C CA . LYS A 1 563 ? 23.567 -2.260 -28.242 1.00 94.56 563 LYS A CA 1
ATOM 4611 C C . LYS A 1 563 ? 24.601 -2.898 -27.303 1.00 94.56 563 LYS A C 1
ATOM 4613 O O . LYS A 1 563 ? 24.249 -3.775 -26.516 1.00 94.56 563 LYS A O 1
ATOM 4618 N N . GLY A 1 564 ? 25.856 -2.446 -27.342 1.00 94.38 564 GLY A N 1
ATOM 4619 C CA . GLY A 1 564 ? 26.921 -2.845 -26.420 1.00 94.38 564 GLY A CA 1
ATOM 4620 C C . GLY A 1 564 ? 26.591 -2.588 -24.955 1.00 94.38 564 GLY A C 1
ATOM 4621 O O . GLY A 1 564 ? 26.869 -3.441 -24.113 1.00 94.38 564 GLY A O 1
ATOM 4622 N N . LEU A 1 565 ? 25.884 -1.495 -24.664 1.00 94.44 565 LEU A N 1
ATOM 4623 C CA . LEU A 1 565 ? 25.352 -1.218 -23.330 1.00 94.44 565 LEU A CA 1
ATOM 4624 C C . LEU A 1 565 ? 24.307 -2.271 -22.918 1.00 94.44 565 LEU A C 1
ATOM 4626 O O . LEU A 1 565 ? 24.233 -2.666 -21.764 1.00 94.44 565 LEU A O 1
ATOM 4630 N N . GLY A 1 566 ? 23.551 -2.807 -23.880 1.00 90.38 566 GLY A N 1
ATOM 4631 C CA . GLY A 1 566 ? 22.629 -3.936 -23.710 1.00 90.38 566 GLY A CA 1
ATOM 4632 C C . GLY A 1 566 ? 23.284 -5.326 -23.738 1.00 90.38 566 GLY A C 1
ATOM 4633 O O . GLY A 1 566 ? 22.563 -6.319 -23.842 1.00 90.38 566 GLY A O 1
ATOM 4634 N N . ARG A 1 567 ? 24.621 -5.418 -23.627 1.00 90.44 567 ARG A N 1
ATOM 4635 C CA . ARG A 1 567 ? 25.462 -6.640 -23.680 1.00 90.44 567 ARG A CA 1
ATOM 4636 C C . ARG A 1 567 ? 25.744 -7.236 -25.064 1.00 90.44 567 ARG A C 1
ATOM 4638 O O . ARG A 1 567 ? 26.337 -8.317 -25.138 1.00 90.44 567 ARG A O 1
ATOM 4645 N N . TYR A 1 568 ? 25.368 -6.576 -26.159 1.00 91.00 568 TYR A N 1
ATOM 4646 C CA . TYR A 1 568 ? 25.707 -7.081 -27.493 1.00 91.00 568 TYR A CA 1
ATOM 4647 C C . TYR A 1 568 ? 27.186 -6.864 -27.826 1.00 91.00 568 TYR A C 1
ATOM 4649 O O . TYR A 1 568 ? 27.736 -5.774 -27.678 1.00 91.00 568 TYR A O 1
ATOM 4657 N N . ARG A 1 569 ? 27.825 -7.910 -28.346 1.00 92.94 569 ARG A N 1
ATOM 4658 C CA . ARG A 1 569 ? 29.215 -7.885 -28.807 1.00 92.94 569 ARG A CA 1
ATOM 4659 C C . ARG A 1 569 ? 29.351 -8.601 -30.142 1.00 92.94 569 ARG A C 1
ATOM 4661 O O . ARG A 1 569 ? 28.588 -9.523 -30.433 1.00 92.94 569 ARG A O 1
ATOM 4668 N N . PHE A 1 570 ? 30.349 -8.220 -30.923 1.00 90.38 570 PHE A N 1
ATOM 4669 C CA . PHE A 1 570 ? 30.741 -8.964 -32.113 1.00 90.38 570 PHE A CA 1
ATOM 4670 C C . PHE A 1 570 ? 31.226 -10.362 -31.723 1.00 90.38 570 PHE A C 1
ATOM 4672 O O . PHE A 1 570 ? 31.986 -10.523 -30.771 1.00 90.38 570 PHE A O 1
ATOM 4679 N N . VAL A 1 571 ? 30.807 -11.381 -32.471 1.00 86.31 571 VAL A N 1
ATOM 4680 C CA . VAL A 1 571 ? 31.086 -12.787 -32.135 1.00 86.31 571 VAL A CA 1
ATOM 4681 C C . VAL A 1 571 ? 32.583 -13.091 -32.191 1.00 86.31 571 VAL A C 1
ATOM 4683 O O . VAL A 1 571 ? 33.126 -13.656 -31.246 1.00 86.31 571 VAL A O 1
ATOM 4686 N N . ASN A 1 572 ? 33.248 -12.661 -33.266 1.00 86.75 572 ASN A N 1
ATOM 4687 C CA . ASN A 1 572 ? 34.649 -12.997 -33.520 1.00 86.75 572 ASN A CA 1
ATOM 4688 C C . ASN A 1 572 ? 35.593 -12.157 -32.653 1.00 86.75 572 ASN A C 1
ATOM 4690 O O . ASN A 1 572 ? 36.415 -12.691 -31.913 1.00 86.75 572 ASN A O 1
ATOM 4694 N N . SER A 1 573 ? 35.452 -10.829 -32.698 1.00 92.25 573 SER A N 1
ATOM 4695 C CA . SER A 1 573 ? 36.343 -9.927 -31.961 1.00 92.25 573 SER A CA 1
ATOM 4696 C C . SER A 1 573 ? 36.018 -9.846 -30.467 1.00 92.25 573 SER A C 1
ATOM 4698 O O . SER A 1 573 ? 36.858 -9.396 -29.689 1.00 92.25 573 SER A O 1
ATOM 4700 N N . LYS A 1 574 ? 34.815 -10.273 -30.053 1.00 93.81 574 LYS A N 1
ATOM 4701 C CA . LYS A 1 574 ? 34.247 -10.098 -28.705 1.00 93.81 574 LYS A CA 1
ATOM 4702 C C . LYS A 1 574 ? 34.098 -8.632 -28.273 1.00 93.81 574 LYS A C 1
ATOM 4704 O O . LYS A 1 574 ? 33.796 -8.397 -27.106 1.00 93.81 574 LYS A O 1
ATOM 4709 N N . LYS A 1 575 ? 34.284 -7.662 -29.178 1.00 97.00 575 LYS A N 1
ATOM 4710 C CA . LYS A 1 575 ? 34.158 -6.226 -28.886 1.00 97.00 575 LYS A CA 1
ATOM 4711 C C . LYS A 1 575 ? 32.697 -5.808 -28.737 1.00 97.00 575 LYS A C 1
ATOM 4713 O O . LYS A 1 575 ? 31.851 -6.304 -29.483 1.00 97.00 575 LYS A O 1
ATOM 4718 N N . LEU A 1 576 ? 32.399 -4.906 -27.805 1.00 96.69 576 LEU A N 1
ATOM 4719 C CA . LEU A 1 576 ? 31.059 -4.329 -27.648 1.00 96.69 576 LEU A CA 1
ATOM 4720 C C . LEU A 1 576 ? 30.614 -3.572 -28.915 1.00 96.69 576 LEU A C 1
ATOM 4722 O O . LEU A 1 576 ? 31.431 -2.979 -29.617 1.00 96.69 576 LEU A O 1
ATOM 4726 N N . VAL A 1 577 ? 29.312 -3.609 -29.212 1.00 94.25 577 VAL A N 1
ATOM 4727 C CA . VAL A 1 577 ? 28.737 -2.997 -30.426 1.00 94.25 577 VAL A CA 1
ATOM 4728 C C . VAL A 1 577 ? 28.323 -1.544 -30.172 1.00 94.25 577 VAL A C 1
ATOM 4730 O O . VAL A 1 577 ? 27.549 -1.275 -29.254 1.00 94.25 577 VAL A O 1
ATOM 4733 N N . THR A 1 578 ? 28.778 -0.618 -31.017 1.00 94.31 578 THR A N 1
ATOM 4734 C CA . THR A 1 578 ? 28.418 0.813 -30.952 1.00 94.31 578 THR A CA 1
ATOM 4735 C C . THR A 1 578 ? 27.136 1.150 -31.713 1.00 94.31 578 THR A C 1
ATOM 4737 O O . THR A 1 578 ? 26.444 2.095 -31.341 1.00 94.31 578 THR A O 1
ATOM 4740 N N . ASN A 1 579 ? 26.771 0.362 -32.731 1.00 92.44 579 ASN A N 1
ATOM 4741 C CA . ASN A 1 579 ? 25.538 0.554 -33.497 1.00 92.44 579 ASN A CA 1
ATOM 4742 C C . ASN A 1 579 ? 24.293 0.500 -32.598 1.00 92.44 579 ASN A C 1
ATOM 4744 O O . ASN A 1 579 ? 24.208 -0.315 -31.669 1.00 92.44 579 ASN A O 1
ATOM 4748 N N . ILE A 1 580 ? 23.303 1.322 -32.939 1.00 94.50 580 ILE A N 1
ATOM 4749 C CA . ILE A 1 580 ? 21.972 1.321 -32.324 1.00 94.50 580 ILE A CA 1
ATOM 4750 C C . ILE A 1 580 ? 21.013 0.406 -33.091 1.00 94.50 580 ILE A C 1
ATOM 4752 O O . ILE A 1 580 ? 21.394 -0.248 -34.065 1.00 94.50 580 ILE A O 1
ATOM 4756 N N . CYS A 1 581 ? 19.779 0.286 -32.604 1.00 94.94 581 CYS A N 1
ATOM 4757 C CA . CYS A 1 581 ? 18.825 -0.687 -33.131 1.00 94.94 581 CYS A CA 1
ATOM 4758 C C . CYS A 1 581 ? 18.326 -0.298 -34.527 1.00 94.94 581 CYS A C 1
ATOM 4760 O O . CYS A 1 581 ? 18.427 -1.126 -35.426 1.00 94.94 581 CYS A O 1
ATOM 4762 N N . THR A 1 582 ? 17.900 0.953 -34.722 1.00 93.44 582 THR A N 1
ATOM 4763 C CA . THR A 1 582 ? 17.356 1.476 -35.992 1.00 93.44 582 THR A CA 1
ATOM 4764 C C . THR A 1 582 ? 18.340 1.310 -37.153 1.00 93.44 582 THR A C 1
ATOM 4766 O O . THR A 1 582 ? 18.025 0.652 -38.144 1.00 93.44 582 THR A O 1
ATOM 4769 N N . SER A 1 583 ? 19.590 1.756 -36.981 1.00 91.88 583 SER A N 1
ATOM 4770 C CA . SER A 1 583 ? 20.644 1.599 -37.996 1.00 91.88 583 SER A CA 1
ATOM 4771 C C . SER A 1 583 ? 20.997 0.138 -38.282 1.00 91.88 583 SER A C 1
ATOM 4773 O O . SER A 1 583 ? 21.332 -0.226 -39.410 1.00 91.88 583 SER A O 1
ATOM 4775 N N . SER A 1 584 ? 20.878 -0.744 -37.285 1.00 93.06 584 SER A N 1
ATOM 4776 C CA . SER A 1 584 ? 21.087 -2.180 -37.499 1.00 93.06 584 SER A CA 1
ATOM 4777 C C . SER A 1 584 ? 19.961 -2.801 -38.318 1.00 93.06 584 SER A C 1
ATOM 4779 O O . SER A 1 584 ? 20.257 -3.568 -39.230 1.00 93.06 584 SER A O 1
ATOM 4781 N N . VAL A 1 585 ? 18.704 -2.446 -38.028 1.00 93.88 585 VAL A N 1
ATOM 4782 C CA . VAL A 1 585 ? 17.520 -2.889 -38.785 1.00 93.88 585 VAL A CA 1
ATOM 4783 C C . VAL A 1 585 ? 17.559 -2.370 -40.220 1.00 93.88 585 VAL A C 1
ATOM 4785 O O . VAL A 1 585 ? 17.222 -3.118 -41.131 1.00 93.88 585 VAL A O 1
ATOM 4788 N N . TYR A 1 586 ? 18.052 -1.153 -40.453 1.00 92.19 586 TYR A N 1
ATOM 4789 C CA . TYR A 1 586 ? 18.257 -0.638 -41.808 1.00 92.19 586 TYR A CA 1
ATOM 4790 C C . TYR A 1 586 ? 19.348 -1.404 -42.586 1.00 92.19 586 TYR A C 1
ATOM 4792 O O . TYR A 1 586 ? 19.222 -1.670 -43.785 1.00 92.19 586 TYR A O 1
ATOM 4800 N N . SER A 1 587 ? 20.435 -1.781 -41.910 1.00 89.94 587 SER A N 1
ATOM 4801 C CA . SER A 1 587 ? 21.595 -2.431 -42.532 1.00 89.94 587 SER A CA 1
ATOM 4802 C C . SER A 1 587 ? 21.348 -3.891 -42.963 1.00 89.94 587 SER A C 1
ATOM 4804 O O . SER A 1 587 ? 20.381 -4.535 -42.568 1.00 89.94 587 SER A O 1
ATOM 4806 N N . ASN A 1 588 ? 22.293 -4.468 -43.715 1.00 89.94 588 ASN A N 1
ATOM 4807 C CA . ASN A 1 588 ? 22.327 -5.909 -44.022 1.00 89.94 588 ASN A CA 1
ATOM 4808 C C . ASN A 1 588 ? 23.020 -6.742 -42.924 1.00 89.94 588 ASN A C 1
ATOM 4810 O O . ASN A 1 588 ? 23.414 -7.886 -43.154 1.00 89.94 588 ASN A O 1
ATOM 4814 N N . THR A 1 589 ? 23.216 -6.171 -41.731 1.00 90.62 589 THR A N 1
ATOM 4815 C CA . THR A 1 589 ? 23.836 -6.904 -40.625 1.00 90.62 589 THR A CA 1
ATOM 4816 C C . THR A 1 589 ? 22.878 -7.947 -40.055 1.00 90.62 589 THR A C 1
ATOM 4818 O O . THR A 1 589 ? 21.654 -7.861 -40.175 1.00 90.62 589 THR A O 1
ATOM 4821 N N . SER A 1 590 ? 23.452 -8.965 -39.423 1.00 92.50 590 SER A N 1
ATOM 4822 C CA . SER A 1 590 ? 22.701 -10.028 -38.762 1.00 92.50 590 SER A CA 1
ATOM 4823 C C . SER A 1 590 ? 22.944 -9.997 -37.261 1.00 92.50 590 SER A C 1
ATOM 4825 O O . SER A 1 590 ? 23.974 -9.509 -36.789 1.00 92.50 590 SER A O 1
ATOM 4827 N N . PHE A 1 591 ? 22.008 -10.557 -36.508 1.00 92.12 591 PHE A N 1
ATOM 4828 C CA . PHE A 1 591 ? 22.178 -10.870 -35.101 1.00 92.12 591 PHE A CA 1
ATOM 4829 C C . PHE A 1 591 ? 22.030 -12.359 -34.874 1.00 92.12 591 PHE A C 1
ATOM 4831 O O . PHE A 1 591 ? 21.368 -13.069 -35.626 1.00 92.12 591 PHE A O 1
ATOM 4838 N N . LYS A 1 592 ? 22.654 -12.824 -33.803 1.00 86.62 592 LYS A N 1
ATOM 4839 C CA . LYS A 1 592 ? 22.322 -14.103 -33.208 1.00 86.62 592 LYS A CA 1
ATOM 4840 C C . LYS A 1 592 ? 22.187 -13.896 -31.717 1.00 86.62 592 LYS A C 1
ATOM 4842 O O . LYS A 1 592 ? 22.988 -13.183 -31.105 1.00 86.62 592 LYS A O 1
ATOM 4847 N N . CYS A 1 593 ? 21.160 -14.485 -31.151 1.00 81.06 593 CYS A N 1
ATOM 4848 C CA . CYS A 1 593 ? 20.919 -14.482 -29.725 1.00 81.06 593 CYS A CA 1
ATOM 4849 C C . CYS A 1 593 ? 20.282 -15.815 -29.345 1.00 81.06 593 CYS A C 1
ATOM 4851 O O . CYS A 1 593 ? 19.989 -16.659 -30.193 1.00 81.06 593 CYS A O 1
ATOM 4853 N N . HIS A 1 594 ? 20.034 -15.988 -28.054 1.00 71.88 594 HIS A N 1
ATOM 4854 C CA . HIS A 1 594 ? 19.327 -17.165 -27.568 1.00 71.88 594 HIS A CA 1
ATOM 4855 C C . HIS A 1 594 ? 17.959 -17.334 -28.249 1.00 71.88 594 HIS A C 1
ATOM 4857 O O . HIS A 1 594 ? 17.583 -18.444 -28.611 1.00 71.88 594 HIS A O 1
ATOM 4863 N N . ASP A 1 595 ? 17.237 -16.236 -28.485 1.00 80.12 595 ASP A N 1
ATOM 4864 C CA . ASP A 1 595 ? 15.886 -16.274 -29.065 1.00 80.12 595 ASP A CA 1
ATOM 4865 C C . ASP A 1 595 ? 15.893 -16.724 -30.535 1.00 80.12 595 ASP A C 1
ATOM 4867 O O . ASP A 1 595 ? 14.889 -17.221 -31.042 1.00 80.12 595 ASP A O 1
ATOM 4871 N N . THR A 1 596 ? 17.049 -16.645 -31.205 1.00 82.69 596 THR A N 1
ATOM 4872 C CA . THR A 1 596 ? 17.274 -17.217 -32.540 1.00 82.69 596 THR A CA 1
ATOM 4873 C C . THR A 1 596 ? 17.885 -18.621 -32.493 1.00 82.69 596 THR A C 1
ATOM 4875 O O . THR A 1 596 ? 18.367 -19.115 -33.513 1.00 82.69 596 THR A O 1
ATOM 4878 N N . ASN A 1 597 ? 17.886 -19.284 -31.330 1.00 80.62 597 ASN A N 1
ATOM 4879 C CA . ASN A 1 597 ? 18.602 -20.539 -31.074 1.00 80.62 597 ASN A CA 1
ATOM 4880 C C . ASN A 1 597 ? 20.084 -20.449 -31.474 1.00 80.62 597 ASN A C 1
ATOM 4882 O O . ASN A 1 597 ? 20.614 -21.376 -32.081 1.00 80.62 597 ASN A O 1
ATOM 4886 N N . ASP A 1 598 ? 20.718 -19.300 -31.232 1.00 81.19 598 ASP A N 1
ATOM 4887 C CA . ASP A 1 598 ? 22.095 -18.990 -31.634 1.00 81.19 598 ASP A CA 1
ATOM 4888 C C . ASP A 1 598 ? 22.363 -19.045 -33.155 1.00 81.19 598 ASP A C 1
ATOM 4890 O O . ASP A 1 598 ? 23.520 -19.006 -33.587 1.00 81.19 598 ASP A O 1
ATOM 4894 N N . HIS A 1 599 ? 21.314 -19.051 -33.986 1.00 87.31 599 HIS A N 1
ATOM 4895 C CA . HIS A 1 599 ? 21.428 -18.935 -35.440 1.00 87.31 599 HIS A CA 1
ATOM 4896 C C . HIS A 1 599 ? 21.456 -17.469 -35.860 1.00 87.31 599 HIS A C 1
ATOM 4898 O O . HIS A 1 599 ? 20.784 -16.618 -35.271 1.00 87.31 599 HIS A O 1
ATOM 4904 N N . TRP A 1 600 ? 22.214 -17.178 -36.913 1.00 91.81 600 TRP A N 1
ATOM 4905 C CA . TRP A 1 600 ? 22.218 -15.855 -37.522 1.00 91.81 600 TRP A CA 1
ATOM 4906 C C . TRP A 1 600 ? 20.880 -15.565 -38.196 1.00 91.81 600 TRP A C 1
ATOM 4908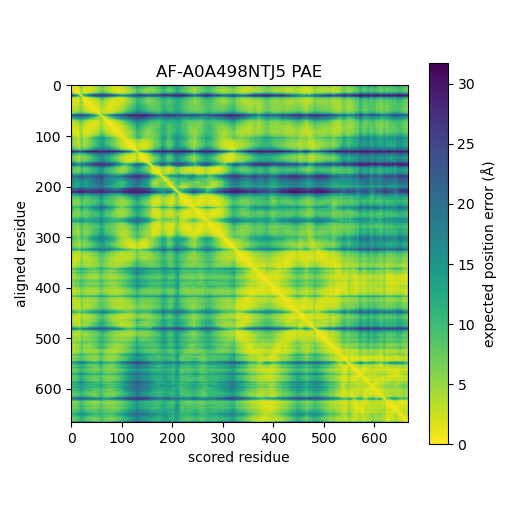 O O . TRP A 1 600 ? 20.367 -16.377 -38.967 1.00 91.81 600 TRP A O 1
ATOM 4918 N N . ARG A 1 601 ? 20.331 -14.387 -37.909 1.00 92.81 601 ARG A N 1
ATOM 4919 C CA . ARG A 1 601 ? 19.139 -13.831 -38.544 1.00 92.81 601 ARG A CA 1
ATOM 4920 C C . ARG A 1 601 ? 19.424 -12.393 -38.976 1.00 92.81 601 ARG A C 1
ATOM 4922 O O . ARG A 1 601 ? 20.046 -11.660 -38.202 1.00 92.81 601 ARG A O 1
ATOM 4929 N N . PRO A 1 602 ? 18.982 -11.963 -40.168 1.00 95.12 602 PRO A N 1
ATOM 4930 C CA . PRO A 1 602 ? 19.084 -10.564 -40.564 1.00 95.12 602 PRO A CA 1
ATOM 4931 C C . PRO A 1 602 ? 18.344 -9.663 -39.573 1.00 95.12 602 PRO A C 1
ATOM 4933 O O . PRO A 1 602 ? 17.234 -9.991 -39.153 1.00 95.12 602 PRO A O 1
ATOM 4936 N N . TYR A 1 603 ? 18.913 -8.504 -39.228 1.00 93.50 603 TYR A N 1
ATOM 4937 C CA . TYR A 1 603 ? 18.212 -7.531 -38.382 1.00 93.50 603 TYR A CA 1
ATOM 4938 C C . TYR A 1 603 ? 16.909 -7.040 -39.021 1.00 93.50 603 TYR A C 1
ATOM 4940 O O . TYR A 1 603 ? 15.951 -6.812 -38.298 1.00 93.50 603 TYR A O 1
ATOM 4948 N N . LYS A 1 604 ? 16.831 -6.970 -40.355 1.00 93.81 604 LYS A N 1
ATOM 4949 C CA . LYS A 1 604 ? 15.599 -6.667 -41.110 1.00 93.81 604 LYS A CA 1
ATOM 4950 C C . LYS A 1 604 ? 14.433 -7.613 -40.809 1.00 93.81 604 LYS A C 1
ATOM 4952 O O . LYS A 1 604 ? 13.282 -7.247 -40.992 1.00 93.81 604 LYS A O 1
ATOM 4957 N N . GLU A 1 605 ? 14.724 -8.820 -40.328 1.00 93.44 605 GLU A N 1
ATOM 4958 C CA . GLU A 1 605 ? 13.724 -9.834 -39.991 1.00 93.44 605 GLU A CA 1
ATOM 4959 C C . GLU A 1 605 ? 13.488 -9.958 -38.480 1.00 93.44 605 GLU A C 1
ATOM 4961 O O . GLU A 1 605 ? 12.936 -10.960 -38.022 1.00 93.44 605 GLU A O 1
ATOM 4966 N N . TYR A 1 606 ? 13.898 -8.961 -37.682 1.00 93.38 606 TYR A N 1
ATOM 4967 C CA . TYR A 1 606 ? 13.749 -9.014 -36.224 1.00 93.38 606 TYR A CA 1
ATOM 4968 C C . TYR A 1 606 ? 12.297 -9.248 -35.789 1.00 93.38 606 TYR A C 1
ATOM 4970 O O . TYR A 1 606 ? 12.076 -9.948 -34.804 1.00 93.38 606 TYR A O 1
ATOM 4978 N N . SER A 1 607 ? 11.319 -8.720 -36.530 1.00 92.12 607 SER A N 1
ATOM 4979 C CA . SER A 1 607 ? 9.889 -8.836 -36.228 1.00 92.12 607 SER A CA 1
ATOM 4980 C C . SER A 1 607 ? 9.366 -10.273 -36.316 1.00 92.12 607 SER A C 1
ATOM 4982 O O . SER A 1 607 ? 8.363 -10.591 -35.689 1.00 92.12 607 SER A O 1
ATOM 4984 N N . LYS A 1 608 ? 10.064 -11.185 -37.010 1.00 91.94 608 LYS A N 1
ATOM 4985 C CA . LYS A 1 608 ? 9.746 -12.627 -36.973 1.00 91.94 608 LYS A CA 1
ATOM 4986 C C . LYS A 1 608 ? 10.083 -13.262 -35.618 1.00 91.94 608 LYS A C 1
ATOM 4988 O O . LYS A 1 608 ? 9.564 -14.325 -35.296 1.00 91.94 608 LYS A O 1
ATOM 4993 N N . ILE A 1 609 ? 10.985 -12.639 -34.858 1.00 90.81 609 ILE A N 1
ATOM 4994 C CA . ILE A 1 609 ? 11.453 -13.098 -33.543 1.00 90.81 609 ILE A CA 1
ATOM 4995 C C . ILE A 1 609 ? 10.771 -12.306 -32.420 1.00 90.81 609 ILE A C 1
ATOM 4997 O O . ILE A 1 609 ? 10.374 -12.886 -31.416 1.00 90.81 609 ILE A O 1
ATOM 5001 N N . TYR A 1 610 ? 10.616 -10.995 -32.615 1.00 92.06 610 TYR A N 1
ATOM 5002 C CA . TYR A 1 610 ? 10.004 -10.050 -31.680 1.00 92.06 610 TYR A CA 1
ATOM 5003 C C . TYR A 1 610 ? 8.843 -9.310 -32.371 1.00 92.06 610 TYR A C 1
ATOM 5005 O O . TYR A 1 610 ? 8.989 -8.139 -32.730 1.00 92.06 610 TYR A O 1
ATOM 5013 N N . PRO A 1 611 ? 7.712 -9.988 -32.640 1.00 91.06 611 PRO A N 1
ATOM 5014 C CA . PRO A 1 611 ? 6.598 -9.420 -33.406 1.00 91.06 611 PRO A CA 1
ATOM 5015 C C . PRO A 1 611 ? 5.867 -8.294 -32.671 1.00 91.06 611 PRO A C 1
ATOM 5017 O O . PRO A 1 611 ? 5.166 -7.504 -33.298 1.00 91.06 611 PRO A O 1
ATOM 5020 N N . ASP A 1 612 ? 6.023 -8.216 -31.357 1.00 89.50 612 ASP A N 1
ATOM 5021 C CA . ASP A 1 612 ? 5.481 -7.204 -30.456 1.00 89.50 612 ASP A CA 1
ATOM 5022 C C . ASP A 1 612 ? 6.356 -5.944 -30.371 1.00 89.50 612 ASP A C 1
ATOM 5024 O O . ASP A 1 612 ? 5.933 -4.957 -29.781 1.00 89.50 612 ASP A O 1
ATOM 5028 N N . TRP A 1 613 ? 7.550 -5.933 -30.969 1.00 93.38 613 TRP A N 1
ATOM 5029 C CA . TRP A 1 613 ? 8.420 -4.756 -31.011 1.00 93.38 613 TRP A CA 1
ATOM 5030 C C . TRP A 1 613 ? 8.336 -4.030 -32.352 1.00 93.38 613 TRP A C 1
ATOM 5032 O O . TRP A 1 613 ? 8.345 -4.653 -33.413 1.00 93.38 613 TRP A O 1
ATOM 5042 N N . GLN A 1 614 ? 8.318 -2.702 -32.288 1.00 92.81 614 GLN A N 1
ATOM 5043 C CA . GLN A 1 614 ? 8.497 -1.799 -33.414 1.00 92.81 614 GLN A CA 1
ATOM 5044 C C . GLN A 1 614 ? 9.828 -1.058 -33.250 1.00 92.81 614 GLN A C 1
ATOM 5046 O O . GLN A 1 614 ? 10.081 -0.378 -32.256 1.00 92.81 614 GLN A O 1
ATOM 5051 N N . ILE A 1 615 ? 10.701 -1.257 -34.229 1.00 93.25 615 ILE A N 1
ATOM 5052 C CA . ILE A 1 615 ? 12.000 -0.613 -34.390 1.00 93.25 615 ILE A CA 1
ATOM 5053 C C . ILE A 1 615 ? 12.065 -0.167 -35.843 1.00 93.25 615 ILE A C 1
ATOM 5055 O O . ILE A 1 615 ? 12.263 -0.995 -36.741 1.00 93.25 615 ILE A O 1
ATOM 5059 N N . ASP A 1 616 ? 11.875 1.127 -36.055 1.00 88.81 616 ASP A N 1
ATOM 5060 C CA . ASP A 1 616 ? 11.794 1.681 -37.397 1.00 88.81 616 ASP A CA 1
ATOM 5061 C C . ASP A 1 616 ? 13.202 1.784 -38.015 1.00 88.81 616 ASP A C 1
ATOM 5063 O O . ASP A 1 616 ? 14.148 2.238 -37.359 1.00 88.81 616 ASP A O 1
ATOM 5067 N N . PRO A 1 617 ? 13.402 1.276 -39.246 1.00 87.44 617 PRO A N 1
ATOM 5068 C CA . PRO A 1 617 ? 14.693 1.336 -39.913 1.00 87.44 617 PRO A CA 1
ATOM 5069 C C . PRO A 1 617 ? 14.999 2.775 -40.308 1.00 87.44 617 PRO A C 1
ATOM 5071 O O . PRO A 1 617 ? 14.265 3.378 -41.082 1.00 87.44 617 PRO A O 1
ATOM 5074 N N . ASP A 1 618 ? 16.131 3.289 -39.844 1.00 84.00 618 ASP A N 1
ATOM 5075 C CA . ASP A 1 618 ? 16.565 4.631 -40.205 1.00 84.00 618 ASP A CA 1
ATOM 5076 C C . ASP A 1 618 ? 18.097 4.655 -40.393 1.00 84.00 618 ASP A C 1
ATOM 5078 O O . ASP A 1 618 ? 18.846 4.319 -39.466 1.00 84.00 618 ASP A O 1
ATOM 5082 N N . PRO A 1 619 ? 18.581 4.968 -41.615 1.00 73.31 619 PRO A N 1
ATOM 5083 C CA . PRO A 1 619 ? 20.007 5.075 -41.914 1.00 73.31 619 PRO A CA 1
ATOM 5084 C C . PRO A 1 619 ? 20.659 6.328 -41.343 1.00 73.31 619 PRO A C 1
ATOM 5086 O O . PRO A 1 619 ? 21.883 6.363 -41.224 1.00 73.31 619 PRO A O 1
ATOM 5089 N N . SER A 1 620 ? 19.864 7.357 -41.059 1.00 73.62 620 SER A N 1
ATOM 5090 C CA . SER A 1 620 ? 20.324 8.664 -40.603 1.00 73.62 620 SER A CA 1
ATOM 5091 C C . SER A 1 620 ? 20.433 8.756 -39.081 1.00 73.62 620 SER A C 1
ATOM 5093 O O . SER A 1 620 ? 21.150 9.619 -38.573 1.00 73.62 620 SER A O 1
ATOM 5095 N N . THR A 1 621 ? 19.802 7.839 -38.334 1.00 71.56 621 THR A N 1
ATOM 5096 C CA . THR A 1 621 ? 19.930 7.816 -36.875 1.00 71.56 621 THR A CA 1
ATOM 5097 C C . THR A 1 621 ? 21.264 7.229 -36.427 1.00 71.56 621 THR A C 1
ATOM 5099 O O . THR A 1 621 ? 21.559 6.033 -36.543 1.00 71.56 621 THR A O 1
ATOM 5102 N N . GLU A 1 622 ? 22.045 8.082 -35.776 1.00 78.62 622 GLU A N 1
ATOM 5103 C CA . GLU A 1 622 ? 23.129 7.675 -34.895 1.00 78.62 622 GLU A CA 1
ATOM 5104 C C . GLU A 1 622 ? 22.657 7.621 -33.435 1.00 78.62 622 GLU A C 1
ATOM 5106 O O . GLU A 1 622 ? 21.583 8.106 -33.084 1.00 78.62 622 GLU A O 1
ATOM 5111 N N . ALA A 1 623 ? 23.477 7.049 -32.547 1.00 84.50 623 ALA A N 1
ATOM 5112 C CA . ALA A 1 623 ? 23.241 7.197 -31.111 1.00 84.50 623 ALA A CA 1
ATOM 5113 C C . ALA A 1 623 ? 23.174 8.691 -30.731 1.00 84.50 623 ALA A C 1
ATOM 5115 O O . ALA A 1 623 ? 23.942 9.501 -31.261 1.00 84.50 623 ALA A O 1
ATOM 5116 N N . SER A 1 624 ? 22.303 9.051 -29.785 1.00 91.31 624 SER A N 1
ATOM 5117 C CA . SER A 1 624 ? 22.255 10.421 -29.259 1.00 91.31 624 SER A CA 1
ATOM 5118 C C . SER A 1 624 ? 23.600 10.821 -28.645 1.00 91.31 624 SER A C 1
ATOM 5120 O O . SER A 1 624 ? 24.351 9.958 -28.173 1.00 91.31 624 SER A O 1
ATOM 5122 N N . ALA A 1 625 ? 23.914 12.123 -28.627 1.00 94.75 625 ALA A N 1
ATOM 5123 C CA . ALA A 1 625 ? 25.161 12.617 -28.036 1.00 94.75 625 ALA A CA 1
ATOM 5124 C C . ALA A 1 625 ? 25.325 12.125 -26.588 1.00 94.75 625 ALA A C 1
ATOM 5126 O O . ALA A 1 625 ? 26.412 11.689 -26.212 1.00 94.75 625 ALA A O 1
ATOM 5127 N N . TYR A 1 626 ? 24.222 12.054 -25.836 1.00 96.25 626 TYR A N 1
ATOM 5128 C CA . TYR A 1 626 ? 24.161 11.428 -24.519 1.00 96.25 626 TYR A CA 1
ATOM 5129 C C . TYR A 1 626 ? 24.734 10.007 -24.501 1.00 96.25 626 TYR A C 1
ATOM 5131 O O . TYR A 1 626 ? 25.680 9.709 -23.771 1.00 96.25 626 TYR A O 1
ATOM 5139 N N . TRP A 1 627 ? 24.191 9.097 -25.314 1.00 95.69 627 TRP A N 1
ATOM 5140 C CA . TRP A 1 627 ? 24.615 7.699 -25.269 1.00 95.69 627 TRP A CA 1
ATOM 5141 C C . TRP A 1 627 ? 25.987 7.470 -25.903 1.00 95.69 627 TRP A C 1
ATOM 5143 O O . TRP A 1 627 ? 26.693 6.546 -25.488 1.00 95.69 627 TRP A O 1
ATOM 5153 N N . LYS A 1 628 ? 26.388 8.313 -26.862 1.00 96.50 628 LYS A N 1
ATOM 5154 C CA . LYS A 1 628 ? 27.759 8.345 -27.387 1.00 96.50 628 LYS A CA 1
ATOM 5155 C C . LYS A 1 628 ? 28.752 8.713 -26.286 1.00 96.50 628 LYS A C 1
ATOM 5157 O O . LYS A 1 628 ? 29.726 7.986 -26.095 1.00 96.50 628 LYS A O 1
ATOM 5162 N N . TYR A 1 629 ? 28.456 9.763 -25.518 1.00 96.88 629 TYR A N 1
ATOM 5163 C CA . TYR A 1 629 ? 29.254 10.210 -24.377 1.00 96.88 629 TYR A CA 1
ATOM 5164 C C . TYR A 1 629 ? 29.388 9.110 -23.315 1.00 96.88 629 TYR A C 1
ATOM 5166 O O . TYR A 1 629 ? 30.499 8.719 -22.959 1.00 96.88 629 TYR A O 1
ATOM 5174 N N . VAL A 1 630 ? 28.270 8.514 -22.884 1.00 96.88 630 VAL A N 1
ATOM 5175 C CA . VAL A 1 630 ? 28.263 7.411 -21.902 1.00 96.88 630 VAL A CA 1
ATOM 5176 C C . VAL A 1 630 ? 29.080 6.212 -22.391 1.00 96.88 630 VAL A C 1
ATOM 5178 O O . VAL A 1 630 ? 29.896 5.667 -21.644 1.00 96.88 630 VAL A O 1
ATOM 5181 N N . MET A 1 631 ? 28.886 5.794 -23.647 1.00 96.31 631 MET A N 1
ATOM 5182 C CA . MET A 1 631 ? 29.618 4.665 -24.222 1.00 96.31 631 MET A CA 1
ATOM 5183 C C . MET A 1 631 ? 31.115 4.965 -24.334 1.00 96.31 631 MET A C 1
ATOM 5185 O O . MET A 1 631 ? 31.913 4.082 -24.043 1.00 96.31 631 MET A O 1
ATOM 5189 N N . ALA A 1 632 ? 31.507 6.184 -24.717 1.00 96.69 632 ALA A N 1
ATOM 5190 C CA . ALA A 1 632 ? 32.910 6.580 -24.816 1.00 96.69 632 ALA A CA 1
ATOM 5191 C C . ALA A 1 632 ? 33.614 6.556 -23.450 1.00 96.69 632 ALA A C 1
ATOM 5193 O O . ALA A 1 632 ? 34.719 6.024 -23.347 1.00 96.69 632 ALA A O 1
ATOM 5194 N N . GLN A 1 633 ? 32.953 7.063 -22.405 1.00 96.44 633 GLN A N 1
ATOM 5195 C CA . GLN A 1 633 ? 33.531 7.188 -21.064 1.00 96.44 633 GLN A CA 1
ATOM 5196 C C . GLN A 1 633 ? 33.571 5.855 -20.299 1.00 96.44 633 GLN A C 1
ATOM 5198 O O . GLN A 1 633 ? 34.553 5.551 -19.623 1.00 96.44 633 GLN A O 1
ATOM 5203 N N . PHE A 1 634 ? 32.541 5.011 -20.426 1.00 97.25 634 PHE A N 1
ATOM 5204 C CA . PHE A 1 634 ? 32.441 3.758 -19.662 1.00 97.25 634 PHE A CA 1
ATOM 5205 C C . PHE A 1 634 ? 32.739 2.483 -20.460 1.00 97.25 634 PHE A C 1
ATOM 5207 O O . PHE A 1 634 ? 32.565 1.382 -19.931 1.00 97.25 634 PHE A O 1
ATOM 5214 N N . ASN A 1 635 ? 33.217 2.603 -21.702 1.00 97.00 635 ASN A N 1
ATOM 5215 C CA . ASN A 1 635 ? 33.474 1.488 -22.620 1.00 97.00 635 ASN A CA 1
ATOM 5216 C C . ASN A 1 635 ? 34.190 0.297 -21.960 1.00 97.00 635 ASN A C 1
ATOM 5218 O O . ASN A 1 635 ? 33.706 -0.836 -21.994 1.00 97.00 635 ASN A O 1
ATOM 5222 N N . GLN A 1 636 ? 35.337 0.566 -21.329 1.00 97.38 636 GLN A N 1
ATOM 5223 C CA . GLN A 1 636 ? 36.165 -0.467 -20.715 1.00 97.38 636 GLN A CA 1
ATOM 5224 C C . GLN A 1 636 ? 35.458 -1.130 -19.526 1.00 97.38 636 GLN A C 1
ATOM 5226 O O . GLN A 1 636 ? 35.428 -2.354 -19.436 1.00 97.38 636 GLN A O 1
ATOM 5231 N N . ARG A 1 637 ? 34.818 -0.341 -18.655 1.00 97.81 637 ARG A N 1
ATOM 5232 C CA . ARG A 1 637 ? 34.126 -0.857 -17.464 1.00 97.81 637 ARG A CA 1
ATOM 5233 C C . ARG A 1 637 ? 32.929 -1.737 -17.842 1.00 97.81 637 ARG A C 1
ATOM 5235 O O . ARG A 1 637 ? 32.704 -2.782 -17.228 1.00 97.81 637 ARG A O 1
ATOM 5242 N N . PHE A 1 638 ? 32.187 -1.364 -18.890 1.00 96.69 638 PHE A N 1
ATOM 5243 C CA . PHE A 1 638 ? 31.138 -2.220 -19.455 1.00 96.69 638 PHE A CA 1
ATOM 5244 C C . PHE A 1 638 ? 31.715 -3.509 -20.041 1.00 96.69 638 PHE A C 1
ATOM 5246 O O . PHE A 1 638 ? 31.165 -4.585 -19.798 1.00 96.69 638 PHE A O 1
ATOM 5253 N N . ALA A 1 639 ? 32.822 -3.424 -20.780 1.00 96.38 639 ALA A N 1
ATOM 5254 C CA . ALA A 1 639 ? 33.471 -4.591 -21.365 1.00 96.38 639 ALA A CA 1
ATOM 5255 C C . ALA A 1 639 ? 33.919 -5.591 -20.287 1.00 96.38 639 ALA A C 1
ATOM 5257 O O . ALA A 1 639 ? 33.586 -6.772 -20.383 1.00 96.38 639 ALA A O 1
ATOM 5258 N N . GLU A 1 640 ? 34.554 -5.111 -19.217 1.00 95.50 640 GLU A N 1
ATOM 5259 C CA . GLU A 1 640 ? 34.949 -5.916 -18.057 1.00 95.50 640 GLU A CA 1
ATOM 5260 C C . GLU A 1 640 ? 33.740 -6.592 -17.397 1.00 95.50 640 GLU A C 1
ATOM 5262 O O . GLU A 1 640 ? 33.715 -7.814 -17.250 1.00 95.50 640 GLU A O 1
ATOM 5267 N N . LYS A 1 641 ? 32.678 -5.838 -17.071 1.00 93.50 641 LYS A N 1
ATOM 5268 C CA . LYS A 1 641 ? 31.469 -6.415 -16.448 1.00 93.50 641 LYS A CA 1
ATOM 5269 C C . LYS A 1 641 ? 30.741 -7.427 -17.329 1.00 93.50 641 LYS A C 1
ATOM 5271 O O . LYS A 1 641 ? 30.029 -8.284 -16.800 1.00 93.50 641 LYS A O 1
ATOM 5276 N N . TYR A 1 642 ? 30.872 -7.325 -18.648 1.00 91.94 642 TYR A N 1
ATOM 5277 C CA . TYR A 1 642 ? 30.228 -8.228 -19.602 1.00 91.94 642 TYR A CA 1
ATOM 5278 C C . TYR A 1 642 ? 31.143 -9.346 -20.112 1.00 91.94 642 TYR A C 1
ATOM 5280 O O . TYR A 1 642 ? 30.706 -10.112 -20.976 1.00 91.94 642 TYR A O 1
ATOM 5288 N N . ASN A 1 643 ? 32.369 -9.476 -19.588 1.00 92.19 643 ASN A N 1
ATOM 5289 C CA . ASN A 1 643 ? 33.393 -10.393 -20.106 1.00 92.19 643 ASN A CA 1
ATOM 5290 C C . ASN A 1 643 ? 33.557 -10.261 -21.636 1.00 92.19 643 ASN A C 1
ATOM 5292 O O . ASN A 1 643 ? 33.593 -11.246 -22.382 1.00 92.19 643 ASN A O 1
ATOM 5296 N N . ALA A 1 644 ? 33.598 -9.016 -22.105 1.00 93.88 644 ALA A N 1
ATOM 5297 C CA . ALA A 1 644 ? 33.749 -8.615 -23.496 1.00 93.88 644 ALA A CA 1
ATOM 5298 C C . ALA A 1 644 ? 35.043 -7.803 -23.678 1.00 93.88 644 ALA A C 1
ATOM 5300 O O . ALA A 1 644 ? 35.710 -7.439 -22.713 1.00 93.88 644 ALA A O 1
ATOM 5301 N N . LYS A 1 645 ? 35.407 -7.513 -24.929 1.00 97.12 645 LYS A N 1
ATOM 5302 C CA . LYS A 1 645 ? 36.444 -6.521 -25.244 1.00 97.12 645 LYS A CA 1
ATOM 5303 C C . LYS A 1 645 ? 35.804 -5.144 -25.424 1.00 97.12 645 LYS A C 1
ATOM 5305 O O . LYS A 1 645 ? 34.649 -5.048 -25.845 1.00 97.12 645 LYS A O 1
ATOM 5310 N N . SER A 1 646 ? 36.564 -4.091 -25.144 1.00 97.00 646 SER A N 1
ATOM 5311 C CA . SER A 1 646 ? 36.147 -2.708 -25.384 1.00 97.00 646 SER A CA 1
ATOM 5312 C C . SER A 1 646 ? 35.718 -2.506 -26.840 1.00 97.00 646 SER A C 1
ATOM 5314 O O . SER A 1 646 ? 36.303 -3.088 -27.758 1.00 97.00 646 SER A O 1
ATOM 5316 N N . ALA A 1 647 ? 34.675 -1.707 -27.049 1.00 96.31 647 ALA A N 1
ATOM 5317 C CA . ALA A 1 647 ? 34.247 -1.276 -28.372 1.00 96.31 647 ALA A CA 1
ATOM 5318 C C . ALA A 1 647 ? 35.304 -0.397 -29.048 1.00 96.31 647 ALA A C 1
ATOM 5320 O O . ALA A 1 647 ? 36.051 0.316 -28.374 1.00 96.31 647 ALA A O 1
ATOM 5321 N N . ASP A 1 648 ? 35.287 -0.384 -30.379 1.00 95.50 648 ASP A N 1
ATOM 5322 C CA . ASP A 1 648 ? 36.018 0.597 -31.176 1.00 95.50 648 ASP A CA 1
ATOM 5323 C C . ASP A 1 648 ? 35.212 1.904 -31.203 1.00 95.50 648 ASP A C 1
ATOM 5325 O O . ASP A 1 648 ? 34.245 2.041 -31.951 1.00 95.50 648 ASP A O 1
ATOM 5329 N N . ILE A 1 649 ? 35.564 2.833 -30.310 1.00 94.69 649 ILE A N 1
ATOM 5330 C CA . ILE A 1 649 ? 34.881 4.125 -30.164 1.00 94.69 649 ILE A CA 1
ATOM 5331 C C . ILE A 1 649 ? 35.431 5.111 -31.204 1.00 94.69 649 ILE A C 1
ATOM 5333 O O . ILE A 1 649 ? 36.642 5.367 -31.178 1.00 94.69 649 ILE A O 1
ATOM 5337 N N . PRO A 1 650 ? 34.582 5.692 -32.077 1.00 91.75 650 PRO A N 1
ATOM 5338 C CA . PRO A 1 650 ? 34.995 6.745 -33.003 1.00 91.75 650 PRO A CA 1
ATOM 5339 C C . PRO A 1 650 ? 35.645 7.923 -32.268 1.00 91.75 650 PRO A C 1
ATOM 5341 O O . PRO A 1 650 ? 35.218 8.270 -31.166 1.00 91.75 650 PRO A O 1
ATOM 5344 N N . SER A 1 651 ? 36.653 8.559 -32.873 1.00 90.75 651 SER A N 1
ATOM 5345 C CA . SER A 1 651 ? 37.328 9.728 -32.281 1.00 90.75 651 SER A CA 1
ATOM 5346 C C . SER A 1 651 ? 36.334 10.832 -31.925 1.00 90.75 651 SER A C 1
ATOM 5348 O O . SER A 1 651 ? 36.335 11.291 -30.790 1.00 90.75 651 SER A O 1
ATOM 5350 N N . SER A 1 652 ? 35.391 11.121 -32.825 1.00 92.31 652 SER A N 1
ATOM 5351 C CA . SER A 1 652 ? 34.348 12.133 -32.626 1.00 92.31 652 SER A CA 1
ATOM 5352 C C . SER A 1 652 ? 33.469 11.912 -31.392 1.00 92.31 652 SER A C 1
ATOM 5354 O O . SER A 1 652 ? 32.900 12.866 -30.879 1.00 92.31 652 SER A O 1
ATOM 5356 N N . TRP A 1 653 ? 33.339 10.680 -30.883 1.00 95.44 653 TRP A N 1
ATOM 5357 C CA . TRP A 1 653 ? 32.569 10.416 -29.660 1.00 95.44 653 TRP A CA 1
ATOM 5358 C C . TRP A 1 653 ? 33.345 10.790 -28.398 1.00 95.44 653 TRP A C 1
ATOM 5360 O O . TRP A 1 653 ? 32.735 11.079 -27.371 1.00 95.44 653 TRP A O 1
ATOM 5370 N N . LYS A 1 654 ? 34.681 10.763 -28.465 1.00 92.38 654 LYS A N 1
ATOM 5371 C CA . LYS A 1 654 ? 35.561 11.143 -27.352 1.00 92.38 654 LYS A CA 1
ATOM 5372 C C . LYS A 1 654 ? 35.578 12.655 -27.138 1.00 92.38 654 LYS A C 1
ATOM 5374 O O . LYS A 1 654 ? 35.800 13.087 -26.014 1.00 92.38 654 LYS A O 1
ATOM 5379 N N . ASP A 1 655 ? 35.287 13.411 -28.193 1.00 94.56 655 ASP A N 1
ATOM 5380 C CA . ASP A 1 655 ? 35.241 14.874 -28.178 1.00 94.56 655 ASP A CA 1
ATOM 5381 C C . ASP A 1 655 ? 33.887 15.425 -27.689 1.00 94.56 655 ASP A C 1
ATOM 5383 O O . ASP A 1 655 ? 33.749 16.627 -27.468 1.00 94.56 655 ASP A O 1
ATOM 5387 N N . ILE A 1 656 ? 32.879 14.562 -27.491 1.00 96.12 656 ILE A N 1
ATOM 5388 C CA . ILE A 1 656 ? 31.569 14.973 -26.970 1.00 96.12 656 ILE A CA 1
ATOM 5389 C C . ILE A 1 656 ? 31.714 15.403 -25.513 1.00 96.12 656 ILE A C 1
ATOM 5391 O O . ILE A 1 656 ? 32.200 14.660 -24.658 1.00 96.12 656 ILE A O 1
ATOM 5395 N N . THR A 1 657 ? 31.230 16.602 -25.218 1.00 95.81 657 THR A N 1
ATOM 5396 C CA . THR A 1 657 ? 31.225 17.165 -23.868 1.00 95.81 657 THR A CA 1
ATOM 5397 C C . THR A 1 657 ? 29.979 16.751 -23.082 1.00 95.81 657 THR A C 1
ATOM 5399 O O . THR A 1 657 ? 28.933 16.426 -23.648 1.00 95.81 657 THR A O 1
ATOM 5402 N N . LYS A 1 658 ? 30.052 16.837 -21.746 1.00 95.44 658 LYS A N 1
ATOM 5403 C CA . LYS A 1 658 ? 28.888 16.628 -20.868 1.00 95.44 658 LYS A CA 1
ATOM 5404 C C . LYS A 1 658 ? 27.737 17.601 -21.181 1.00 95.44 658 LYS A C 1
ATOM 5406 O O . LYS A 1 658 ? 26.581 17.213 -21.067 1.00 95.44 658 LYS A O 1
ATOM 5411 N N . ILE A 1 659 ? 28.045 18.828 -21.612 1.00 95.62 659 ILE A N 1
ATOM 5412 C CA . ILE A 1 659 ? 27.043 19.839 -21.994 1.00 95.62 659 ILE A CA 1
ATOM 5413 C C . ILE A 1 659 ? 26.280 19.385 -23.242 1.00 95.62 659 ILE A C 1
ATOM 5415 O O . ILE A 1 659 ? 25.058 19.318 -23.215 1.00 95.62 659 ILE A O 1
ATOM 5419 N N . GLN A 1 660 ? 26.990 18.967 -24.293 1.00 95.75 660 GLN A N 1
ATOM 5420 C CA . GLN A 1 660 ? 26.360 18.434 -25.508 1.00 95.75 660 GLN A CA 1
ATOM 5421 C C . GLN A 1 660 ? 25.539 17.165 -25.229 1.00 95.75 660 GLN A C 1
ATOM 5423 O O . GLN A 1 660 ? 24.500 16.936 -25.849 1.00 95.75 660 GLN A O 1
ATOM 5428 N N . ALA A 1 661 ? 25.989 16.330 -24.285 1.00 94.81 661 ALA A N 1
ATOM 5429 C CA . ALA A 1 661 ? 25.223 15.176 -23.830 1.00 94.81 661 ALA A CA 1
ATOM 5430 C C . ALA A 1 661 ? 23.890 15.589 -23.177 1.00 94.81 661 ALA A C 1
ATOM 5432 O O . ALA A 1 661 ? 22.862 15.003 -23.518 1.00 94.81 661 ALA A O 1
ATOM 5433 N N . ASP A 1 662 ? 23.886 16.596 -22.297 1.00 94.00 662 ASP A N 1
ATOM 5434 C CA . ASP A 1 662 ? 22.664 17.117 -21.661 1.00 94.00 662 ASP A CA 1
ATOM 5435 C C . ASP A 1 662 ? 21.726 17.801 -22.667 1.00 94.00 662 ASP A C 1
ATOM 5437 O O . ASP A 1 662 ? 20.522 17.553 -22.665 1.00 94.00 662 ASP A O 1
ATOM 5441 N N . GLU A 1 663 ? 22.270 18.605 -23.583 1.00 93.62 663 GLU A N 1
ATOM 5442 C CA . GLU A 1 663 ? 21.488 19.280 -24.626 1.00 93.62 663 GLU A CA 1
ATOM 5443 C C . GLU A 1 663 ? 20.747 18.292 -25.530 1.00 93.62 663 GLU A C 1
ATOM 5445 O O . GLU A 1 663 ? 19.632 18.577 -25.953 1.00 93.62 663 GLU A O 1
ATOM 5450 N N . SER A 1 664 ? 21.313 17.103 -25.757 1.00 91.88 664 SER A N 1
ATOM 5451 C CA . SER A 1 664 ? 20.667 16.047 -26.548 1.00 91.88 664 SER A CA 1
ATOM 5452 C C . SER A 1 664 ? 19.512 15.316 -25.849 1.00 91.88 664 SER A C 1
ATOM 5454 O O . SER A 1 664 ? 18.923 14.417 -26.446 1.00 91.88 664 SER A O 1
ATOM 5456 N N . LEU A 1 665 ? 19.211 15.656 -24.590 1.00 87.69 665 LEU A N 1
ATOM 5457 C CA . LEU A 1 665 ? 18.037 15.162 -23.860 1.00 87.69 665 LEU A CA 1
ATOM 5458 C C . LEU A 1 665 ? 16.814 16.086 -23.979 1.00 87.69 665 LEU A C 1
ATOM 5460 O O . LEU A 1 665 ? 15.780 15.766 -23.388 1.00 87.69 665 LEU A O 1
ATOM 5464 N N . LYS A 1 666 ? 16.957 17.250 -24.626 1.00 68.94 666 LYS A N 1
ATOM 5465 C CA . LYS A 1 666 ? 15.896 18.256 -24.759 1.00 68.94 666 LYS A CA 1
ATOM 5466 C C . LYS A 1 666 ? 14.904 17.925 -25.860 1.00 68.94 666 LYS A C 1
ATOM 5468 O O . LYS A 1 666 ? 15.342 17.410 -26.912 1.00 68.94 666 LYS A O 1
#

Organism: Labeo rohita (NCBI:txid84645)

Foldseek 3Di:
DLVLLVLLLLLLLCPPLQDPDDPDDSVRSLVVSLVVLLVVLVVVLVVQLVVLVVVLVVPPDVSVVCVVCSVVSNVQSVVVSVVVSVVSNLSSVVSNVLNVVVVVLLVLLVVLLVQLLVLLVVLLVVQVVPPDPQDPVNLVVSLVVSVVVSLVPRDPPQDDQDQLFVLLLVLVLVLVVVPDDPLNVVSVVPPTLQPAQPDDDDDDPVQADDPLDDPVLNVVVSVLLVVLLVVLVVLLVLVLVPLTADDSVNSVVSSVSLVVSVVVVVLRVTHSVVSSNSSSNSSSVSSVSNSVSNVSSSVVSPSSVLVVVCSVVSSVLSVCVSVVHACLLVLLLLCCVAWVLVQLVVLLLACLLVVLLVCCCPHPVVQCLVALLSVVLVLLVVCLVVVDPVLLLCCQVPVLVSLLVVLVVVSCVVCVPPVNSLVSSLVSLCVSLVQLVVQLVVLVPDPVDDAPLSSLSSSCVSCSSRTDTDSSSSSNSSGSDPHDPVSSSVSNVVSSVVSSVVSSVVVVPDDPVRSQVSHPNHSSVVSCQSRVACVDADPQQRHGFPDRHVDDQATEDPAWAQSLNVLDADPVQLERGRFTLQQQLQDQAWDADVLNVRDTDRSVCVCVSVVRYDRHHDNPDGHFLQRLQSCLVCQCVSCVVSVGHGHPRDPVSVVRDSVSNSVSSD

Radius of gyration: 31.66 Å; Cα contacts (8 Å, |Δi|>4): 737; chains: 1; bounding box: 69×58×102 Å

InterPro domains:
  IPR052986 Interferon-induced very large GTPase [PTHR14819] (1-666)
  IPR058641 Interferon-induced very large GTPase 1 domain [PF25974] (1-102)
  IPR060179 Interferon-induced very large GTPase 1, C-terminal [PF26772] (534-665)

Secondary structure (DSSP, 8-state):
-HHHHHHHHHHHHHTTTS-S--SS-HHHHHHHHHHHHHHHHHHHHHHHHHHHHHHHHS--SSGGGTGGGHHHHHHHHHHHHHHHHHHHHHHHHHHHHHHHHHHHHHHHHHHHHHHHHHHHHHHHHHHHHS-S---HHHHHHHHHHHHHHHHHHS----PPPP-HHHHHHHHHHHHHHTT-HHHHHHHTT---STTTTSS-----TTSBS-S---HHHHHHHHHHHHHHHHHHHHHHHHHHHS-PPP-HHHHHHHHHHHHHHHHHTGGG-B-HHHHHHHHHHHHHHHHHHHHHHHHHHHHHT-HHHHHHHHHHHHHHHHHHHHTT---HHHHHHHHIIIIIHHHHHHHHHHHHHHHHHHHHHHSTTHHHHS-HHHHHHHHHHHHHHH--HHHHHHHHH-HHHHHHHHHHHHHHHHHHGGGHHHHHHHHHHHHHHHHHHHHHHHHHT-TT--SHHHHHHHHHHHTTTT----HHHHHHHTSS----HHHHHHHHHHHHHHHHHHHHHHHHTS-HHHHHHT-SS-HHHHHHHHH-TT--B-TTT-PBP--SSS--S-B--SSPPPTTTTT-B-TTT-BBP---HHHHHHSS-EE--GGGTT--EEGGGGGGT-TTB-----SSPPPPHHHHHHHHHHHHHHHHHTT-BPP---HHHHT--HHHHHHTT-

Solvent-accessible surface area (backbone atoms only — not comparable to full-atom values): 36825 Å² total; per-residue (Å²): 106,72,68,57,50,51,35,54,30,32,39,46,60,37,62,80,65,75,59,96,71,75,94,62,54,73,68,52,54,52,51,53,52,51,51,52,50,52,53,56,40,47,53,54,34,51,52,52,46,49,54,53,50,50,56,66,71,64,66,70,74,72,49,85,82,50,56,91,45,51,66,46,54,50,46,26,41,54,48,52,39,52,55,52,51,51,53,48,48,54,49,44,51,53,28,46,51,54,35,60,58,49,55,66,46,52,56,55,39,47,55,53,52,54,51,49,52,52,52,52,52,52,48,51,51,56,56,68,69,45,88,58,91,74,50,71,71,56,51,50,53,51,48,53,51,54,48,54,56,50,59,71,70,53,78,87,82,71,79,76,86,74,67,41,52,61,52,46,52,51,53,50,51,59,61,41,66,81,70,45,70,72,59,45,62,64,47,71,74,58,88,73,48,89,82,33,46,80,64,84,88,76,89,58,80,82,44,46,78,57,96,84,72,51,74,69,58,54,50,51,51,47,57,50,48,54,51,55,50,49,55,48,47,52,52,50,50,58,53,63,71,64,73,49,66,68,56,74,63,59,57,52,48,48,54,49,52,52,51,56,55,50,59,77,47,53,88,69,53,72,33,66,69,37,56,48,52,54,48,45,28,49,51,18,41,46,26,55,52,40,37,51,32,33,54,49,33,53,60,72,60,28,52,64,59,52,51,58,72,38,46,67,55,57,50,53,46,51,54,33,58,73,71,69,50,87,49,27,57,62,53,23,44,48,47,35,66,70,35,50,47,56,19,49,53,48,42,38,32,57,44,48,22,54,56,51,37,50,47,41,48,75,42,95,46,14,68,38,61,68,43,49,69,42,31,52,44,49,51,53,49,51,51,61,71,70,64,46,67,69,59,54,50,39,44,59,76,40,45,69,60,41,52,51,52,53,48,41,52,52,50,48,58,59,34,69,41,92,52,45,48,56,55,50,51,52,52,46,45,50,54,54,53,49,53,51,52,49,32,49,53,56,42,70,68,36,88,86,52,84,47,63,44,54,37,55,47,45,32,54,51,72,38,27,57,72,35,55,67,56,55,69,58,51,57,53,69,47,45,93,74,94,54,58,59,68,59,25,52,56,36,30,57,52,40,53,56,52,48,53,54,54,48,54,54,57,57,70,72,51,53,71,64,64,54,56,70,64,26,74,43,52,33,51,58,58,51,42,69,72,52,55,54,61,74,48,49,43,93,56,34,45,46,62,47,68,46,66,47,76,56,64,80,55,39,33,59,96,76,53,37,28,18,26,81,41,70,38,48,43,81,88,79,31,22,30,34,72,59,25,59,30,35,37,29,52,38,92,47,64,46,62,41,75,92,51,73,64,38,81,40,51,33,68,52,43,49,83,76,41,70,48,51,52,73,69,62,31,85,83,58,70,52,45,51,38,47,33,32,51,48,52,76,41,30,58,63,52,12,61,78,64,80,39,36,52,45,89,72,59,70,76,35,68,70,52,47,74,66,55,21,54,59,58,67,111

Mean predicted aligned error: 9.25 Å

pLDDT: mean 87.14, std 8.86, range [48.91, 97.81]

Sequence (666 aa):
MHTWALEAETKILNHGKFENSEKCTIEDVRCDLLQKADVELSKGQDEIIGKIKSYYEQGEGHVELVESFQQDFINSAKSLKTELLNSITNKLDAALSRRNGMMKFEGIKKTYMDTMEKKVLDLLKDCREKKSDMTDSMLDEAFEKMWQETVSTLSYTVLQPQDIMTRVLHSLRNNLQSKGNSMTESFDKVKDLQNQGHRKFVVHRSNLISKNWNAQKTKRVEEMSDNIINICWEFVKTKSESKDDYDDTYISEILKIIDKKLKTHEDLKLNEDFKLSLKLYICGFASREFQKIHNQFIQENNPRTALENFKHTYHSDFIGLYHEQDQCSKKADEFTRKCLKPALERYVTENLGMEMADKMVIGENSAIFRSRTTFQISVLKNLLDEFKFETYFCFIKSYETFVKDFIFDKIKKQFSAENRMIKLEEKLLNEGTNEMKQAIEEAEQDPKINDIKGFIKTICKKLENKLVFSKDDVDKISRLNDVNQKKFIECLKCYVNNMDTCLKESFQARDFQSKIDCLETKPQDLMFKRVWGCGKQCPFCKAPCEAGGEAHTKHFVSIHRPKGLGRYRFVNSKKLVTNICTSSVYSNTSFKCHDTNDHWRPYKEYSKIYPDWQIDPDPSTEASAYWKYVMAQFNQRFAEKYNAKSADIPSSWKDITKIQADESLK